Protein AF-A0A7C6WHL5-F1 (afdb_monomer)

Foldseek 3Di:
DDDDDDDDDDDDPDPPPPPPPDPFDWDKDAPAQEEEAEAFDKDARRMDTTPADLVQKDKDKPDPQQWDADSVRRMITGHDFDKMKIWIGGPPDPDIGIHIYGYFHPDFAQWDKDFQDQEDALQDKGAIATPDCPVRRHHQRQWDKDKPDCCQWDADPVRITRGNDFDKIKIKTAGPVHRVRIDIGIHTYDNDDPDPAWPKAFVVRAQEEEAFDKTAIDTNNHFAFVVNQKAKDKPCLCQWFAARRRIIHGFDFDKIKMKMARNVVRHIGMGIHGHDDDWHDDPLLCQLVVLLVVFFFQFDDPLDGVLCCRQVVPGGDLQCFLSSSLNSCRSSSHGCLQQNNDSDQLVRQVSLVVVVQKDFLVGDDDDRQWWWFWADSGRFIFGFHDDDPQKTKTFTDPDVRGTHIDMDGSVRPGTGTIRDGDVVVSGD

pLDDT: mean 89.34, std 14.06, range [28.09, 98.88]

Nearest PDB structures (foldseek):
  8gyr-assembly1_A  TM=4.249E-01  e=1.223E-08  Leptospira interrogans
  4uj6-assembly1_A  TM=2.574E-01  e=2.962E-09  Geobacillus stearothermophilus
  9hcj-assembly1_10  TM=1.976E-01  e=2.527E-11  Dictyostelium discoideum
  4uid-assembly1_A  TM=3.775E-01  e=3.553E-06  Geobacillus stearothermophilus
  7quz-assembly2_DDD  TM=4.109E-01  e=1.068E-04  Paenibacillus illinoisensis

Structure (mmCIF, N/CA/C/O backbone):
data_AF-A0A7C6WHL5-F1
#
_entry.id   AF-A0A7C6WHL5-F1
#
loop_
_atom_site.group_PDB
_atom_site.id
_atom_site.type_symbol
_atom_site.label_atom_id
_atom_site.label_alt_id
_atom_site.label_comp_id
_atom_site.label_asym_id
_atom_site.label_entity_id
_atom_site.label_seq_id
_atom_site.pdbx_PDB_ins_code
_atom_site.Cartn_x
_atom_site.Cartn_y
_atom_site.Cartn_z
_atom_site.occupancy
_atom_site.B_iso_or_equiv
_atom_site.auth_seq_id
_atom_site.auth_comp_id
_atom_site.auth_asym_id
_atom_site.auth_atom_id
_atom_site.pdbx_PDB_model_num
ATOM 1 N N . MET A 1 1 ? -115.790 -6.879 19.893 1.00 36.88 1 MET A N 1
ATOM 2 C CA . MET A 1 1 ? -115.240 -6.881 18.512 1.00 36.88 1 MET A CA 1
ATOM 3 C C . MET A 1 1 ? -113.847 -6.264 18.600 1.00 36.88 1 MET A C 1
ATOM 5 O O . MET A 1 1 ? -113.783 -5.162 19.104 1.00 36.88 1 MET A O 1
ATOM 9 N N . LYS A 1 2 ? -112.703 -6.865 18.265 1.00 33.31 2 LYS A N 1
ATOM 10 C CA . LYS A 1 2 ? -112.318 -7.961 17.366 1.00 33.31 2 LYS A CA 1
ATOM 11 C C . LYS A 1 2 ? -111.078 -8.679 17.956 1.00 33.31 2 LYS A C 1
ATOM 13 O O . LYS A 1 2 ? -110.197 -8.018 18.477 1.00 33.31 2 LYS A O 1
ATOM 18 N N . LYS A 1 3 ? -111.085 -10.010 17.812 1.00 32.56 3 LYS A N 1
ATOM 19 C CA . LYS A 1 3 ? -110.004 -11.006 17.629 1.00 32.56 3 LYS A CA 1
ATOM 20 C C . LYS A 1 3 ? -108.638 -10.871 18.339 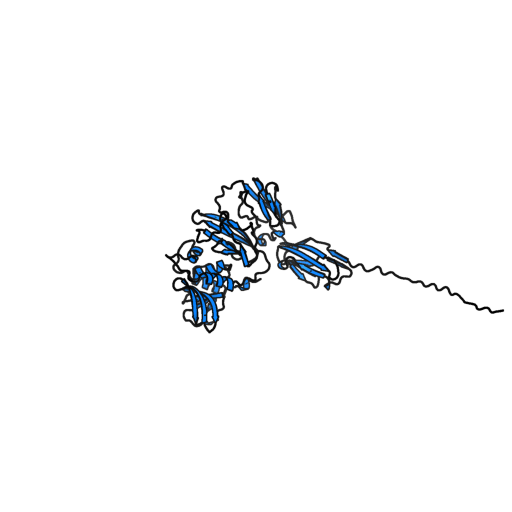1.00 32.56 3 LYS A C 1
ATOM 22 O O . LYS A 1 3 ? -107.838 -9.993 18.055 1.00 32.56 3 LYS A O 1
ATOM 27 N N . LEU A 1 4 ? -108.384 -11.922 19.120 1.00 30.11 4 LEU A N 1
ATOM 28 C CA . LEU A 1 4 ? -107.119 -12.535 19.529 1.00 30.11 4 LEU A CA 1
ATOM 29 C C . LEU A 1 4 ? -106.193 -12.857 18.332 1.00 30.11 4 LEU A C 1
ATOM 31 O O . LEU A 1 4 ? -106.668 -13.419 17.343 1.00 30.11 4 LEU A O 1
ATOM 35 N N . LEU A 1 5 ? -104.884 -12.625 18.473 1.00 28.09 5 LEU A N 1
ATOM 36 C CA . LEU A 1 5 ? -103.856 -13.489 17.883 1.00 28.09 5 LEU A CA 1
ATOM 37 C C . LEU A 1 5 ? -102.612 -13.502 18.786 1.00 28.09 5 LEU A C 1
ATOM 39 O O . LEU A 1 5 ? -102.072 -12.460 19.145 1.00 28.09 5 LEU A O 1
ATOM 43 N N . ILE A 1 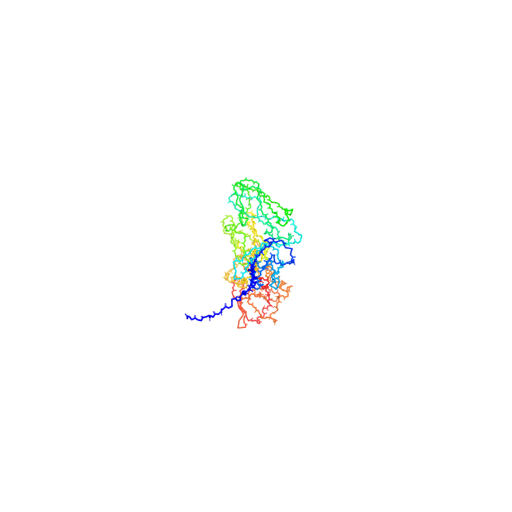6 ? -102.232 -14.711 19.185 1.00 33.47 6 ILE A N 1
ATOM 44 C CA . ILE A 1 6 ? -101.107 -15.068 20.049 1.00 33.47 6 ILE A CA 1
ATOM 45 C C . ILE A 1 6 ? -99.812 -14.960 19.237 1.00 33.47 6 ILE A C 1
ATOM 47 O O . ILE A 1 6 ? -99.758 -15.491 18.129 1.00 33.47 6 ILE A O 1
ATOM 51 N N . PHE A 1 7 ? -98.768 -14.343 19.796 1.00 29.98 7 PHE A N 1
ATOM 52 C CA . PHE A 1 7 ? -97.396 -14.527 19.321 1.00 29.98 7 PHE A CA 1
ATOM 53 C C . PHE A 1 7 ? -96.527 -15.054 20.463 1.00 29.98 7 PHE A C 1
ATOM 55 O O . PHE A 1 7 ? -96.458 -14.476 21.545 1.00 29.98 7 PHE A O 1
ATOM 62 N N . LEU A 1 8 ? -95.943 -16.217 20.198 1.00 30.08 8 LEU A N 1
ATOM 63 C CA . LEU A 1 8 ? -95.093 -17.015 21.065 1.00 30.08 8 LEU A CA 1
ATOM 64 C C . LEU A 1 8 ? -93.669 -16.439 20.977 1.00 30.08 8 LEU A C 1
ATOM 66 O O . LEU A 1 8 ? -93.036 -16.554 19.929 1.00 30.08 8 LEU A O 1
ATOM 70 N N . THR A 1 9 ? -93.163 -15.800 22.031 1.00 33.06 9 THR A N 1
ATOM 71 C CA . THR A 1 9 ? -91.786 -15.281 22.038 1.00 33.06 9 THR A CA 1
ATOM 72 C C . THR A 1 9 ? -90.849 -16.356 22.585 1.00 33.06 9 THR A C 1
ATOM 74 O O . THR A 1 9 ? -90.787 -16.587 23.790 1.00 33.06 9 THR A O 1
ATOM 77 N N . PHE A 1 10 ? -90.152 -17.051 21.685 1.00 31.25 10 PHE A N 1
ATOM 78 C CA . PHE A 1 10 ? -89.065 -17.969 22.023 1.00 31.25 10 PHE A CA 1
ATOM 79 C C . PHE A 1 10 ? -87.837 -17.159 22.458 1.00 31.25 10 PHE A C 1
ATOM 81 O O . PHE A 1 10 ? -87.348 -16.312 21.713 1.00 31.25 10 PHE A O 1
ATOM 88 N N . PHE A 1 11 ? -87.337 -17.430 23.661 1.00 31.38 11 PHE A N 1
ATOM 89 C CA . PHE A 1 11 ? -86.055 -16.929 24.147 1.00 31.38 11 PHE A CA 1
ATOM 90 C C . PHE A 1 11 ? -84.956 -17.789 23.505 1.00 31.38 11 PHE A C 1
ATOM 92 O O . PHE A 1 11 ? -84.732 -18.923 23.926 1.00 31.38 11 PHE A O 1
ATOM 99 N N . PHE A 1 12 ? -84.319 -17.298 22.441 1.00 32.84 12 PHE A N 1
ATOM 100 C CA . PHE A 1 12 ? -83.108 -17.922 21.909 1.00 32.84 12 PHE A CA 1
ATOM 101 C C . PHE A 1 12 ? -81.902 -17.334 22.638 1.00 32.84 12 PHE A C 1
ATOM 103 O O . PHE A 1 12 ? -81.552 -16.171 22.456 1.00 32.84 12 PHE A O 1
ATOM 110 N N . ILE A 1 13 ? -81.280 -18.156 23.482 1.00 44.22 13 ILE A N 1
ATOM 111 C CA . ILE A 1 13 ? -79.930 -17.927 23.990 1.00 44.22 13 ILE A CA 1
ATOM 112 C C . ILE A 1 13 ? -78.990 -18.182 22.808 1.00 44.22 13 ILE A C 1
ATOM 114 O O . ILE A 1 13 ? -78.779 -19.329 22.421 1.00 44.22 13 ILE A O 1
ATOM 118 N N . LEU A 1 14 ? -78.449 -17.120 22.216 1.00 34.38 14 LEU A N 1
ATOM 119 C CA . LEU A 1 14 ? -77.270 -17.219 21.361 1.00 34.38 14 LEU A CA 1
ATOM 120 C C . LEU A 1 14 ? -76.049 -16.992 22.249 1.00 34.38 14 LEU A C 1
ATOM 122 O O . LEU A 1 14 ? -75.711 -15.864 22.597 1.00 34.38 14 LEU A O 1
ATOM 126 N N . VAL A 1 15 ? -75.421 -18.101 22.643 1.00 48.81 15 VAL A N 1
ATOM 127 C CA . VAL A 1 15 ? -74.047 -18.116 23.146 1.00 48.81 15 VAL A CA 1
ATOM 128 C C . VAL A 1 15 ? -73.154 -17.788 21.953 1.00 48.81 15 VAL A C 1
ATOM 130 O O . VAL A 1 15 ? -72.801 -18.663 21.169 1.00 48.81 15 VAL A O 1
ATOM 133 N N . GLY A 1 16 ? -72.851 -16.507 21.770 1.00 37.12 16 GLY A N 1
ATOM 134 C CA . GLY A 1 16 ? -71.745 -16.086 20.925 1.00 37.12 16 GLY A CA 1
ATOM 135 C C . GLY A 1 16 ? -70.463 -16.172 21.741 1.00 37.12 16 GLY A C 1
ATOM 136 O O . GLY A 1 16 ? -70.140 -15.234 22.459 1.00 37.12 16 GLY A O 1
ATOM 137 N N . CYS A 1 17 ? -69.748 -17.295 21.659 1.00 44.28 17 CYS A N 1
ATOM 138 C CA . CYS A 1 17 ? -68.318 -17.301 21.957 1.00 44.28 17 CYS A CA 1
ATOM 139 C C . CYS A 1 17 ? -67.623 -16.531 20.830 1.00 44.28 17 CYS A C 1
ATOM 141 O O . CYS A 1 17 ? -67.264 -17.117 19.814 1.00 44.28 17 CYS A O 1
ATOM 143 N N . THR A 1 18 ? -67.465 -15.220 20.980 1.00 44.59 18 THR A N 1
ATOM 144 C CA . THR A 1 18 ? -66.406 -14.502 20.274 1.00 44.59 18 THR A CA 1
ATOM 145 C C . THR A 1 18 ? -65.151 -14.693 21.107 1.00 44.59 18 THR A C 1
ATOM 147 O O . THR A 1 18 ? -64.967 -14.034 22.128 1.00 44.59 18 THR A O 1
ATOM 150 N N . VAL A 1 19 ? -64.329 -15.665 20.722 1.00 50.06 19 VAL A N 1
ATOM 151 C CA . VAL A 1 19 ? -62.910 -15.597 21.057 1.00 50.06 19 VAL A CA 1
ATOM 152 C C . VAL A 1 19 ? -62.405 -14.418 20.231 1.00 50.06 19 VAL A C 1
ATOM 154 O O . VAL A 1 19 ? -62.342 -14.517 19.009 1.00 50.06 19 VAL A O 1
ATOM 157 N N . GLU A 1 20 ? -62.206 -13.262 20.863 1.00 52.31 20 GLU A N 1
ATOM 158 C CA . GLU A 1 20 ? -61.337 -12.239 20.286 1.00 52.31 20 GLU A CA 1
ATOM 159 C C . GLU A 1 20 ? -59.963 -12.906 20.184 1.00 52.31 20 GLU A C 1
ATOM 161 O O . GLU A 1 20 ? -59.330 -13.180 21.202 1.00 52.31 20 GLU A O 1
ATOM 166 N N . GLU A 1 21 ? -59.564 -13.300 18.974 1.00 57.09 21 GLU A N 1
ATOM 167 C CA . GLU A 1 21 ? -58.167 -13.625 18.711 1.00 57.09 21 GLU A CA 1
ATOM 168 C C . GLU A 1 21 ? -57.391 -12.341 18.996 1.00 57.09 21 GLU A C 1
ATOM 170 O O . GLU A 1 21 ? -57.578 -11.336 18.304 1.00 57.09 21 GLU A O 1
ATOM 175 N N . GLU A 1 22 ? -56.602 -12.337 20.074 1.00 62.59 22 GLU A N 1
ATOM 176 C CA . GLU A 1 22 ? -55.673 -11.240 20.314 1.00 62.59 22 GLU A CA 1
ATOM 177 C C . GLU A 1 22 ? -54.812 -11.067 19.057 1.00 62.59 22 GLU A C 1
ATOM 179 O O . GLU A 1 22 ? -54.400 -12.073 18.464 1.00 62.59 22 GLU A O 1
ATOM 184 N N . PRO A 1 23 ? -54.585 -9.824 18.594 1.00 60.62 23 PRO A N 1
ATOM 185 C CA . PRO A 1 23 ? -53.759 -9.602 17.421 1.00 60.62 23 PRO A CA 1
ATOM 186 C C . PRO A 1 23 ? -52.402 -10.257 17.667 1.00 60.62 23 PRO A C 1
ATOM 188 O O . PRO A 1 23 ? -51.754 -9.979 18.674 1.00 60.62 23 PRO A O 1
ATOM 191 N N . ILE A 1 24 ? -51.998 -11.153 16.764 1.00 64.50 24 ILE A N 1
ATOM 192 C CA . ILE A 1 24 ? -50.667 -11.756 16.797 1.00 64.50 24 ILE A CA 1
ATOM 193 C C . ILE A 1 24 ? -49.676 -10.597 16.680 1.00 64.50 24 ILE A C 1
ATOM 195 O O . ILE A 1 24 ? -49.615 -9.931 15.645 1.00 64.50 24 ILE A O 1
ATOM 199 N N . GLU A 1 25 ? -48.975 -10.307 17.772 1.00 83.50 25 GLU A N 1
ATOM 200 C CA . GLU A 1 25 ? -48.062 -9.175 17.855 1.00 83.50 25 GLU A CA 1
ATOM 201 C C . GLU A 1 25 ? -46.853 -9.447 16.952 1.00 83.50 25 GLU A C 1
ATOM 203 O O . GLU A 1 25 ? -46.115 -10.414 17.147 1.00 83.50 25 GLU A O 1
ATOM 208 N N . THR A 1 26 ? -46.678 -8.618 15.923 1.00 89.56 26 THR A N 1
ATOM 209 C CA . THR A 1 26 ? -45.449 -8.594 15.128 1.00 89.56 26 THR A CA 1
ATOM 210 C C . THR A 1 26 ? -44.356 -7.955 15.973 1.00 89.56 26 THR A C 1
ATOM 212 O O . THR A 1 26 ? -44.539 -6.851 16.483 1.00 89.56 26 THR A O 1
ATOM 215 N N . SER A 1 27 ? -43.220 -8.632 16.124 1.00 92.88 27 SER A N 1
ATOM 216 C CA . SER A 1 27 ? -42.106 -8.129 16.930 1.00 92.88 27 SER A CA 1
ATOM 217 C C . SER A 1 27 ? -40.764 -8.525 16.339 1.00 92.88 27 SER A C 1
ATOM 219 O O . SER A 1 27 ? -40.624 -9.641 15.846 1.00 92.88 27 SER A O 1
ATOM 221 N N . PHE A 1 28 ? -39.771 -7.651 16.477 1.00 96.12 28 PHE A N 1
ATOM 222 C CA . PHE A 1 28 ? -38.374 -7.898 16.133 1.00 96.12 28 PHE A CA 1
ATOM 223 C C . PHE A 1 28 ? -37.479 -7.381 17.262 1.00 96.12 28 PHE A C 1
ATOM 225 O O . PHE A 1 28 ? -37.707 -6.284 17.781 1.00 96.12 28 PHE A O 1
ATOM 232 N N . SER A 1 29 ? -36.457 -8.144 17.637 1.00 94.31 29 SER A N 1
ATOM 233 C CA . SER A 1 29 ? -35.461 -7.730 18.621 1.00 94.31 29 SER A CA 1
ATOM 234 C C . SER A 1 29 ? -34.076 -8.281 18.283 1.00 94.31 29 SER A C 1
ATOM 236 O O . SER A 1 29 ? -33.930 -9.332 17.663 1.00 94.31 29 SER A O 1
ATOM 238 N N . VAL A 1 30 ? -33.046 -7.554 18.714 1.00 95.56 30 VAL A N 1
ATOM 239 C CA . VAL A 1 30 ? -31.666 -8.040 18.779 1.00 95.56 30 VAL A CA 1
ATOM 240 C C . VAL A 1 30 ? -31.349 -8.283 20.247 1.00 95.56 30 VAL A C 1
ATOM 242 O O . VAL A 1 30 ? -31.504 -7.374 21.064 1.00 95.56 30 VAL A O 1
ATOM 245 N N . TYR A 1 31 ? -30.921 -9.495 20.595 1.00 94.06 31 TYR A N 1
ATOM 246 C CA . TYR A 1 31 ? -30.588 -9.849 21.981 1.00 94.06 31 TYR A CA 1
ATOM 247 C C . TYR A 1 31 ? -29.088 -9.743 22.290 1.00 94.06 31 TYR A C 1
ATOM 249 O O . TYR A 1 31 ? -28.691 -9.893 23.446 1.00 94.06 31 TYR A O 1
ATOM 257 N N . ASN A 1 32 ? -28.257 -9.475 21.276 1.00 93.38 32 ASN A N 1
ATOM 258 C CA . ASN A 1 32 ? -26.857 -9.103 21.447 1.00 93.38 32 ASN A CA 1
ATOM 259 C C . ASN A 1 32 ? -26.399 -8.138 20.339 1.00 93.38 32 ASN A C 1
ATOM 261 O O . ASN A 1 32 ? -26.343 -8.518 19.172 1.00 93.38 32 ASN A O 1
ATOM 265 N N . ASP A 1 33 ? -26.061 -6.907 20.711 1.00 95.12 33 ASP A N 1
ATOM 266 C CA . ASP A 1 33 ? -25.599 -5.846 19.809 1.00 95.12 33 ASP A CA 1
ATOM 267 C C . ASP A 1 33 ? -24.064 -5.758 19.702 1.00 95.12 33 ASP A C 1
ATOM 269 O O . ASP A 1 33 ? -23.557 -4.952 18.924 1.00 95.12 33 ASP A O 1
ATOM 273 N N . LEU A 1 34 ? -23.324 -6.617 20.417 1.00 97.25 34 LEU A N 1
ATOM 274 C CA . LEU A 1 34 ? -21.863 -6.688 20.379 1.00 97.25 34 LEU A CA 1
ATOM 275 C C . LEU A 1 34 ? -21.358 -8.135 20.316 1.00 97.25 34 LEU A C 1
ATOM 277 O O . LEU A 1 34 ? -21.555 -8.943 21.225 1.00 97.25 34 LEU A O 1
ATOM 281 N N . ILE A 1 35 ? -20.627 -8.455 19.255 1.00 97.44 35 ILE A N 1
ATOM 282 C CA . ILE A 1 35 ? -20.089 -9.788 18.994 1.00 97.44 35 ILE A CA 1
ATOM 283 C C . ILE A 1 35 ? -18.564 -9.715 18.909 1.00 97.44 35 ILE A C 1
ATOM 285 O O . ILE A 1 35 ? -18.005 -8.897 18.179 1.00 97.44 35 ILE A O 1
ATOM 289 N N . TYR A 1 36 ? -17.900 -10.624 19.619 1.00 96.88 36 TYR A N 1
ATOM 290 C CA . TYR A 1 36 ? -16.504 -10.981 19.379 1.00 96.88 36 TYR A CA 1
ATOM 291 C C . TYR A 1 36 ? -16.490 -12.374 18.764 1.00 96.88 36 TYR A C 1
ATOM 293 O O . TYR A 1 36 ? -17.084 -13.289 19.334 1.00 96.88 36 TYR A O 1
ATOM 301 N N . LEU A 1 37 ? -15.874 -12.510 17.593 1.00 97.19 37 LEU A N 1
ATOM 302 C CA . LEU A 1 37 ? -15.892 -13.736 16.803 1.00 97.19 37 LEU A CA 1
ATOM 303 C C . LEU A 1 37 ? -14.460 -14.160 16.478 1.00 97.19 37 LEU A C 1
ATOM 305 O O . LEU A 1 37 ? -13.668 -13.350 15.983 1.00 97.19 37 LEU A O 1
ATOM 309 N N . ASP A 1 38 ? -14.131 -15.429 16.713 1.00 97.56 38 ASP A N 1
ATOM 310 C CA . ASP A 1 38 ? -12.831 -15.955 16.309 1.00 97.56 38 ASP A CA 1
ATOM 311 C C . ASP A 1 38 ? -12.761 -16.060 14.775 1.00 97.56 38 ASP A C 1
ATOM 313 O O . ASP A 1 38 ? -13.737 -16.387 14.097 1.00 97.56 38 ASP A O 1
ATOM 317 N N . LEU A 1 39 ? -11.583 -15.852 14.189 1.00 96.00 39 LEU A N 1
ATOM 318 C CA . LEU A 1 39 ? -11.370 -16.045 12.756 1.00 96.00 39 LEU A CA 1
ATOM 319 C C . LEU A 1 39 ? -11.809 -17.456 12.317 1.00 96.00 39 LEU A C 1
ATOM 321 O O . LEU A 1 39 ? -11.349 -18.461 12.866 1.00 96.00 39 LEU A O 1
ATOM 325 N N . ASN A 1 40 ? -12.621 -17.531 11.258 1.00 95.56 40 ASN A N 1
ATOM 326 C CA . ASN A 1 40 ? -13.294 -18.728 10.727 1.00 95.56 40 ASN A CA 1
ATOM 327 C C . ASN A 1 40 ? -14.467 -19.270 11.561 1.00 95.56 40 ASN A C 1
ATOM 329 O O . ASN A 1 40 ? -15.146 -20.200 11.101 1.00 95.56 40 ASN A O 1
ATOM 333 N N . GLU A 1 41 ? -14.735 -18.726 12.747 1.00 97.38 41 GLU A N 1
ATOM 334 C CA . GLU A 1 41 ? -15.943 -19.037 13.507 1.00 97.38 41 GLU A CA 1
ATOM 335 C C . GLU A 1 41 ? -17.175 -18.472 12.793 1.00 97.38 41 GLU A C 1
ATOM 337 O O . GLU A 1 41 ? -17.094 -17.493 12.050 1.00 97.38 41 GLU A O 1
ATOM 342 N N . GLY A 1 42 ? -18.318 -19.128 12.972 1.00 96.50 42 GLY A N 1
ATOM 343 C CA . GLY A 1 42 ? -19.589 -18.638 12.468 1.00 96.50 42 GLY A CA 1
ATOM 344 C C . GLY A 1 42 ? -20.707 -18.852 13.471 1.00 96.50 42 GLY A C 1
ATOM 345 O O . GLY A 1 42 ? -20.621 -19.731 14.330 1.00 96.50 42 GLY A O 1
ATOM 346 N N . MET A 1 43 ? -21.748 -18.039 13.352 1.00 97.44 43 MET A N 1
ATOM 347 C CA . MET A 1 43 ? -22.902 -18.044 14.242 1.00 97.44 43 MET A CA 1
ATOM 348 C C . MET A 1 43 ? -24.145 -17.519 13.528 1.00 97.44 43 MET A C 1
ATOM 350 O O . MET A 1 43 ? -24.040 -16.829 12.517 1.00 97.44 43 MET A O 1
ATOM 354 N N . LEU A 1 44 ? -25.319 -17.812 14.082 1.00 97.25 44 LEU A N 1
ATOM 355 C CA . LEU A 1 44 ? -26.551 -17.129 13.695 1.00 97.25 44 LEU A CA 1
ATOM 356 C C . LEU A 1 44 ? -26.488 -15.669 14.150 1.00 97.25 44 LEU A C 1
ATOM 358 O O . LEU A 1 44 ? -25.990 -15.381 15.244 1.00 97.25 44 LEU A O 1
ATOM 362 N N . VAL A 1 45 ? -27.011 -14.758 13.333 1.00 96.94 45 VAL A N 1
ATOM 363 C CA . VAL A 1 45 ? -27.205 -13.366 13.750 1.00 96.94 45 VAL A CA 1
ATOM 364 C C . VAL A 1 45 ? -28.176 -13.355 14.945 1.00 96.94 45 VAL A C 1
ATOM 366 O O . VAL A 1 45 ? -29.205 -14.029 14.885 1.00 96.94 45 VAL A O 1
ATOM 369 N N . PRO A 1 46 ? -27.874 -12.637 16.046 1.00 96.44 46 PRO A N 1
ATOM 370 C CA . PRO A 1 46 ? -28.628 -12.723 17.297 1.00 96.44 46 PRO A CA 1
ATOM 371 C C . PRO A 1 46 ? -29.926 -11.902 17.265 1.00 96.44 46 PRO A C 1
ATOM 373 O O . PRO A 1 46 ? -30.100 -10.940 18.019 1.00 96.44 46 PRO A O 1
ATOM 376 N N . ILE A 1 47 ? -30.831 -12.294 16.371 1.00 96.69 47 ILE A N 1
ATOM 377 C CA . ILE A 1 47 ? -32.161 -11.717 16.193 1.00 96.69 47 ILE A CA 1
ATOM 378 C C . ILE A 1 47 ? -33.252 -12.685 16.641 1.00 96.69 47 ILE A C 1
ATOM 380 O O . ILE A 1 47 ? -33.147 -13.897 16.464 1.00 96.69 47 ILE A O 1
ATOM 384 N N . GLU A 1 48 ? -34.335 -12.132 17.170 1.00 95.38 48 GLU A N 1
ATOM 385 C CA . GLU A 1 48 ? -35.599 -12.828 17.386 1.00 95.38 48 GLU A CA 1
ATOM 386 C C . GLU A 1 48 ? -36.708 -12.072 16.656 1.00 95.38 48 GLU A C 1
ATOM 388 O O . GLU A 1 48 ? -36.759 -10.840 16.671 1.00 95.38 48 GLU A O 1
ATOM 393 N N . PHE A 1 49 ? -37.606 -12.807 16.003 1.00 94.31 49 PHE A N 1
ATOM 394 C CA . PHE A 1 49 ? -38.720 -12.215 15.276 1.00 94.31 49 PHE A CA 1
ATOM 395 C C . PHE A 1 49 ? -39.977 -13.084 15.344 1.00 94.31 49 PHE A C 1
ATOM 397 O O . PHE A 1 49 ? -39.912 -14.313 15.359 1.00 94.31 49 PHE A O 1
ATOM 404 N N . ILE A 1 50 ? -41.135 -12.429 15.408 1.00 93.94 50 ILE A N 1
ATOM 405 C CA . ILE A 1 50 ? -42.463 -13.046 15.479 1.00 93.94 50 ILE A CA 1
ATOM 406 C C . ILE A 1 50 ? -43.322 -12.416 14.390 1.00 93.94 50 ILE A C 1
ATOM 408 O O . ILE A 1 50 ? -43.375 -11.191 14.282 1.00 93.94 50 ILE A O 1
ATOM 412 N N . ASN A 1 51 ? -44.016 -13.255 13.613 1.00 91.88 51 ASN A N 1
ATOM 413 C CA . ASN A 1 51 ? -44.894 -12.820 12.521 1.00 91.88 51 ASN A CA 1
ATOM 414 C C . ASN A 1 51 ? -44.171 -11.924 11.487 1.00 91.88 51 ASN A C 1
ATOM 416 O O . ASN A 1 51 ? -44.726 -10.931 11.018 1.00 91.88 51 ASN A O 1
ATOM 420 N N . ILE A 1 52 ? -42.914 -12.271 11.195 1.00 93.25 52 ILE A N 1
ATOM 421 C CA . ILE A 1 52 ? -42.044 -11.682 10.170 1.00 93.25 52 ILE A CA 1
ATOM 422 C C . ILE A 1 52 ? -41.501 -12.853 9.353 1.00 93.25 52 ILE A C 1
ATOM 424 O O . ILE A 1 52 ? -40.999 -13.822 9.929 1.00 93.25 52 ILE A O 1
ATOM 428 N N . GLU A 1 53 ? -41.622 -12.777 8.034 1.00 93.38 53 GLU A N 1
ATOM 429 C CA . GLU A 1 53 ? -41.027 -13.762 7.133 1.00 93.38 53 GLU A CA 1
ATOM 430 C C . GLU A 1 53 ? -39.530 -13.476 6.958 1.00 93.38 53 GLU A C 1
ATOM 432 O O . GLU A 1 53 ? -39.090 -12.326 6.956 1.00 93.38 53 GLU A O 1
ATOM 437 N N . GLN A 1 54 ? -38.724 -14.528 6.814 1.00 92.50 54 GLN A N 1
ATOM 438 C CA . GLN A 1 54 ? -37.263 -14.402 6.736 1.00 92.50 54 GLN A CA 1
ATOM 439 C C . GLN A 1 54 ? -36.807 -13.535 5.551 1.00 92.50 54 GLN A C 1
ATOM 441 O O . GLN A 1 54 ? -35.824 -12.810 5.662 1.00 92.50 54 GLN A O 1
ATOM 446 N N . ASP A 1 55 ? -37.535 -13.577 4.434 1.00 94.12 55 ASP A N 1
ATOM 447 C CA . ASP A 1 55 ? -37.252 -12.786 3.231 1.00 94.12 55 ASP A CA 1
ATOM 448 C C . ASP A 1 55 ? -37.530 -11.282 3.404 1.00 94.12 55 ASP A C 1
ATOM 450 O O . ASP A 1 55 ? -37.097 -10.475 2.580 1.00 94.12 55 ASP A O 1
ATOM 454 N N . GLN A 1 56 ? -38.194 -10.885 4.494 1.00 95.88 56 GLN A N 1
ATOM 455 C CA . GLN A 1 56 ? -38.331 -9.487 4.892 1.00 95.88 56 GLN A CA 1
ATOM 456 C C . GLN A 1 56 ? -37.090 -8.967 5.622 1.00 95.88 56 GLN A C 1
ATOM 458 O O . GLN A 1 56 ? -36.985 -7.763 5.830 1.00 95.88 56 GLN A O 1
ATOM 463 N N . ILE A 1 57 ? -36.160 -9.831 6.035 1.00 96.75 57 ILE A N 1
ATOM 464 C CA . ILE A 1 57 ? -34.979 -9.439 6.805 1.00 96.75 57 ILE A CA 1
ATOM 465 C C . ILE A 1 57 ? -33.825 -9.180 5.841 1.00 96.75 57 ILE A C 1
ATOM 467 O O . ILE A 1 57 ? -33.249 -10.098 5.263 1.00 96.75 57 ILE A O 1
ATOM 471 N N . VAL A 1 58 ? -33.458 -7.910 5.697 1.00 96.88 58 VAL A N 1
ATOM 472 C CA . VAL A 1 58 ? -32.314 -7.481 4.894 1.00 96.88 58 VAL A CA 1
ATOM 473 C C . VAL A 1 58 ? -31.130 -7.228 5.814 1.00 96.88 58 VAL A C 1
ATOM 475 O O . VAL A 1 58 ? -31.205 -6.413 6.734 1.00 96.88 58 VAL A O 1
ATOM 478 N N . VAL A 1 59 ? -30.023 -7.916 5.542 1.00 97.06 59 VAL A N 1
ATOM 479 C CA . VAL A 1 59 ? -28.758 -7.770 6.263 1.00 97.06 59 VAL A CA 1
ATOM 480 C C . VAL A 1 59 ? -27.719 -7.147 5.338 1.00 97.06 59 VAL A C 1
ATOM 482 O O . VAL A 1 59 ? -27.530 -7.590 4.208 1.00 97.06 59 VAL A O 1
ATOM 485 N N . SER A 1 60 ? -27.029 -6.119 5.820 1.00 96.00 60 SER A N 1
ATOM 486 C CA . SER A 1 60 ? -25.890 -5.504 5.132 1.00 96.00 60 SER A CA 1
ATOM 487 C C . SER A 1 60 ? -24.769 -5.189 6.117 1.00 96.00 60 SER A C 1
ATOM 489 O O . SER A 1 60 ? -24.968 -5.251 7.331 1.00 96.00 60 SER A O 1
ATOM 491 N N . PHE A 1 61 ? -23.577 -4.869 5.611 1.00 95.44 61 PHE A N 1
ATOM 492 C CA . PHE A 1 61 ? -22.383 -4.704 6.439 1.00 95.44 61 PHE A CA 1
ATOM 493 C C . PHE A 1 61 ? -21.691 -3.374 6.158 1.00 95.44 61 PHE A C 1
ATOM 495 O O . PHE A 1 61 ? -21.600 -2.952 5.007 1.00 95.44 61 PHE A O 1
ATOM 502 N N . SER A 1 62 ? -21.136 -2.732 7.191 1.00 93.25 62 SER A N 1
ATOM 503 C CA . SER A 1 62 ? -20.255 -1.573 6.984 1.00 93.25 62 SER A CA 1
ATOM 504 C C . SER A 1 62 ? -18.949 -1.959 6.282 1.00 93.25 62 SER A C 1
ATOM 506 O O . SER A 1 62 ? -18.358 -1.136 5.583 1.00 93.25 62 SER A O 1
ATOM 508 N N . ASN A 1 63 ? -18.509 -3.212 6.443 1.00 88.62 63 ASN A N 1
ATOM 509 C CA . ASN A 1 63 ? -17.359 -3.781 5.760 1.00 88.62 63 ASN A CA 1
ATOM 510 C C . ASN A 1 63 ? -17.586 -5.269 5.426 1.00 88.62 63 ASN A C 1
ATOM 512 O O . ASN A 1 63 ? -17.315 -6.166 6.224 1.00 88.62 63 ASN A O 1
ATOM 516 N N . GLU A 1 64 ? -18.021 -5.532 4.194 1.00 89.81 64 GLU A N 1
ATOM 517 C CA . GLU A 1 64 ? -18.319 -6.882 3.689 1.00 89.81 64 GLU A CA 1
ATOM 518 C C . GLU A 1 64 ? -17.090 -7.807 3.586 1.00 89.81 64 GLU A C 1
ATOM 520 O O . GLU A 1 64 ? -17.236 -9.021 3.461 1.00 89.81 64 GLU A O 1
ATOM 525 N N . SER A 1 65 ? -15.862 -7.276 3.667 1.00 88.62 65 SER A N 1
ATOM 526 C CA . SER A 1 65 ? -14.651 -8.114 3.610 1.00 88.62 65 SER A CA 1
ATOM 527 C C . SER A 1 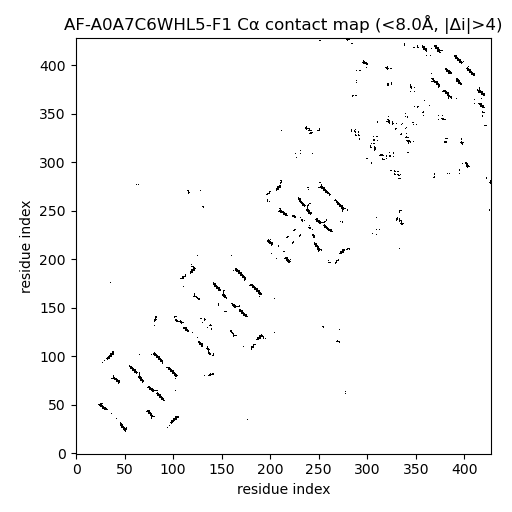65 ? -14.384 -8.907 4.891 1.00 88.62 65 SER A C 1
ATOM 529 O O . SER A 1 65 ? -13.563 -9.825 4.881 1.00 88.62 65 SER A O 1
ATOM 531 N N . ILE A 1 66 ? -15.055 -8.555 5.992 1.00 93.12 66 ILE A N 1
ATOM 532 C CA . ILE A 1 66 ? -14.804 -9.131 7.318 1.00 93.12 66 ILE A CA 1
ATOM 533 C C . ILE A 1 66 ? -15.646 -10.389 7.562 1.00 93.12 66 ILE A C 1
ATOM 535 O O . ILE A 1 66 ? -15.176 -11.297 8.252 1.00 93.12 66 ILE A O 1
ATOM 539 N N . LEU A 1 67 ? -16.841 -10.488 6.965 1.00 96.12 67 LEU A N 1
ATOM 540 C CA . LEU A 1 67 ? -17.796 -11.577 7.201 1.00 96.12 67 LEU A CA 1
ATOM 541 C C . LEU A 1 67 ? -18.271 -12.248 5.892 1.00 96.12 67 LEU A C 1
ATOM 543 O O . LEU A 1 67 ? -18.397 -11.612 4.848 1.00 96.12 67 LEU A O 1
ATOM 547 N N . ASP A 1 68 ? -18.536 -13.556 5.920 1.00 95.81 68 ASP A N 1
ATOM 548 C CA . ASP A 1 68 ? -19.526 -14.197 5.035 1.00 95.81 68 ASP A CA 1
ATOM 549 C C . ASP A 1 68 ? -20.903 -14.020 5.652 1.00 95.81 68 ASP A C 1
ATOM 551 O O . ASP A 1 68 ? -21.027 -14.051 6.875 1.00 95.81 68 ASP A O 1
ATOM 555 N N . TYR A 1 69 ? -21.914 -13.920 4.796 1.00 96.50 69 TYR A N 1
ATOM 556 C CA . TYR A 1 69 ? -23.317 -13.966 5.170 1.00 96.50 69 TYR A CA 1
ATOM 557 C C . TYR A 1 69 ? -24.021 -15.066 4.379 1.00 96.50 69 TYR A C 1
ATOM 559 O O . TYR A 1 69 ? -23.885 -15.126 3.156 1.00 96.50 69 TYR A O 1
ATOM 567 N N . ASP A 1 70 ? -24.748 -15.927 5.084 1.00 96.12 70 ASP A N 1
ATOM 568 C CA . ASP A 1 70 ? -25.636 -16.928 4.505 1.00 96.12 70 ASP A CA 1
ATOM 569 C C . ASP A 1 70 ? -27.086 -16.514 4.778 1.00 96.12 70 ASP A C 1
ATOM 571 O O . ASP A 1 70 ? -27.565 -16.526 5.913 1.00 96.12 70 ASP A O 1
ATOM 575 N N . GLU A 1 71 ? -27.788 -16.119 3.719 1.00 93.94 71 GLU A N 1
ATOM 576 C CA . GLU A 1 71 ? -29.187 -15.693 3.783 1.00 93.94 71 GLU A CA 1
ATOM 577 C C . GLU A 1 71 ? -30.154 -16.847 4.081 1.00 93.94 71 GLU A C 1
ATOM 579 O O . GLU A 1 71 ? -31.290 -16.600 4.486 1.00 93.94 71 GLU A O 1
ATOM 584 N N . THR A 1 72 ? -29.729 -18.107 3.898 1.00 92.81 72 THR A N 1
ATOM 585 C CA . THR A 1 72 ? -30.610 -19.272 4.060 1.00 92.81 72 THR A CA 1
ATOM 586 C C . THR A 1 72 ? -30.971 -19.532 5.515 1.00 92.81 72 THR A C 1
ATOM 588 O O . THR A 1 72 ? -32.093 -19.957 5.793 1.00 92.81 72 THR A O 1
ATOM 591 N N . ASP A 1 73 ? -30.063 -19.229 6.441 1.00 94.19 73 ASP A N 1
ATOM 592 C CA . ASP A 1 73 ? -30.268 -19.360 7.883 1.00 94.19 73 ASP A CA 1
ATOM 593 C C . ASP A 1 73 ? -29.925 -18.084 8.669 1.00 94.19 73 ASP A C 1
ATOM 595 O O . ASP A 1 73 ? -29.969 -18.094 9.897 1.00 94.19 73 ASP A O 1
ATOM 599 N N . ILE A 1 74 ? -29.635 -16.975 7.978 1.00 95.75 74 ILE A N 1
ATOM 600 C CA . ILE A 1 74 ? -29.195 -15.702 8.566 1.00 95.75 74 ILE A CA 1
ATOM 601 C C . ILE A 1 74 ? -27.986 -15.934 9.489 1.00 95.75 74 ILE A C 1
ATOM 603 O O . ILE A 1 74 ? -27.961 -15.538 10.660 1.00 95.75 74 ILE A O 1
ATOM 607 N N . SER A 1 75 ? -26.965 -16.603 8.957 1.00 97.12 75 SER A N 1
ATOM 608 C CA . SER A 1 75 ? -25.703 -16.829 9.656 1.00 97.12 75 SER A CA 1
ATOM 609 C C . SER A 1 75 ? -24.571 -15.988 9.085 1.00 97.12 75 SER A C 1
ATOM 611 O O . SER A 1 75 ? -24.581 -15.556 7.932 1.00 97.12 75 SER A O 1
ATOM 613 N N . ILE A 1 76 ? -23.580 -15.735 9.933 1.00 98.00 76 ILE A N 1
ATOM 614 C CA . ILE A 1 76 ? -22.346 -15.042 9.583 1.00 98.00 76 ILE A CA 1
ATOM 615 C C . ILE A 1 76 ? -21.136 -15.928 9.860 1.00 98.00 76 ILE A C 1
ATOM 617 O O . ILE A 1 76 ? -21.168 -16.775 10.756 1.00 98.00 76 ILE A O 1
ATOM 621 N N . ARG A 1 77 ? -20.039 -15.705 9.132 1.00 97.81 77 ARG A N 1
ATOM 622 C CA . ARG A 1 77 ? -18.740 -16.337 9.409 1.00 97.81 77 ARG A CA 1
ATOM 623 C C . ARG A 1 77 ? -17.592 -15.347 9.270 1.00 97.81 77 ARG A C 1
ATOM 625 O O . ARG A 1 77 ? -17.499 -14.647 8.271 1.00 97.81 77 ARG A O 1
ATOM 632 N N . ALA A 1 78 ? -16.687 -15.328 10.241 1.00 97.25 78 ALA A N 1
ATOM 633 C CA . ALA A 1 78 ? -15.487 -14.500 10.218 1.00 97.25 78 ALA A CA 1
ATOM 634 C C . ALA A 1 78 ? -14.510 -14.900 9.099 1.00 97.25 78 ALA A C 1
ATOM 636 O O . ALA A 1 78 ? -14.064 -16.047 9.050 1.00 97.25 78 ALA A O 1
ATOM 637 N N . LYS A 1 79 ? -14.111 -13.931 8.265 1.00 94.19 79 LYS A N 1
ATOM 638 C CA . LYS A 1 79 ? -13.112 -14.083 7.187 1.00 94.19 79 LYS A CA 1
ATOM 639 C C . LYS A 1 79 ? -11.786 -13.391 7.455 1.00 94.19 79 LYS A C 1
ATOM 641 O O . LYS A 1 79 ? -10.752 -13.847 6.973 1.00 94.19 79 LYS A O 1
ATOM 646 N N . LYS A 1 80 ? -11.830 -12.248 8.139 1.00 92.31 80 LYS A N 1
ATOM 647 C CA . LYS A 1 80 ? -10.694 -11.338 8.294 1.00 92.31 80 LYS A CA 1
ATOM 648 C C . LYS A 1 80 ? -10.776 -10.632 9.640 1.00 92.31 80 LYS A C 1
ATOM 650 O O . LYS A 1 80 ? -11.873 -10.294 10.066 1.00 92.31 80 LYS A O 1
ATOM 655 N N . TYR A 1 81 ? -9.634 -10.388 10.281 1.00 93.56 81 TYR A N 1
ATOM 656 C CA . TYR A 1 81 ? -9.574 -9.540 11.471 1.00 93.56 81 TYR A CA 1
ATOM 657 C C . TYR A 1 81 ? -10.094 -8.133 11.170 1.00 93.56 81 TYR A C 1
ATOM 659 O O . TYR A 1 81 ? -9.887 -7.611 10.072 1.00 93.56 81 TYR A O 1
ATOM 667 N N . GLY A 1 82 ? -10.752 -7.516 12.145 1.00 93.44 82 GLY A N 1
ATOM 668 C CA . GLY A 1 82 ? -11.300 -6.179 11.963 1.00 93.44 82 GLY A CA 1
ATOM 669 C C . GLY A 1 82 ? -12.567 -5.922 12.749 1.00 93.44 82 GLY A C 1
ATOM 670 O O . GLY A 1 82 ? -13.044 -6.754 13.519 1.00 93.44 82 GLY A O 1
ATOM 671 N N . HIS A 1 83 ? -13.132 -4.751 12.485 1.00 94.75 83 HIS A N 1
ATOM 672 C CA . HIS A 1 83 ? -14.444 -4.336 12.951 1.00 94.75 83 HIS A CA 1
ATOM 673 C C . HIS A 1 83 ? -15.375 -4.123 11.758 1.00 94.75 83 HIS A C 1
ATOM 675 O O . HIS A 1 83 ? -15.019 -3.446 10.793 1.00 94.75 83 HIS A O 1
ATOM 681 N N . THR A 1 84 ? -16.572 -4.693 11.832 1.00 96.06 84 THR A N 1
ATOM 682 C CA . THR A 1 84 ? -17.686 -4.361 10.942 1.00 96.06 84 THR A CA 1
ATOM 683 C C . THR A 1 84 ? -18.948 -4.169 11.763 1.00 96.06 84 THR A C 1
ATOM 685 O O . THR A 1 84 ? -19.098 -4.728 12.847 1.00 96.06 84 THR A O 1
ATOM 688 N N . GLN A 1 85 ? -19.881 -3.404 11.219 1.00 97.62 85 GLN A N 1
ATOM 689 C CA . GLN A 1 85 ? -21.241 -3.313 11.721 1.00 97.62 85 GLN A CA 1
ATOM 690 C C . GLN A 1 85 ? -22.152 -4.141 10.827 1.00 97.62 85 GLN A C 1
ATOM 692 O O . GLN A 1 85 ? -22.001 -4.103 9.606 1.00 97.62 85 GLN A O 1
ATOM 697 N N . ILE A 1 86 ? -23.074 -4.884 11.428 1.00 97.94 86 ILE A N 1
ATOM 698 C CA . ILE A 1 86 ? -24.205 -5.503 10.739 1.00 97.94 86 ILE A CA 1
ATOM 699 C C . ILE A 1 86 ? -25.371 -4.528 10.838 1.00 97.94 86 ILE A C 1
ATOM 701 O O . ILE A 1 86 ? -25.764 -4.173 11.946 1.00 97.94 86 ILE A O 1
ATOM 705 N N . TYR A 1 87 ? -25.929 -4.122 9.705 1.00 97.94 87 TYR A N 1
ATOM 706 C CA . TYR A 1 87 ? -27.176 -3.372 9.637 1.00 97.94 87 TYR A CA 1
ATOM 707 C C . TYR A 1 87 ? -28.302 -4.318 9.244 1.00 97.94 87 TYR A C 1
ATOM 709 O O . TYR A 1 87 ? -28.208 -5.007 8.227 1.00 97.94 87 TYR A O 1
ATOM 717 N N . ILE A 1 88 ? -29.359 -4.337 10.048 1.00 97.94 88 ILE A N 1
ATOM 718 C CA . ILE A 1 88 ? -30.539 -5.170 9.830 1.00 97.94 88 ILE A CA 1
ATOM 719 C C . ILE A 1 88 ? -31.734 -4.248 9.615 1.00 97.94 88 ILE A C 1
ATOM 721 O O . ILE A 1 88 ? -31.983 -3.356 10.429 1.00 97.94 88 ILE A O 1
ATOM 725 N N . GLU A 1 89 ? -32.473 -4.474 8.536 1.00 97.75 89 GLU A N 1
ATOM 726 C CA . GLU A 1 89 ? -33.727 -3.795 8.212 1.00 97.75 89 GLU A CA 1
ATOM 727 C C . GLU A 1 89 ? -34.809 -4.842 7.952 1.00 97.75 89 GLU A C 1
ATOM 729 O O . GLU A 1 89 ? -34.599 -5.771 7.174 1.00 97.75 89 GLU A O 1
ATOM 734 N N . VAL A 1 90 ? -35.966 -4.696 8.600 1.00 97.38 90 VAL A N 1
ATOM 735 C CA . VAL A 1 90 ? -37.135 -5.536 8.316 1.00 97.38 90 VAL A CA 1
ATOM 736 C C . VAL A 1 90 ? -38.075 -4.775 7.385 1.00 97.38 90 VAL A C 1
ATOM 738 O O . VAL A 1 90 ? -38.654 -3.755 7.772 1.00 97.38 90 VAL A O 1
ATOM 741 N N . LEU A 1 91 ? -38.238 -5.275 6.162 1.00 96.00 91 LEU A N 1
ATOM 742 C CA . LEU A 1 91 ? -39.070 -4.675 5.120 1.00 96.00 91 LEU A CA 1
ATOM 743 C C . LEU A 1 91 ? -40.521 -4.489 5.582 1.00 96.00 91 LEU A C 1
ATOM 745 O O . LEU A 1 91 ? -41.060 -5.293 6.339 1.00 96.00 91 LEU A O 1
ATOM 749 N N . ASP A 1 92 ? -41.156 -3.418 5.099 1.00 93.75 92 ASP A N 1
ATOM 750 C CA . ASP A 1 92 ? -42.534 -3.022 5.433 1.00 93.75 92 ASP A CA 1
ATOM 751 C C . ASP A 1 92 ? -42.785 -2.733 6.928 1.00 93.75 92 ASP A C 1
ATOM 753 O O . ASP A 1 92 ? -43.932 -2.634 7.372 1.00 93.75 92 ASP A O 1
ATOM 757 N N . THR A 1 93 ? -41.717 -2.536 7.704 1.00 93.56 93 THR A N 1
ATOM 758 C CA . THR A 1 93 ? -41.766 -2.119 9.109 1.00 93.56 93 THR A CA 1
ATOM 759 C C . THR A 1 93 ? -40.756 -1.000 9.385 1.00 93.56 93 THR A C 1
ATOM 761 O O . THR A 1 93 ? -39.912 -0.684 8.548 1.00 93.56 93 THR A O 1
ATOM 764 N N . ASP A 1 94 ? -40.812 -0.416 10.583 1.00 94.38 94 ASP A N 1
ATOM 765 C CA . ASP A 1 94 ? -39.800 0.536 11.060 1.00 94.38 94 ASP A CA 1
ATOM 766 C C . ASP A 1 94 ? -38.647 -0.151 11.826 1.00 94.38 94 ASP A C 1
ATOM 768 O O . ASP A 1 94 ? -37.790 0.531 12.397 1.00 94.38 94 ASP A O 1
ATOM 772 N N . TYR A 1 95 ? -38.607 -1.490 11.884 1.00 97.19 95 TYR A N 1
ATOM 773 C CA . TYR A 1 95 ? -37.583 -2.202 12.648 1.00 97.19 95 TYR A CA 1
ATOM 774 C C . TYR A 1 95 ? -36.219 -2.124 11.967 1.00 97.19 95 TYR A C 1
ATOM 776 O O . TYR A 1 95 ? -36.027 -2.569 10.832 1.00 97.19 95 TYR A O 1
ATOM 784 N N . LYS A 1 96 ? -35.256 -1.577 12.712 1.00 96.94 96 LYS A N 1
ATOM 785 C CA . LYS A 1 96 ? -33.849 -1.474 12.330 1.00 96.94 96 LYS A CA 1
ATOM 786 C C . LYS A 1 96 ? -32.968 -1.808 13.519 1.00 96.94 96 LYS A C 1
ATOM 788 O O . LYS A 1 96 ? -33.296 -1.439 14.647 1.00 96.94 96 LYS A O 1
ATOM 793 N N . ALA A 1 97 ? -31.844 -2.461 13.265 1.00 97.12 97 ALA A N 1
ATOM 794 C CA . ALA A 1 97 ? -30.835 -2.708 14.283 1.00 97.12 97 ALA A CA 1
ATOM 795 C C . ALA A 1 97 ? -29.422 -2.637 13.709 1.00 97.12 97 ALA A C 1
ATOM 797 O O . ALA A 1 97 ? -29.203 -2.876 12.521 1.00 97.12 97 ALA A O 1
ATOM 798 N N . THR A 1 98 ? -28.477 -2.330 14.592 1.00 98.06 98 THR A N 1
ATOM 799 C CA . THR A 1 98 ? -27.047 -2.343 14.301 1.00 98.06 98 THR A CA 1
ATOM 800 C C . THR A 1 98 ? -26.360 -3.241 15.318 1.00 98.06 98 THR A C 1
ATOM 802 O O . THR A 1 98 ? -26.656 -3.139 16.506 1.00 98.06 98 THR A O 1
ATOM 805 N N . ILE A 1 99 ? -25.459 -4.106 14.857 1.00 98.31 99 ILE A N 1
ATOM 806 C CA . ILE A 1 99 ? -24.649 -4.987 15.707 1.00 98.31 99 ILE A CA 1
ATOM 807 C C . ILE A 1 99 ? -23.179 -4.730 15.394 1.00 98.31 99 ILE A C 1
ATOM 809 O O . ILE A 1 99 ? -22.777 -4.825 14.234 1.00 98.31 99 ILE A O 1
ATOM 813 N N . ASP A 1 100 ? -22.370 -4.429 16.404 1.00 97.94 100 ASP A N 1
ATOM 814 C CA . ASP A 1 100 ? -20.920 -4.339 16.268 1.00 97.94 100 ASP A CA 1
ATOM 815 C C . ASP A 1 100 ? -20.295 -5.736 16.309 1.00 97.94 100 ASP A C 1
ATOM 817 O O . ASP A 1 100 ? -20.551 -6.524 17.219 1.00 97.94 100 ASP A O 1
ATOM 821 N N . VAL A 1 101 ? -19.440 -6.042 15.334 1.00 98.00 101 VAL A N 1
ATOM 822 C CA . VAL A 1 101 ? -18.727 -7.318 15.248 1.00 98.00 101 VAL A CA 1
ATOM 823 C C . VAL A 1 101 ? -17.236 -7.060 15.162 1.00 98.00 101 VAL A C 1
ATOM 825 O O . VAL A 1 101 ? -16.757 -6.402 14.237 1.00 98.00 101 VAL A O 1
ATOM 828 N N . TYR A 1 102 ? -16.503 -7.620 16.115 1.00 97.75 102 TYR A N 1
ATOM 829 C CA . TYR A 1 102 ? -15.049 -7.627 16.145 1.00 97.75 102 TYR A CA 1
ATOM 830 C C . TYR A 1 102 ? -14.554 -9.037 15.857 1.00 97.75 102 TYR A C 1
ATOM 832 O O . TYR A 1 102 ? -14.904 -9.984 16.560 1.00 97.75 102 TYR A O 1
ATOM 840 N N . VAL A 1 103 ? -13.734 -9.171 14.821 1.00 97.69 103 VAL A N 1
ATOM 841 C CA . VAL A 1 103 ? -13.099 -10.433 14.450 1.00 97.69 103 VAL A CA 1
ATOM 842 C C . VAL A 1 103 ? -11.646 -10.415 14.896 1.00 97.69 103 VAL A C 1
ATOM 844 O O . VAL A 1 103 ? -10.900 -9.481 14.588 1.00 97.69 103 VAL A O 1
ATOM 847 N N . GLU A 1 104 ? -11.235 -11.457 15.606 1.00 97.38 104 GLU A N 1
ATOM 848 C CA . GLU A 1 104 ? -9.880 -11.636 16.129 1.00 97.38 104 GLU A CA 1
ATOM 849 C C . GLU A 1 104 ? -9.456 -13.105 16.098 1.00 97.38 104 GLU A C 1
ATOM 851 O O . GLU A 1 104 ? -10.208 -13.999 15.727 1.00 97.38 104 GLU A O 1
ATOM 856 N N . ALA A 1 105 ? -8.197 -13.374 16.404 1.00 96.44 105 ALA A N 1
ATOM 857 C CA . ALA A 1 105 ? -7.694 -14.718 16.573 1.00 96.44 105 ALA A CA 1
ATOM 858 C C . ALA A 1 105 ? -8.130 -15.247 17.936 1.00 96.44 105 ALA A C 1
ATOM 860 O O . ALA A 1 105 ? -8.095 -14.529 18.930 1.00 96.44 105 ALA A O 1
ATOM 861 N N . LYS A 1 106 ? -8.365 -16.557 17.997 1.00 94.25 106 LYS A N 1
ATOM 862 C CA . LYS A 1 106 ? -8.637 -17.278 19.245 1.00 94.25 106 LYS A CA 1
ATOM 863 C C . LYS A 1 106 ? -7.644 -16.984 20.374 1.00 94.25 106 LYS A C 1
ATOM 865 O O . LYS A 1 106 ? -7.987 -17.010 21.552 1.00 94.25 106 LYS A O 1
ATOM 870 N N . GLU A 1 107 ? -6.385 -16.754 20.008 1.00 94.62 107 GLU A N 1
ATOM 871 C CA . GLU A 1 107 ? -5.345 -16.302 20.925 1.00 94.62 107 GLU A CA 1
ATOM 872 C C . GLU A 1 107 ? -4.719 -15.015 20.386 1.00 94.62 107 GLU A C 1
ATOM 874 O O . GLU A 1 107 ? -3.817 -15.046 19.542 1.00 94.62 107 GLU A O 1
ATOM 879 N N . VAL A 1 108 ? -5.192 -13.879 20.896 1.00 95.94 108 VAL A N 1
ATOM 880 C CA . VAL A 1 108 ? -4.610 -12.567 20.606 1.00 95.94 108 VAL A CA 1
ATOM 881 C C . VAL A 1 108 ? -3.336 -12.373 21.432 1.00 95.94 108 VAL A C 1
ATOM 883 O O . VAL A 1 108 ? -3.288 -12.646 22.634 1.00 95.94 108 VAL A O 1
ATOM 886 N N . LYS A 1 109 ? -2.268 -11.903 20.790 1.00 95.06 109 LYS A N 1
ATOM 887 C CA . LYS A 1 109 ? -0.998 -11.574 21.448 1.00 95.06 109 LYS A CA 1
ATOM 888 C C . LYS A 1 109 ? -0.988 -10.122 21.906 1.00 95.06 109 LYS A C 1
ATOM 890 O O . LYS A 1 109 ? -1.735 -9.288 21.410 1.00 95.06 109 LYS A O 1
ATOM 895 N N . THR A 1 110 ? -0.080 -9.794 22.821 1.00 93.81 110 THR A N 1
ATOM 896 C CA . THR A 1 110 ? 0.141 -8.405 23.237 1.00 93.81 110 THR A CA 1
ATOM 897 C C . THR A 1 110 ? 0.501 -7.534 22.026 1.00 93.81 110 THR A C 1
ATOM 899 O O . THR A 1 110 ? 1.480 -7.847 21.335 1.00 93.81 110 THR A O 1
ATOM 902 N N . PRO A 1 111 ? -0.252 -6.451 21.757 1.00 92.75 111 PRO A N 1
ATOM 903 C CA . PRO A 1 111 ? 0.043 -5.563 20.642 1.00 92.75 111 PRO A CA 1
ATOM 904 C C . PRO A 1 111 ? 1.343 -4.799 20.903 1.00 92.75 111 PRO A C 1
ATOM 906 O O . PRO A 1 111 ? 1.689 -4.506 22.047 1.00 92.75 111 PRO A O 1
ATOM 909 N N . LYS A 1 112 ? 2.062 -4.433 19.841 1.00 91.00 112 LYS A N 1
ATOM 910 C CA . LYS A 1 112 ? 3.275 -3.614 19.939 1.00 91.00 112 LYS A CA 1
ATOM 911 C C . LYS A 1 112 ? 3.077 -2.301 19.205 1.00 91.00 112 LYS A C 1
ATOM 913 O O . LYS A 1 112 ? 2.713 -2.302 18.036 1.00 91.00 112 LYS A O 1
ATOM 918 N N . PHE A 1 113 ? 3.337 -1.188 19.880 1.00 91.25 113 PHE A N 1
ATOM 919 C CA . PHE A 1 113 ? 3.254 0.132 19.265 1.00 91.25 113 PHE A CA 1
ATOM 920 C C . PHE A 1 113 ? 4.424 0.392 18.316 1.00 91.25 113 PHE A C 1
ATOM 922 O O . PHE A 1 113 ? 5.572 0.056 18.617 1.00 91.25 113 PHE A O 1
ATOM 929 N N . VAL A 1 114 ? 4.131 1.084 17.217 1.00 86.75 114 VAL A N 1
ATOM 930 C CA . VAL A 1 114 ? 5.114 1.766 16.373 1.00 86.75 114 VAL A CA 1
ATOM 931 C C . VAL A 1 114 ? 4.661 3.189 16.099 1.00 86.75 114 VAL A C 1
ATOM 933 O O . VAL A 1 114 ? 3.484 3.462 15.895 1.00 86.75 114 VAL A O 1
ATOM 936 N N . ALA A 1 115 ? 5.606 4.116 16.106 1.00 83.12 115 ALA A N 1
ATOM 937 C CA . ALA A 1 115 ? 5.357 5.518 15.819 1.00 83.12 115 ALA A CA 1
ATOM 938 C C . ALA A 1 115 ? 6.545 6.085 15.048 1.00 83.12 115 ALA A C 1
ATOM 940 O O . ALA A 1 115 ? 7.674 5.601 15.181 1.00 83.12 115 ALA A O 1
ATOM 941 N N . SER A 1 116 ? 6.300 7.133 14.264 1.00 77.56 116 SER A N 1
ATOM 942 C CA . SER A 1 116 ? 7.359 7.822 13.522 1.00 77.56 116 SER A CA 1
ATOM 943 C C . SER A 1 116 ? 8.418 8.405 14.462 1.00 77.56 116 SER A C 1
ATOM 945 O O . SER A 1 116 ? 9.609 8.341 14.165 1.00 77.56 116 SER A O 1
ATOM 947 N N . ASN A 1 117 ? 7.993 8.919 15.624 1.00 76.00 117 ASN A N 1
ATOM 948 C CA . ASN A 1 117 ? 8.848 9.538 16.633 1.00 76.00 117 ASN A CA 1
ATOM 949 C C . ASN A 1 117 ? 8.331 9.247 18.053 1.00 76.00 117 ASN A C 1
ATOM 951 O O . ASN A 1 117 ? 7.133 9.119 18.274 1.00 76.00 117 ASN A O 1
ATOM 955 N N . THR A 1 118 ? 9.247 9.187 19.023 1.00 83.31 118 THR A N 1
ATOM 956 C CA . THR A 1 118 ? 8.948 9.037 20.463 1.00 83.31 118 THR A CA 1
ATOM 957 C C . THR A 1 118 ? 9.107 10.348 21.245 1.00 83.31 118 THR A C 1
ATOM 959 O O . THR A 1 118 ? 8.812 10.405 22.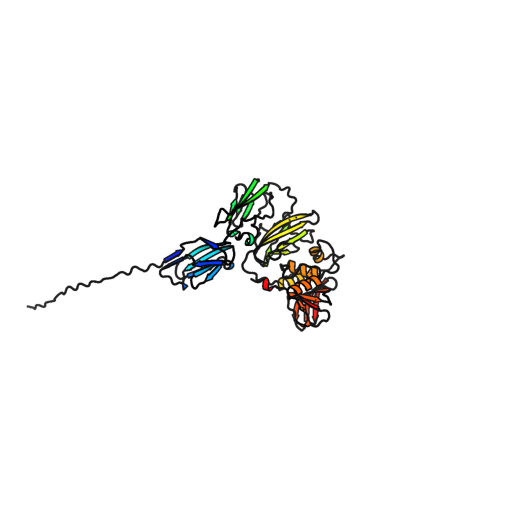436 1.00 83.31 118 THR A O 1
ATOM 962 N N . THR A 1 119 ? 9.591 11.400 20.579 1.00 87.38 119 THR A N 1
ATOM 963 C CA . THR A 1 119 ? 9.695 12.768 21.096 1.00 87.38 119 THR A CA 1
ATOM 964 C C . THR A 1 119 ? 9.005 13.679 20.095 1.00 87.38 119 THR A C 1
ATOM 966 O O . THR A 1 119 ? 9.342 13.631 18.912 1.00 87.38 119 THR A O 1
ATOM 969 N N . ILE A 1 120 ? 8.045 14.479 20.549 1.00 85.44 120 ILE A N 1
ATOM 970 C CA . ILE A 1 120 ? 7.188 15.298 19.693 1.00 85.44 120 ILE A CA 1
ATOM 971 C C . ILE A 1 120 ? 7.236 16.753 20.155 1.00 85.44 120 ILE A C 1
ATOM 973 O O . ILE A 1 120 ? 7.144 17.045 21.348 1.00 85.44 120 ILE A O 1
ATOM 977 N N . ASN A 1 121 ? 7.387 17.665 19.196 1.00 84.88 121 ASN A N 1
ATOM 978 C CA . ASN A 1 121 ? 7.250 19.096 19.437 1.00 84.88 121 ASN A CA 1
ATOM 979 C C . ASN A 1 121 ? 5.772 19.442 19.660 1.00 84.88 121 ASN A C 1
ATOM 981 O O . ASN A 1 121 ? 4.912 18.965 18.924 1.00 84.88 121 ASN A O 1
ATOM 985 N N . LEU A 1 122 ? 5.496 20.308 20.629 1.00 86.19 122 LEU A N 1
ATOM 986 C CA . LEU A 1 122 ? 4.165 20.783 20.986 1.00 86.19 122 LEU A CA 1
ATOM 987 C C . LEU A 1 122 ? 3.343 21.318 19.796 1.00 86.19 122 LEU A C 1
ATOM 989 O O . LEU A 1 122 ? 2.123 21.208 19.796 1.00 86.19 122 LEU A O 1
ATOM 993 N N . ALA A 1 123 ? 3.999 21.876 18.778 1.00 81.38 123 ALA A N 1
ATOM 994 C CA . ALA A 1 123 ? 3.360 22.410 17.578 1.00 81.38 123 ALA A CA 1
ATOM 995 C C . ALA A 1 123 ? 2.896 21.333 16.579 1.00 81.38 123 ALA A C 1
ATOM 997 O O . ALA A 1 123 ? 2.106 21.632 15.685 1.00 81.38 123 ALA A O 1
ATOM 998 N N . ASN A 1 124 ? 3.383 20.096 16.704 1.00 79.88 124 ASN A N 1
ATOM 999 C CA . ASN A 1 124 ? 3.168 19.045 15.717 1.00 79.88 124 ASN A CA 1
ATOM 1000 C C . ASN A 1 124 ? 2.195 17.995 16.249 1.00 79.88 124 ASN A C 1
ATOM 1002 O O . ASN A 1 124 ? 2.442 17.356 17.272 1.00 79.88 124 ASN A O 1
ATOM 1006 N N . SER A 1 125 ? 1.109 17.769 15.511 1.00 85.50 125 SER A N 1
ATOM 1007 C CA . SER A 1 125 ? 0.278 16.586 15.738 1.00 85.50 125 SER A CA 1
ATOM 1008 C C . SER A 1 125 ? 1.030 15.331 15.303 1.00 85.50 125 SER A C 1
ATOM 1010 O O . SER A 1 125 ? 1.928 15.386 14.461 1.00 85.50 125 SER A O 1
ATOM 1012 N N . PHE A 1 126 ? 0.678 14.191 15.881 1.00 84.31 126 PHE A N 1
ATOM 1013 C CA . PHE A 1 126 ? 1.291 12.918 15.530 1.00 84.31 126 PHE A CA 1
ATOM 1014 C C . PHE A 1 126 ? 0.286 11.783 15.650 1.00 84.31 126 PHE A C 1
ATOM 1016 O O . PHE A 1 126 ? -0.791 11.942 16.212 1.00 84.31 126 PHE A O 1
ATOM 1023 N N . THR A 1 127 ? 0.647 10.614 15.144 1.00 87.25 127 THR A N 1
ATOM 1024 C CA . THR A 1 127 ? -0.130 9.396 15.355 1.00 87.25 127 THR A CA 1
ATOM 1025 C C . THR A 1 127 ? 0.790 8.244 15.743 1.00 87.25 127 THR A C 1
ATOM 1027 O O . THR A 1 127 ? 2.020 8.366 15.771 1.00 87.25 127 THR A O 1
ATOM 1030 N N . PHE A 1 128 ? 0.177 7.115 16.052 1.00 88.56 128 PHE A N 1
ATOM 1031 C CA . PHE A 1 128 ? 0.820 5.875 16.441 1.00 88.56 128 PHE A CA 1
ATOM 1032 C C . PHE A 1 128 ? 0.071 4.717 15.792 1.00 88.56 128 PHE A C 1
ATOM 1034 O O . PHE A 1 128 ? -1.119 4.802 15.510 1.00 88.56 128 PHE A O 1
ATOM 1041 N N . PHE A 1 129 ? 0.745 3.593 15.633 1.00 87.56 129 PHE A N 1
ATOM 1042 C CA . PHE A 1 129 ? 0.236 2.392 14.989 1.00 87.56 129 PHE A CA 1
ATOM 1043 C C . PHE A 1 129 ? 0.500 1.184 15.880 1.00 87.56 129 PHE A C 1
ATOM 1045 O O . PHE A 1 129 ? 1.310 1.250 16.805 1.00 87.56 129 PHE A O 1
ATOM 1052 N N . LEU A 1 130 ? -0.190 0.084 15.599 1.00 88.19 130 LEU A N 1
ATOM 1053 C CA . LEU A 1 130 ? 0.165 -1.222 16.141 1.00 88.19 130 LEU A CA 1
ATOM 1054 C C . LEU A 1 130 ? 0.884 -2.010 15.043 1.00 88.19 130 LEU A C 1
ATOM 1056 O O . LEU A 1 130 ? 0.527 -1.900 13.871 1.00 88.19 130 LEU A O 1
ATOM 1060 N N . GLU A 1 131 ? 1.925 -2.758 15.402 1.00 80.31 131 GLU A N 1
ATOM 1061 C CA . GLU A 1 131 ? 2.599 -3.651 14.463 1.00 80.31 131 GLU A CA 1
ATOM 1062 C C . GLU A 1 131 ? 1.644 -4.751 14.011 1.00 80.31 131 GLU A C 1
ATOM 1064 O O . GLU A 1 131 ? 1.091 -5.447 14.853 1.00 80.31 131 GLU A O 1
ATOM 1069 N N . ASP A 1 132 ? 1.550 -4.929 12.690 1.00 77.69 132 ASP A N 1
ATOM 1070 C CA . ASP A 1 132 ? 1.134 -6.152 11.992 1.00 77.69 132 ASP A CA 1
ATOM 1071 C C . ASP A 1 132 ? 0.009 -6.952 12.678 1.00 77.69 132 ASP A C 1
ATOM 1073 O O . ASP A 1 132 ? 0.260 -7.850 13.490 1.00 77.69 132 ASP A O 1
ATOM 1077 N N . GLU A 1 133 ? -1.234 -6.644 12.302 1.00 83.81 133 GLU A N 1
ATOM 1078 C CA . GLU A 1 133 ? -2.442 -7.296 12.821 1.00 83.81 133 GLU A CA 1
ATOM 1079 C C . GLU A 1 133 ? -2.406 -8.826 12.710 1.00 83.81 133 GLU A C 1
ATOM 1081 O O . GLU A 1 133 ? -2.897 -9.504 13.606 1.00 83.81 133 GLU A O 1
ATOM 1086 N N . GLU A 1 134 ? -1.736 -9.389 11.698 1.00 84.88 134 GLU A N 1
ATOM 1087 C CA . GLU A 1 134 ? -1.580 -10.841 11.528 1.00 84.88 134 GLU A CA 1
ATOM 1088 C C . GLU A 1 134 ? -0.677 -11.461 12.603 1.00 84.88 134 GLU A C 1
ATOM 1090 O O . GLU A 1 134 ? -0.874 -12.599 13.037 1.00 84.88 134 GLU A O 1
ATOM 1095 N N . LYS A 1 135 ? 0.334 -10.724 13.080 1.00 87.19 135 LYS A N 1
ATOM 1096 C CA . LYS A 1 135 ? 1.203 -11.205 14.167 1.00 87.19 135 LYS A CA 1
ATOM 1097 C C . LYS A 1 135 ? 0.501 -11.164 15.513 1.00 87.19 135 LYS A C 1
ATOM 1099 O O . LYS A 1 135 ? 0.748 -12.056 16.337 1.00 87.19 135 LYS A O 1
ATOM 1104 N N . VAL A 1 136 ? -0.296 -10.119 15.722 1.00 91.06 136 VAL A N 1
ATOM 1105 C CA . VAL A 1 136 ? -1.071 -9.868 16.941 1.00 91.06 136 VAL A CA 1
ATOM 1106 C C . VAL A 1 136 ? -2.297 -10.777 16.997 1.00 91.06 136 VAL A C 1
ATOM 1108 O O . VAL A 1 136 ? -2.628 -11.268 18.071 1.00 91.06 136 VAL A O 1
ATOM 1111 N N . GLY A 1 137 ? -2.914 -11.065 15.852 1.00 93.44 137 GLY A N 1
ATOM 1112 C CA . GLY A 1 137 ? -4.194 -11.756 15.756 1.00 93.44 137 GLY A CA 1
ATOM 1113 C C . GLY A 1 137 ? -5.389 -10.836 16.013 1.00 93.44 137 GLY A C 1
ATOM 1114 O O . GLY A 1 137 ? -6.444 -11.321 16.382 1.00 93.44 137 GLY A O 1
ATOM 1115 N N . ALA A 1 138 ? -5.239 -9.520 15.889 1.00 93.44 138 ALA A N 1
ATOM 1116 C CA . ALA A 1 138 ? -6.339 -8.573 16.049 1.00 93.44 138 ALA A CA 1
ATOM 1117 C C . ALA A 1 138 ? -6.011 -7.281 15.302 1.00 93.44 138 ALA A C 1
ATOM 1119 O O . ALA A 1 138 ? -4.869 -6.809 15.342 1.00 93.44 138 ALA A O 1
ATOM 1120 N N . ALA A 1 139 ? -7.016 -6.713 14.638 1.00 90.88 139 ALA A N 1
ATOM 1121 C CA . ALA A 1 139 ? -6.883 -5.428 13.971 1.00 90.88 139 ALA A CA 1
ATOM 1122 C C . ALA A 1 139 ? -6.872 -4.289 14.994 1.00 90.88 139 ALA A C 1
ATOM 1124 O O . ALA A 1 139 ? -7.213 -4.459 16.168 1.00 90.88 139 ALA A O 1
ATOM 1125 N N . ARG A 1 140 ? -6.478 -3.097 14.552 1.00 88.94 140 ARG A N 1
ATOM 1126 C CA . ARG A 1 140 ? -6.370 -1.922 15.425 1.00 88.94 140 ARG A CA 1
ATOM 1127 C C . ARG A 1 140 ? -7.713 -1.554 16.060 1.00 88.94 140 ARG A C 1
ATOM 1129 O O . ARG A 1 140 ? -7.743 -1.119 17.206 1.00 88.94 140 ARG A O 1
ATOM 1136 N N . GLU A 1 141 ? -8.804 -1.752 15.336 1.00 90.75 141 GLU A N 1
ATOM 1137 C CA . GLU A 1 141 ? -10.171 -1.426 15.737 1.00 90.75 141 GLU A CA 1
ATOM 1138 C C . GLU A 1 141 ? -10.650 -2.293 16.911 1.00 90.75 141 GLU A C 1
ATOM 1140 O O . GLU A 1 141 ? -11.514 -1.860 17.678 1.00 90.75 141 GLU A O 1
ATOM 1145 N N . ASN A 1 142 ? -10.056 -3.475 17.112 1.00 95.12 142 ASN A N 1
ATOM 1146 C CA . ASN A 1 142 ? -10.317 -4.351 18.258 1.00 95.12 142 ASN A CA 1
ATOM 1147 C C . ASN A 1 142 ? -9.750 -3.795 19.573 1.00 95.12 142 ASN A C 1
ATOM 1149 O O . ASN A 1 142 ? -10.072 -4.311 20.645 1.00 95.12 142 ASN A O 1
ATOM 1153 N N . PHE A 1 143 ? -8.915 -2.754 19.519 1.00 95.69 143 PHE A N 1
ATOM 1154 C CA . PHE A 1 143 ? -8.324 -2.134 20.696 1.00 95.69 143 PHE A CA 1
ATOM 1155 C C . PHE A 1 143 ? -9.032 -0.828 21.053 1.00 95.69 143 PHE A C 1
ATOM 1157 O O . PHE A 1 143 ? -9.366 -0.000 20.206 1.00 95.69 143 PHE A O 1
ATOM 1164 N N . GLU A 1 144 ? -9.243 -0.634 22.346 1.00 95.88 144 GLU A N 1
ATOM 1165 C CA . GLU A 1 144 ? -9.547 0.657 22.941 1.00 95.88 144 GLU A CA 1
ATOM 1166 C C . GLU A 1 144 ? -8.231 1.390 23.227 1.00 95.88 144 GLU A C 1
ATOM 1168 O O . GLU A 1 144 ? -7.304 0.811 23.804 1.00 95.88 144 GLU A O 1
ATOM 1173 N N . PHE A 1 145 ? -8.148 2.662 22.827 1.00 96.31 145 PHE A N 1
ATOM 1174 C CA . PHE A 1 145 ? -6.974 3.499 23.058 1.00 96.31 145 PHE A CA 1
ATOM 1175 C C . PHE A 1 145 ? -7.271 4.587 24.079 1.00 96.31 145 PHE A C 1
ATOM 1177 O O . PHE A 1 145 ? -8.268 5.296 23.960 1.00 96.31 145 PHE A O 1
ATOM 1184 N N . THR A 1 146 ? -6.378 4.760 25.051 1.00 96.56 146 THR A N 1
ATOM 1185 C CA . THR A 1 146 ? -6.510 5.786 26.092 1.00 96.56 146 THR A CA 1
ATOM 1186 C C . THR A 1 146 ? -5.219 6.567 26.286 1.00 96.56 146 THR A C 1
ATOM 1188 O O . THR A 1 146 ? -4.119 6.083 25.997 1.00 96.56 146 THR A O 1
ATOM 1191 N N . LEU A 1 147 ? -5.368 7.794 26.783 1.00 97.56 147 LEU A N 1
ATOM 1192 C CA . LEU A 1 147 ? -4.274 8.673 27.172 1.00 97.56 147 LEU A CA 1
ATOM 1193 C C . LEU A 1 147 ? -4.131 8.676 28.694 1.00 97.56 147 LEU A C 1
ATOM 1195 O O . LEU A 1 147 ? -5.127 8.696 29.412 1.00 97.56 147 LEU A O 1
ATOM 1199 N N . SER A 1 148 ? -2.897 8.697 29.198 1.00 97.44 148 SER A N 1
ATOM 1200 C CA . SER A 1 148 ? -2.645 8.819 30.640 1.00 97.44 148 SER A CA 1
ATOM 1201 C C . SER A 1 148 ? -3.063 10.166 31.224 1.00 97.44 148 SER A C 1
ATOM 1203 O O . SER A 1 148 ? -3.316 10.246 32.423 1.00 97.44 148 SER A O 1
ATOM 1205 N N . ASP A 1 149 ? -3.067 11.220 30.402 1.00 96.75 149 ASP A N 1
ATOM 1206 C CA . ASP A 1 149 ? -3.377 12.588 30.816 1.00 96.75 149 ASP A CA 1
ATOM 1207 C C . ASP A 1 149 ? -3.888 13.426 29.627 1.00 96.75 149 ASP A C 1
ATOM 1209 O O . ASP A 1 149 ? -3.127 13.794 28.727 1.00 96.75 149 ASP A O 1
ATOM 1213 N N . GLU A 1 150 ? -5.183 13.747 29.634 1.00 95.38 150 GLU A N 1
ATOM 1214 C CA . GLU A 1 150 ? -5.835 14.574 28.607 1.00 95.38 150 GLU A CA 1
ATOM 1215 C C . GLU A 1 150 ? -5.476 16.071 28.699 1.00 95.38 150 GLU A C 1
ATOM 1217 O O . GLU A 1 150 ? -5.768 16.853 27.785 1.00 95.38 150 GLU A O 1
ATOM 1222 N N . GLU A 1 151 ? -4.819 16.506 29.782 1.00 96.38 151 GLU A N 1
ATOM 1223 C CA . GLU A 1 151 ? -4.251 17.850 29.854 1.00 96.38 151 GLU A CA 1
ATOM 1224 C C . GLU A 1 151 ? -2.964 17.985 29.033 1.00 96.38 151 GLU A C 1
ATOM 1226 O O . GLU A 1 151 ? -2.618 19.101 28.628 1.00 96.38 151 GLU A O 1
ATOM 1231 N N . LEU A 1 152 ? -2.249 16.876 28.798 1.00 96.50 152 LEU A N 1
ATOM 1232 C CA . LEU A 1 152 ? -1.026 16.858 27.994 1.00 96.50 152 LEU A CA 1
ATOM 1233 C C . LEU A 1 152 ? -1.324 16.831 26.498 1.00 96.50 152 LEU A C 1
ATOM 1235 O O . LEU A 1 152 ? -0.581 17.445 25.730 1.00 96.50 152 LEU A O 1
ATOM 1239 N N . ALA A 1 153 ? -2.390 16.149 26.078 1.00 96.56 153 ALA A N 1
ATOM 1240 C CA . ALA A 1 153 ? -2.812 16.059 24.685 1.00 96.56 153 ALA A CA 1
ATOM 1241 C C . ALA A 1 153 ? -4.280 15.625 24.560 1.00 96.56 153 ALA A C 1
ATOM 1243 O O . ALA A 1 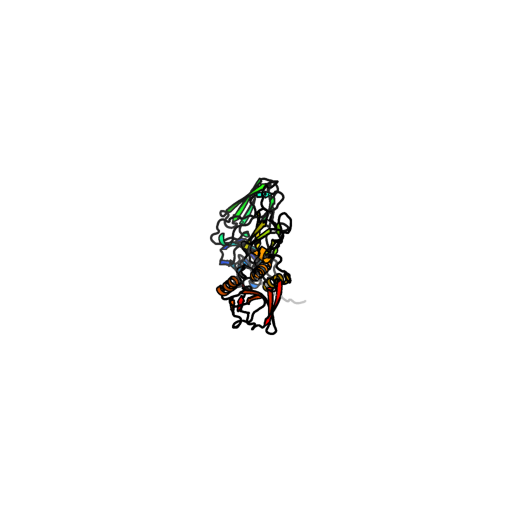153 ? -4.859 15.087 25.495 1.00 96.56 153 ALA A O 1
ATOM 1244 N N . GLU A 1 154 ? -4.869 15.812 23.383 1.00 95.62 154 GLU A N 1
ATOM 1245 C CA . GLU A 1 154 ? -6.125 15.153 22.997 1.00 95.62 154 GLU A CA 1
ATOM 1246 C C . GLU A 1 154 ? -5.901 14.164 21.860 1.00 95.62 154 GLU A C 1
ATOM 1248 O O . GLU A 1 154 ? -4.977 14.334 21.065 1.00 95.62 154 GLU A O 1
ATOM 1253 N N . MET A 1 155 ? -6.764 13.154 21.790 1.00 94.12 155 MET A N 1
ATOM 1254 C CA . MET A 1 155 ? -6.822 12.184 20.705 1.00 94.12 155 MET A CA 1
ATOM 1255 C C . MET A 1 155 ? -8.165 12.320 19.996 1.00 94.12 155 MET A C 1
ATOM 1257 O O . MET A 1 155 ? -9.202 12.296 20.657 1.00 94.12 155 MET A O 1
ATOM 1261 N N . ASP A 1 156 ? -8.149 12.477 18.675 1.00 90.50 156 ASP A N 1
ATOM 1262 C CA . ASP A 1 156 ? -9.377 12.472 17.879 1.00 90.50 156 ASP A CA 1
ATOM 1263 C C . ASP A 1 156 ? -9.795 11.056 17.441 1.00 90.50 156 ASP A C 1
ATOM 1265 O O . ASP A 1 156 ? -9.123 10.062 17.725 1.00 90.50 156 ASP A O 1
ATOM 1269 N N . GLU A 1 157 ? -10.926 10.965 16.739 1.00 84.62 157 GLU A N 1
ATOM 1270 C CA . GLU A 1 157 ? -11.494 9.710 16.223 1.00 84.62 157 GLU A CA 1
ATOM 1271 C C . GLU A 1 157 ? -10.575 8.971 15.236 1.00 84.62 157 GLU A C 1
ATOM 1273 O O . GLU A 1 157 ? -10.648 7.750 15.106 1.00 84.62 157 GLU A O 1
ATOM 1278 N N . ASN A 1 158 ? -9.664 9.694 14.580 1.00 80.50 158 ASN A N 1
ATOM 1279 C CA . ASN A 1 158 ? -8.674 9.133 13.664 1.00 80.50 158 ASN A CA 1
ATOM 1280 C C . ASN A 1 158 ? -7.377 8.744 14.382 1.00 80.50 158 ASN A C 1
ATOM 1282 O O . ASN A 1 158 ? -6.420 8.305 13.737 1.00 80.50 158 ASN A O 1
ATOM 1286 N N . LEU A 1 159 ? -7.357 8.852 15.716 1.00 87.81 159 LEU A N 1
ATOM 1287 C CA . LEU A 1 159 ? -6.225 8.546 16.582 1.00 87.81 159 LEU A CA 1
ATOM 1288 C C . LEU A 1 159 ? -5.024 9.453 16.277 1.00 87.81 159 LEU A C 1
ATOM 1290 O O . LEU A 1 159 ? -3.860 9.047 16.391 1.00 87.81 159 LEU A O 1
ATOM 1294 N N . ILE A 1 160 ? -5.317 10.692 15.878 1.00 86.75 160 ILE A N 1
ATOM 1295 C CA . ILE A 1 160 ? -4.344 11.773 15.804 1.00 86.75 160 ILE A CA 1
ATOM 1296 C C . ILE A 1 160 ? -4.262 12.422 17.180 1.00 86.75 160 ILE A C 1
ATOM 1298 O O . ILE A 1 160 ? -5.260 12.865 17.750 1.00 86.75 160 ILE A O 1
ATOM 1302 N N . ILE A 1 161 ? -3.045 12.481 17.707 1.00 91.31 161 ILE A N 1
ATOM 1303 C CA . ILE A 1 161 ? -2.724 13.134 18.964 1.00 91.31 161 ILE A CA 1
ATOM 1304 C C . ILE A 1 161 ? -2.330 14.579 18.689 1.00 91.31 161 ILE A C 1
ATOM 1306 O O . ILE A 1 161 ? -1.379 14.843 17.947 1.00 91.31 161 ILE A O 1
ATOM 1310 N N . LYS A 1 162 ? -3.031 15.511 19.336 1.00 91.81 162 LYS A N 1
ATOM 1311 C CA . LYS A 1 162 ? -2.736 16.947 19.328 1.00 91.81 162 LYS A CA 1
ATOM 1312 C C . LYS A 1 162 ? -2.151 17.344 20.685 1.00 91.81 162 LYS A C 1
ATOM 1314 O O . LYS A 1 162 ? -2.893 17.394 21.673 1.00 91.81 162 LYS A O 1
ATOM 1319 N N . PRO A 1 163 ? -0.832 17.592 20.769 1.00 93.12 163 PRO A N 1
ATOM 1320 C CA . PRO A 1 163 ? -0.194 18.025 22.006 1.00 93.12 163 PRO A CA 1
ATOM 1321 C C . PRO A 1 163 ? -0.763 19.349 22.541 1.00 93.12 163 PRO A C 1
ATOM 1323 O O . PRO A 1 163 ? -1.064 20.264 21.779 1.00 93.12 163 PRO A O 1
ATOM 1326 N N . LYS A 1 164 ? -0.876 19.461 23.869 1.00 95.44 164 LYS A N 1
ATOM 1327 C CA . LYS A 1 164 ? -1.362 20.648 24.600 1.00 95.44 164 LYS A CA 1
ATOM 1328 C C . LYS A 1 164 ? -0.327 21.210 25.564 1.00 95.44 164 LYS A C 1
ATOM 1330 O O . LYS A 1 164 ? -0.225 22.429 25.701 1.00 95.44 164 LYS A O 1
ATOM 1335 N N . LYS A 1 165 ? 0.453 20.344 26.223 1.00 95.38 165 LYS A N 1
ATOM 1336 C CA . LYS A 1 165 ? 1.510 20.739 27.168 1.00 95.38 165 LYS A CA 1
ATOM 1337 C C . LYS A 1 165 ? 2.721 19.797 27.092 1.00 95.38 165 LYS A C 1
ATOM 1339 O O . LYS A 1 165 ? 2.548 18.615 26.797 1.00 95.38 165 LYS A O 1
ATOM 1344 N N . PRO A 1 166 ? 3.936 20.279 27.410 1.00 95.81 166 PRO A N 1
ATOM 1345 C CA . PRO A 1 166 ? 5.100 19.418 27.594 1.00 95.81 166 PRO A CA 1
ATOM 1346 C C . PRO A 1 166 ? 4.895 18.407 28.725 1.00 95.81 166 PRO A C 1
ATOM 1348 O O . PRO A 1 166 ? 4.323 18.730 29.765 1.00 95.81 166 PRO A O 1
ATOM 1351 N N . GLY A 1 167 ? 5.412 17.195 28.546 1.00 95.50 167 GLY A N 1
ATOM 1352 C CA . GLY A 1 167 ? 5.242 16.108 29.505 1.00 95.50 167 GLY A CA 1
ATOM 1353 C C . GLY A 1 167 ? 5.592 14.748 28.914 1.00 95.50 167 GLY A C 1
ATOM 1354 O O . GLY A 1 167 ? 6.060 14.649 27.781 1.00 95.50 167 GLY A O 1
ATOM 1355 N N . ILE A 1 168 ? 5.379 13.692 29.694 1.00 96.19 168 ILE A N 1
ATOM 1356 C CA . ILE A 1 168 ? 5.423 12.314 29.199 1.00 96.19 168 ILE A CA 1
ATOM 1357 C C . ILE A 1 168 ? 3.978 11.835 29.138 1.00 96.19 168 ILE A C 1
ATOM 1359 O O . ILE A 1 168 ? 3.314 11.750 30.166 1.00 96.19 168 ILE A O 1
ATOM 1363 N N . LEU A 1 169 ? 3.507 11.572 27.925 1.00 97.06 169 LEU A N 1
ATOM 1364 C CA . LEU A 1 169 ? 2.187 11.034 27.644 1.00 97.06 169 LEU A CA 1
ATOM 1365 C C . LEU A 1 169 ? 2.314 9.530 27.414 1.00 97.06 169 LEU A C 1
ATOM 1367 O O . LEU A 1 169 ? 3.049 9.115 26.520 1.00 97.06 169 LEU A O 1
ATOM 1371 N N . THR A 1 170 ? 1.575 8.722 28.165 1.00 97.25 170 THR A N 1
ATOM 1372 C CA . THR A 1 170 ? 1.466 7.284 27.912 1.00 97.25 170 THR A CA 1
ATOM 1373 C C . THR A 1 170 ? 0.187 7.008 27.131 1.00 97.25 170 THR A C 1
ATOM 1375 O O . THR A 1 170 ? -0.908 7.365 27.565 1.00 97.25 170 THR A O 1
ATOM 1378 N N . ILE A 1 171 ? 0.327 6.344 25.987 1.00 96.94 171 ILE A N 1
ATOM 1379 C CA . ILE A 1 171 ? -0.780 5.840 25.174 1.00 96.94 171 ILE A CA 1
ATOM 1380 C C . ILE A 1 171 ? -0.938 4.357 25.487 1.00 96.94 171 ILE A C 1
ATOM 1382 O O . ILE A 1 171 ? 0.042 3.616 25.440 1.00 96.94 171 ILE A O 1
ATOM 1386 N N . THR A 1 172 ? -2.151 3.916 25.807 1.00 97.06 172 THR A N 1
ATOM 1387 C CA . THR A 1 172 ? -2.440 2.512 26.132 1.00 97.06 172 THR A CA 1
ATOM 1388 C C . THR A 1 172 ? -3.395 1.920 25.110 1.00 97.06 172 THR A C 1
ATOM 1390 O O . THR A 1 172 ? -4.360 2.574 24.740 1.00 97.06 172 THR A O 1
ATOM 1393 N N . ALA A 1 173 ? -3.118 0.697 24.661 1.00 97.25 173 ALA A N 1
ATOM 1394 C CA . ALA A 1 173 ? -3.995 -0.112 23.822 1.00 97.25 173 ALA A CA 1
ATOM 1395 C C . ALA A 1 173 ? -4.493 -1.294 24.645 1.00 97.25 173 ALA A C 1
ATOM 1397 O O . ALA A 1 173 ? -3.677 -2.062 25.156 1.00 97.25 173 ALA A O 1
ATOM 1398 N N . LYS A 1 174 ? -5.809 -1.453 24.745 1.00 97.31 174 LYS A N 1
ATOM 1399 C CA . LYS A 1 174 ? -6.454 -2.512 25.520 1.00 97.31 174 LYS A CA 1
ATOM 1400 C C . LYS A 1 174 ? -7.402 -3.287 24.620 1.00 97.31 174 LYS A C 1
ATOM 1402 O O . LYS A 1 174 ? -8.252 -2.677 23.980 1.00 97.31 174 LYS A O 1
ATOM 1407 N N . LEU A 1 175 ? -7.248 -4.605 24.526 1.00 97.38 175 LEU A N 1
ATOM 1408 C CA . LEU A 1 175 ? -8.147 -5.405 23.697 1.00 97.38 175 LEU A CA 1
ATOM 1409 C C . LEU A 1 175 ? -9.563 -5.349 24.283 1.00 97.38 175 LEU A C 1
ATOM 1411 O O . LEU A 1 175 ? -9.748 -5.564 25.483 1.00 97.38 175 LEU A O 1
ATOM 1415 N N . LYS A 1 176 ? -10.556 -5.051 23.442 1.00 96.94 176 LYS A N 1
ATOM 1416 C CA . LYS A 1 176 ? -11.943 -4.853 23.881 1.00 96.94 176 LYS A CA 1
ATOM 1417 C C . LYS A 1 176 ? -12.577 -6.141 24.433 1.00 96.94 176 LYS A C 1
ATOM 1419 O O . LYS A 1 176 ? -13.296 -6.080 25.427 1.00 96.94 176 LYS A O 1
ATOM 1424 N N . SER A 1 177 ? -12.266 -7.298 23.842 1.00 96.31 177 SER A N 1
ATOM 1425 C CA . SER A 1 177 ? -12.767 -8.619 24.265 1.00 96.31 177 SER A CA 1
ATOM 1426 C C . SER A 1 177 ? -12.114 -9.138 25.551 1.00 96.31 177 SER A C 1
ATOM 1428 O O . SER A 1 177 ? -12.769 -9.761 26.387 1.00 96.31 177 SER A O 1
ATOM 1430 N N . ASN A 1 178 ? -10.815 -8.879 25.724 1.00 96.56 178 ASN A N 1
ATOM 1431 C CA . ASN A 1 178 ? -10.029 -9.313 26.870 1.00 96.56 178 ASN A CA 1
ATOM 1432 C C . ASN A 1 178 ? -9.080 -8.198 27.328 1.00 96.56 178 ASN A C 1
ATOM 1434 O O . ASN A 1 178 ? -7.931 -8.126 26.881 1.00 96.56 178 ASN A O 1
ATOM 1438 N N . PRO A 1 179 ? -9.519 -7.367 28.284 1.00 95.62 179 PRO A N 1
ATOM 1439 C CA . PRO A 1 179 ? -8.760 -6.196 28.683 1.00 95.62 179 PRO A CA 1
ATOM 1440 C C . PRO A 1 179 ? -7.420 -6.489 29.397 1.00 95.62 179 PRO A C 1
ATOM 1442 O O . PRO A 1 179 ? -6.632 -5.567 29.610 1.00 95.62 179 PRO A O 1
ATOM 1445 N N . GLU A 1 180 ? -7.130 -7.745 29.754 1.00 96.31 180 GLU A N 1
ATOM 1446 C CA . GLU A 1 180 ? -5.808 -8.163 30.253 1.00 96.31 180 GLU A CA 1
ATOM 1447 C C . GLU A 1 180 ? -4.739 -8.148 29.148 1.00 96.31 180 GLU A C 1
ATOM 1449 O O . GLU A 1 180 ? -3.544 -8.024 29.426 1.00 96.31 180 GLU A O 1
ATOM 1454 N N . ILE A 1 181 ? -5.153 -8.241 27.880 1.00 96.38 181 ILE A N 1
ATOM 1455 C CA . ILE A 1 181 ? -4.269 -8.053 26.732 1.00 96.38 181 ILE A CA 1
ATOM 1456 C C . ILE A 1 181 ? -4.135 -6.552 26.502 1.00 96.38 181 ILE A C 1
ATOM 1458 O O . ILE A 1 181 ? -4.986 -5.898 25.897 1.00 96.38 181 ILE A O 1
ATOM 1462 N N . THR A 1 182 ? -3.044 -6.003 27.022 1.00 96.75 182 THR A N 1
ATOM 1463 C CA . THR A 1 182 ? -2.774 -4.568 27.000 1.00 96.75 182 THR A CA 1
ATOM 1464 C C . THR A 1 182 ? -1.304 -4.277 26.728 1.00 96.75 182 THR A C 1
ATOM 1466 O O . THR A 1 182 ? -0.423 -5.071 27.064 1.00 96.75 182 THR A O 1
ATOM 1469 N N . SER A 1 183 ? -1.033 -3.128 26.120 1.00 96.50 183 SER A N 1
ATOM 1470 C CA . SER A 1 183 ? 0.310 -2.567 25.981 1.00 96.50 183 SER A CA 1
ATOM 1471 C C . SER A 1 183 ? 0.251 -1.055 26.117 1.00 96.50 183 SER A C 1
ATOM 1473 O O . SER A 1 183 ? -0.768 -0.435 25.815 1.00 96.50 183 SER A O 1
ATOM 1475 N N . SER A 1 184 ? 1.377 -0.453 26.483 1.00 95.81 184 SER A N 1
ATOM 1476 C CA . SER A 1 184 ? 1.517 0.998 26.557 1.00 95.81 184 SER A CA 1
ATOM 1477 C C . SER A 1 184 ? 2.771 1.482 25.835 1.00 95.81 184 SER A C 1
ATOM 1479 O O . SER A 1 184 ? 3.727 0.728 25.641 1.00 95.81 184 SER A O 1
ATOM 1481 N N . PHE A 1 185 ? 2.751 2.746 25.428 1.00 94.06 185 PHE A N 1
ATOM 1482 C CA . PHE A 1 185 ? 3.833 3.425 24.733 1.00 94.06 185 PHE A CA 1
ATOM 1483 C C . PHE A 1 185 ? 3.947 4.869 25.221 1.00 94.06 185 PHE A C 1
ATOM 1485 O O . PHE A 1 185 ? 2.970 5.616 25.192 1.00 94.06 185 PHE A O 1
ATOM 1492 N N . ASP A 1 186 ? 5.149 5.252 25.649 1.00 94.88 186 ASP A N 1
ATOM 1493 C CA . ASP A 1 186 ? 5.430 6.595 26.150 1.00 94.88 186 ASP A CA 1
ATOM 1494 C C . ASP A 1 186 ? 5.935 7.511 25.035 1.00 94.88 186 ASP A C 1
ATOM 1496 O O . ASP A 1 186 ? 6.863 7.179 24.290 1.00 94.88 186 ASP A O 1
ATOM 1500 N N . VAL A 1 187 ? 5.366 8.712 24.985 1.00 92.50 187 VAL A N 1
ATOM 1501 C CA . VAL A 1 187 ? 5.770 9.802 24.101 1.00 92.50 187 VAL A CA 1
ATOM 1502 C C . VAL A 1 187 ? 6.169 11.005 24.937 1.00 92.50 187 VAL A C 1
ATOM 1504 O O . VAL A 1 187 ? 5.421 11.470 25.795 1.00 92.50 187 VAL A O 1
ATOM 1507 N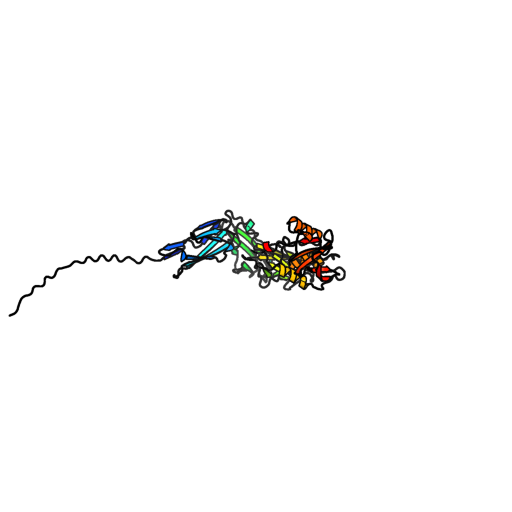 N . LYS A 1 188 ? 7.352 11.553 24.663 1.00 93.06 188 LYS A N 1
ATOM 1508 C CA . LYS A 1 188 ? 7.821 12.786 25.294 1.00 93.06 188 LYS A CA 1
ATOM 1509 C C . LYS A 1 188 ? 7.383 14.000 24.475 1.00 93.06 188 LYS A C 1
ATOM 1511 O O . LYS A 1 188 ? 7.868 14.197 23.365 1.00 93.06 188 LYS A O 1
ATOM 1516 N N . ILE A 1 189 ? 6.528 14.845 25.036 1.00 92.69 189 ILE A N 1
ATOM 1517 C CA . ILE A 1 189 ? 6.123 16.126 24.448 1.00 92.69 189 ILE A CA 1
ATOM 1518 C C . ILE A 1 189 ? 7.045 17.228 24.980 1.00 92.69 189 ILE A C 1
ATOM 1520 O O . ILE A 1 189 ? 7.260 17.341 26.189 1.00 92.69 189 ILE A O 1
ATOM 1524 N N . VAL A 1 190 ? 7.595 18.043 24.081 1.00 90.38 190 VAL A N 1
ATOM 1525 C CA . VAL A 1 190 ? 8.530 19.139 24.389 1.00 90.38 190 VAL A CA 1
ATOM 1526 C C . VAL A 1 190 ? 8.109 20.433 23.689 1.00 90.38 190 VAL A C 1
ATOM 1528 O O . VAL A 1 190 ? 7.473 20.375 22.642 1.00 90.38 190 VAL A O 1
ATOM 1531 N N . GLU A 1 191 ? 8.459 21.599 24.242 1.00 87.50 191 GLU A N 1
ATOM 1532 C CA . GLU A 1 191 ? 8.172 22.901 23.601 1.00 87.50 191 GLU A CA 1
ATOM 1533 C C . GLU A 1 191 ? 8.949 23.068 22.293 1.00 87.50 191 GLU A C 1
ATOM 1535 O O . GLU A 1 191 ? 8.383 23.384 21.251 1.00 87.50 191 GLU A O 1
ATOM 1540 N N . GLU A 1 192 ? 10.247 22.783 22.346 1.00 78.44 192 GLU A N 1
ATOM 1541 C CA . GLU A 1 192 ? 11.137 22.738 21.199 1.00 78.44 192 GLU A CA 1
ATOM 1542 C C . GLU A 1 192 ? 11.880 21.410 21.207 1.00 78.44 192 GLU A C 1
ATOM 1544 O O . GLU A 1 192 ? 12.174 20.834 22.259 1.00 78.44 192 GLU A O 1
ATOM 1549 N N . THR A 1 193 ? 12.133 20.894 20.011 1.00 67.50 193 THR A N 1
ATOM 1550 C CA . THR A 1 193 ? 12.825 19.627 19.835 1.00 67.50 193 THR A CA 1
ATOM 1551 C C . THR A 1 193 ? 14.248 19.893 19.359 1.00 67.50 193 THR A C 1
ATOM 1553 O O . THR A 1 193 ? 14.441 20.530 18.329 1.00 67.50 193 THR A O 1
ATOM 1556 N N . ASP A 1 194 ? 15.236 19.362 20.082 1.00 65.94 194 ASP A N 1
ATOM 1557 C CA . ASP A 1 194 ? 16.628 19.257 19.612 1.00 65.94 194 ASP A CA 1
ATOM 1558 C C . ASP A 1 194 ? 16.801 18.080 18.632 1.00 65.94 194 ASP A C 1
ATOM 1560 O O . ASP A 1 194 ? 17.917 17.696 18.280 1.00 65.94 194 ASP A O 1
ATOM 1564 N N . ASP A 1 195 ? 15.696 17.438 18.242 1.00 64.56 195 ASP A N 1
ATOM 1565 C CA . ASP A 1 195 ? 15.704 16.28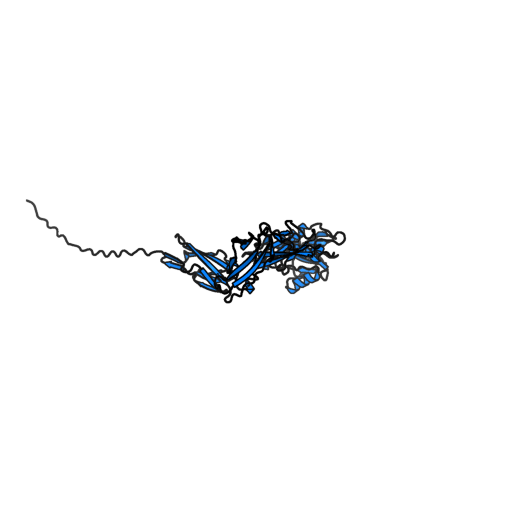7 17.358 1.00 64.56 195 ASP A CA 1
ATOM 1566 C C . ASP A 1 195 ? 16.236 16.680 15.985 1.00 64.56 195 ASP A C 1
ATOM 1568 O O . ASP A 1 195 ? 15.611 17.399 15.209 1.00 64.56 195 ASP A O 1
ATOM 1572 N N . GLU A 1 196 ? 17.428 16.178 15.690 1.00 67.88 196 GLU A N 1
ATOM 1573 C CA . GLU A 1 196 ? 18.084 16.403 14.420 1.00 67.88 196 GLU A CA 1
ATOM 1574 C C . GLU A 1 196 ? 17.390 15.690 13.250 1.00 67.88 196 GLU A C 1
ATOM 1576 O O . GLU A 1 196 ? 17.809 15.911 12.111 1.00 67.88 196 GLU A O 1
ATOM 1581 N N . ARG A 1 197 ? 16.383 14.837 13.489 1.00 76.38 197 ARG A N 1
ATOM 1582 C CA . ARG A 1 197 ? 15.625 14.148 12.437 1.00 76.38 197 ARG A CA 1
ATOM 1583 C C . ARG A 1 197 ? 14.837 15.123 11.567 1.00 76.38 197 ARG A C 1
ATOM 1585 O O . ARG A 1 197 ? 14.434 16.199 11.989 1.00 76.38 197 ARG A O 1
ATOM 1592 N N . ILE A 1 198 ? 14.618 14.699 10.327 1.00 83.19 198 ILE A N 1
ATOM 1593 C CA . ILE A 1 198 ? 13.803 15.436 9.361 1.00 83.19 198 ILE A CA 1
ATOM 1594 C C . ILE A 1 198 ? 12.338 15.322 9.778 1.00 83.19 198 ILE A C 1
ATOM 1596 O O . ILE A 1 198 ? 11.866 14.212 10.052 1.00 83.19 198 ILE A O 1
ATOM 1600 N N . ILE A 1 199 ? 11.608 16.439 9.768 1.00 82.12 199 ILE A N 1
ATOM 1601 C CA . ILE A 1 199 ? 10.155 16.410 9.911 1.00 82.12 199 ILE A CA 1
ATOM 1602 C C . ILE A 1 199 ? 9.593 15.885 8.594 1.00 82.12 199 ILE A C 1
ATOM 1604 O O . ILE A 1 199 ? 9.632 16.572 7.576 1.00 82.12 199 ILE A O 1
ATOM 1608 N N . PHE A 1 200 ? 9.100 14.649 8.613 1.00 87.44 200 PHE A N 1
ATOM 1609 C CA . PHE A 1 200 ? 8.514 13.995 7.452 1.00 87.44 200 PHE A CA 1
ATOM 1610 C C . PHE A 1 200 ? 7.042 13.700 7.723 1.00 87.44 200 PHE A C 1
ATOM 1612 O O . PHE A 1 200 ? 6.722 12.872 8.575 1.00 87.44 200 PHE A O 1
ATOM 1619 N N . THR A 1 201 ? 6.161 14.432 7.048 1.00 85.56 201 THR A N 1
ATOM 1620 C CA . THR A 1 201 ? 4.719 14.439 7.328 1.00 85.56 201 THR A CA 1
ATOM 1621 C C . THR A 1 201 ? 3.892 14.509 6.042 1.00 85.56 201 THR A C 1
ATOM 1623 O O . THR A 1 201 ? 4.443 14.461 4.943 1.00 85.56 201 THR A O 1
ATOM 1626 N N . THR A 1 202 ? 2.575 14.608 6.176 1.00 87.00 202 THR A N 1
ATOM 1627 C CA . THR A 1 202 ? 1.569 14.676 5.110 1.00 87.00 202 THR A CA 1
ATOM 1628 C C . THR A 1 202 ? 0.678 15.902 5.298 1.00 87.00 202 THR A C 1
ATOM 1630 O O . THR A 1 202 ? 0.710 16.543 6.353 1.00 87.00 202 THR A O 1
ATOM 1633 N N . ASP A 1 203 ? -0.116 16.239 4.278 1.00 79.62 203 ASP A N 1
ATOM 1634 C CA . ASP A 1 203 ? -1.165 17.253 4.427 1.00 79.62 203 ASP A CA 1
ATOM 1635 C C . ASP A 1 203 ? -2.153 16.828 5.525 1.00 79.62 203 ASP A C 1
ATOM 1637 O O . ASP A 1 203 ? -2.550 15.662 5.607 1.00 79.62 203 ASP A O 1
ATOM 1641 N N . ASP A 1 204 ? -2.501 17.775 6.399 1.00 71.50 204 ASP A N 1
ATOM 1642 C CA . ASP A 1 204 ? -3.451 17.614 7.508 1.00 71.50 204 ASP A CA 1
ATOM 1643 C C . ASP A 1 204 ? -3.169 16.443 8.472 1.00 71.50 204 ASP A C 1
ATOM 1645 O O . ASP A 1 204 ? -4.029 16.074 9.269 1.00 71.50 204 ASP A O 1
ATOM 1649 N N . ASN A 1 205 ? -1.949 15.887 8.462 1.00 70.88 205 ASN A N 1
ATOM 1650 C CA . ASN A 1 205 ? -1.580 14.686 9.221 1.00 70.88 205 ASN A CA 1
ATOM 1651 C C . ASN A 1 205 ? -2.475 13.476 8.889 1.00 70.88 205 ASN A C 1
ATOM 1653 O O . ASN A 1 205 ? -2.838 12.687 9.763 1.00 70.88 205 ASN A O 1
ATOM 1657 N N . ILE A 1 206 ? -2.841 13.326 7.615 1.00 76.19 206 ILE A N 1
ATOM 1658 C CA . ILE A 1 206 ? -3.531 12.136 7.118 1.00 76.19 206 ILE A CA 1
ATOM 1659 C C . ILE A 1 206 ? -2.507 11.014 6.943 1.00 76.19 206 ILE A C 1
ATOM 1661 O O . ILE A 1 206 ? -1.531 11.164 6.210 1.00 76.19 206 ILE A O 1
ATOM 1665 N N . PHE A 1 207 ? -2.737 9.871 7.588 1.00 83.75 207 PHE A N 1
ATOM 1666 C CA . PHE A 1 207 ? -1.849 8.699 7.523 1.00 83.75 207 PHE A CA 1
ATOM 1667 C C . PHE A 1 207 ? -2.568 7.425 7.065 1.00 83.75 207 PHE A C 1
ATOM 1669 O O . PHE A 1 207 ? -2.052 6.320 7.240 1.00 83.75 207 PHE A O 1
ATOM 1676 N N . LYS A 1 208 ? -3.768 7.579 6.503 1.00 86.44 208 LYS A N 1
ATOM 1677 C CA . LYS A 1 208 ? -4.603 6.502 5.973 1.00 86.44 208 LYS A CA 1
ATOM 1678 C C . LYS A 1 208 ? -4.940 6.800 4.518 1.00 86.44 208 LYS A C 1
ATOM 1680 O O . LYS A 1 208 ? -5.284 7.937 4.207 1.00 86.44 208 LYS A O 1
ATOM 1685 N N . ILE A 1 209 ? -4.828 5.798 3.655 1.00 91.19 209 ILE A N 1
ATOM 1686 C CA . ILE A 1 209 ? -5.198 5.876 2.237 1.00 91.19 209 ILE A CA 1
ATOM 1687 C C . ILE A 1 209 ? -5.804 4.566 1.755 1.00 91.19 209 ILE A C 1
ATOM 1689 O O . ILE A 1 209 ? -5.598 3.517 2.360 1.00 91.19 209 ILE A O 1
ATOM 1693 N N . LYS A 1 210 ? -6.496 4.609 0.623 1.00 92.50 210 LYS A N 1
ATOM 1694 C CA . LYS A 1 210 ? -6.980 3.414 -0.071 1.00 92.50 210 LYS A CA 1
ATOM 1695 C C . LYS A 1 210 ? -5.980 2.900 -1.109 1.00 92.50 210 LYS A C 1
ATOM 1697 O O . LYS A 1 210 ? -5.100 3.646 -1.549 1.00 92.50 210 LYS A O 1
ATOM 1702 N N . PRO A 1 211 ? -6.084 1.629 -1.538 1.00 93.44 211 PRO A N 1
ATOM 1703 C CA . PRO A 1 211 ? -5.395 1.164 -2.735 1.00 93.44 211 PRO A CA 1
ATOM 1704 C C . PRO A 1 211 ? -5.615 2.118 -3.923 1.00 93.44 211 PRO A C 1
ATOM 1706 O O . PRO A 1 211 ? -6.744 2.499 -4.219 1.00 93.44 211 PRO A O 1
ATOM 1709 N N . GLY A 1 212 ? -4.529 2.529 -4.580 1.00 91.81 212 GLY A N 1
ATOM 1710 C CA . GLY A 1 212 ? -4.538 3.477 -5.698 1.00 91.81 212 GLY A CA 1
ATOM 1711 C C . GLY A 1 212 ? -4.511 4.955 -5.327 1.00 91.81 212 GLY A C 1
ATOM 1712 O O . GLY A 1 212 ? -4.180 5.785 -6.175 1.00 91.81 212 GLY A O 1
ATOM 1713 N N . GLU A 1 213 ? -4.802 5.310 -4.077 1.00 94.81 213 GLU A N 1
ATOM 1714 C CA . GLU A 1 213 ? -4.701 6.698 -3.640 1.00 94.81 213 GLU A CA 1
ATOM 1715 C C . GLU A 1 213 ? -3.239 7.134 -3.496 1.00 94.81 213 GLU A C 1
ATOM 1717 O O . GLU A 1 213 ? -2.335 6.352 -3.175 1.00 94.81 213 GLU A O 1
ATOM 1722 N N . ARG A 1 214 ? -3.024 8.426 -3.750 1.00 94.19 214 ARG A N 1
ATOM 1723 C CA . ARG A 1 214 ? -1.725 9.090 -3.693 1.00 94.19 214 ARG A CA 1
ATOM 1724 C C . ARG A 1 214 ? -1.727 10.076 -2.531 1.00 94.19 214 ARG A C 1
ATOM 1726 O O . ARG A 1 214 ? -2.568 10.970 -2.485 1.00 94.19 214 ARG A O 1
ATOM 1733 N N . LEU A 1 215 ? -0.770 9.934 -1.623 1.00 93.19 215 LEU A N 1
ATOM 1734 C CA . LEU A 1 215 ? -0.610 10.787 -0.452 1.00 93.19 215 LEU A CA 1
ATOM 1735 C C . LEU A 1 215 ? 0.667 11.601 -0.573 1.00 93.19 215 LEU A C 1
ATOM 1737 O O . LEU A 1 215 ? 1.776 11.067 -0.623 1.00 93.19 215 LEU A O 1
ATOM 1741 N N . LYS A 1 216 ? 0.499 12.915 -0.619 1.00 93.00 216 LYS A N 1
ATOM 1742 C CA . LYS A 1 216 ? 1.611 13.844 -0.731 1.00 93.00 216 LYS A CA 1
ATOM 1743 C C . LYS A 1 216 ? 2.313 14.007 0.610 1.00 93.00 216 LYS A C 1
ATOM 1745 O O . LYS A 1 216 ? 1.668 14.088 1.655 1.00 93.00 216 LYS A O 1
ATOM 1750 N N . THR A 1 217 ? 3.637 14.092 0.562 1.00 93.00 217 THR A N 1
ATOM 1751 C CA . THR A 1 217 ? 4.468 14.251 1.756 1.00 93.00 217 THR A CA 1
ATOM 1752 C C . THR A 1 217 ? 5.262 15.547 1.737 1.00 93.00 217 THR A C 1
ATOM 1754 O O . THR A 1 217 ? 5.580 16.079 0.670 1.00 93.00 217 THR A O 1
ATOM 1757 N N . TYR A 1 218 ? 5.656 15.990 2.926 1.00 90.12 218 TYR A N 1
ATOM 1758 C CA . TYR A 1 218 ? 6.426 17.201 3.153 1.00 90.12 218 TYR A CA 1
ATOM 1759 C C . TYR A 1 218 ? 7.628 16.902 4.033 1.00 90.12 218 TYR A C 1
ATOM 1761 O O . TYR A 1 218 ? 7.530 16.201 5.041 1.00 90.12 218 TYR A O 1
ATOM 1769 N N . VAL A 1 219 ? 8.755 17.472 3.635 1.00 89.19 219 VAL A N 1
ATOM 1770 C CA . VAL A 1 219 ? 10.036 17.432 4.324 1.00 89.19 219 VAL A CA 1
ATOM 1771 C C . VAL A 1 219 ? 10.310 18.834 4.841 1.00 89.19 219 VAL A C 1
ATOM 1773 O O . VAL A 1 219 ? 10.485 19.763 4.053 1.00 89.19 219 VAL A O 1
ATOM 1776 N N . ASP A 1 220 ? 10.291 18.988 6.163 1.00 83.94 220 ASP A N 1
ATOM 1777 C CA . ASP A 1 220 ? 10.440 20.273 6.853 1.00 83.94 220 ASP A CA 1
ATOM 1778 C C . ASP A 1 220 ? 9.469 21.352 6.318 1.00 83.94 220 ASP A C 1
ATOM 1780 O O . ASP A 1 220 ? 9.814 22.523 6.178 1.00 83.94 220 ASP A O 1
ATOM 1784 N N . GLY A 1 221 ? 8.236 20.936 6.002 1.00 81.31 221 GLY A N 1
ATOM 1785 C CA . GLY A 1 221 ? 7.154 21.807 5.524 1.00 81.31 221 GLY A CA 1
ATOM 1786 C C . GLY A 1 221 ? 7.125 22.053 4.012 1.00 81.31 221 GLY A C 1
ATOM 1787 O O . GLY A 1 221 ? 6.230 22.743 3.530 1.00 81.31 221 GLY A O 1
ATOM 1788 N N . GLU A 1 222 ? 8.052 21.478 3.243 1.00 84.94 222 GLU A N 1
ATOM 1789 C CA . GLU A 1 222 ? 8.115 21.654 1.790 1.00 84.94 222 GLU A CA 1
ATOM 1790 C C . GLU A 1 222 ? 8.049 20.325 1.036 1.00 84.94 222 GLU A C 1
ATOM 1792 O O . GLU A 1 222 ? 8.484 19.281 1.516 1.00 84.94 222 GLU A O 1
ATOM 1797 N N . VAL A 1 223 ? 7.544 20.371 -0.195 1.00 87.56 223 VAL A N 1
ATOM 1798 C CA . VAL A 1 223 ? 7.613 19.232 -1.116 1.00 87.56 223 VAL A CA 1
ATOM 1799 C C . VAL A 1 223 ? 9.031 19.144 -1.645 1.00 87.56 223 VAL A C 1
ATOM 1801 O O . VAL A 1 223 ? 9.542 20.114 -2.207 1.00 87.56 223 VAL A O 1
ATOM 1804 N N . LYS A 1 224 ? 9.661 17.987 -1.476 1.00 89.75 224 LYS A N 1
ATOM 1805 C CA . LYS A 1 224 ? 11.035 17.752 -1.906 1.00 89.75 224 LYS A CA 1
ATOM 1806 C C . LYS A 1 224 ? 11.103 16.490 -2.740 1.00 89.75 224 LYS A C 1
ATOM 1808 O O . LYS A 1 224 ? 10.524 15.478 -2.371 1.00 89.75 224 LYS A O 1
ATOM 1813 N N . SER A 1 225 ? 11.858 16.527 -3.821 1.00 87.12 225 SER A N 1
ATOM 1814 C CA . SER A 1 225 ? 12.108 15.359 -4.661 1.00 87.12 225 SER A CA 1
ATOM 1815 C C . SER A 1 225 ? 13.533 14.844 -4.488 1.00 87.12 225 SER A C 1
ATOM 1817 O O . SER A 1 225 ? 14.371 15.454 -3.818 1.00 87.12 225 SER A O 1
ATOM 1819 N N . ILE A 1 226 ? 13.845 13.728 -5.139 1.00 83.19 226 ILE A N 1
ATOM 1820 C CA . ILE A 1 226 ? 15.206 13.195 -5.157 1.00 83.19 226 ILE A CA 1
ATOM 1821 C C . ILE A 1 226 ? 16.222 14.149 -5.790 1.00 83.19 226 ILE A C 1
ATOM 1823 O O . ILE A 1 226 ? 17.373 14.202 -5.348 1.00 83.19 226 ILE A O 1
ATOM 1827 N N . VAL A 1 227 ? 15.801 14.957 -6.773 1.00 82.44 227 VAL A N 1
ATOM 1828 C CA . VAL A 1 227 ? 16.695 15.947 -7.392 1.00 82.44 227 VAL A CA 1
ATOM 1829 C C . VAL A 1 227 ? 17.085 17.052 -6.409 1.00 82.44 227 VAL A C 1
ATOM 1831 O O . VAL A 1 227 ? 18.146 17.658 -6.550 1.00 82.44 227 VAL A O 1
ATOM 1834 N N . ASP A 1 228 ? 16.300 17.235 -5.347 1.00 83.44 228 ASP A N 1
ATOM 1835 C CA . ASP A 1 228 ? 16.564 18.164 -4.256 1.00 83.44 228 ASP A CA 1
ATOM 1836 C C . ASP A 1 228 ? 17.404 17.527 -3.143 1.00 83.44 228 ASP A C 1
ATOM 1838 O O . ASP A 1 228 ? 17.158 17.845 -1.990 1.00 83.44 228 ASP A O 1
ATOM 1842 N N . LYS A 1 229 ? 18.362 16.632 -3.452 1.00 87.50 229 LYS A N 1
ATOM 1843 C CA . LYS A 1 229 ? 19.255 15.888 -2.518 1.00 87.50 229 LYS A CA 1
ATOM 1844 C C . LYS A 1 229 ? 18.573 14.917 -1.534 1.00 87.50 229 LYS A C 1
ATOM 1846 O O . LYS A 1 229 ? 19.249 14.452 -0.610 1.00 87.50 229 LYS A O 1
ATOM 1851 N N . PHE A 1 230 ? 17.299 14.575 -1.709 1.00 91.12 230 PHE A N 1
ATOM 1852 C CA . PHE A 1 230 ? 16.612 13.623 -0.828 1.00 91.12 230 PHE A CA 1
ATOM 1853 C C . PHE A 1 230 ? 16.601 12.201 -1.391 1.00 91.12 230 PHE A C 1
ATOM 1855 O O . PHE A 1 230 ? 16.718 11.977 -2.585 1.00 91.12 230 PHE A O 1
ATOM 1862 N N . GLU A 1 231 ? 16.490 11.201 -0.530 1.00 91.75 231 GLU A N 1
ATOM 1863 C CA . GLU A 1 231 ? 16.294 9.810 -0.937 1.00 91.75 231 GLU A CA 1
ATOM 1864 C C . GLU A 1 231 ? 15.080 9.245 -0.216 1.00 91.75 231 GLU A C 1
ATOM 1866 O O . GLU A 1 231 ? 15.014 9.280 1.014 1.00 91.75 231 GLU A O 1
ATOM 1871 N N . TYR A 1 232 ? 14.157 8.693 -1.000 1.00 93.88 232 TYR A N 1
ATOM 1872 C CA . TYR A 1 232 ? 12.945 8.056 -0.511 1.00 93.88 232 TYR A CA 1
ATOM 1873 C C . TYR A 1 232 ? 13.035 6.538 -0.611 1.00 93.88 232 TYR A C 1
ATOM 1875 O O . TYR A 1 232 ? 13.531 5.980 -1.593 1.00 93.88 232 TYR A O 1
ATOM 1883 N N . LYS A 1 233 ? 12.531 5.854 0.417 1.00 93.06 233 LYS A N 1
ATOM 1884 C CA . LYS A 1 233 ? 12.498 4.392 0.462 1.00 93.06 233 LYS A CA 1
ATOM 1885 C C . LYS A 1 233 ? 11.246 3.887 1.160 1.00 93.06 233 LYS A C 1
ATOM 1887 O O . LYS A 1 233 ? 10.966 4.307 2.276 1.00 93.06 233 LYS A O 1
ATOM 1892 N N . SER A 1 234 ? 10.562 2.927 0.540 1.00 94.19 234 SER A N 1
ATOM 1893 C CA . SER A 1 234 ? 9.527 2.109 1.183 1.00 94.19 234 SER A CA 1
ATOM 1894 C C . SER A 1 234 ? 10.120 0.794 1.693 1.00 94.19 234 SER A C 1
ATOM 1896 O O . SER A 1 234 ? 10.977 0.195 1.034 1.00 94.19 234 SER A O 1
ATOM 1898 N N . TYR A 1 235 ? 9.663 0.345 2.862 1.00 89.88 235 TYR A N 1
ATOM 1899 C CA . TYR A 1 235 ? 10.080 -0.917 3.484 1.00 89.88 235 TYR A CA 1
ATOM 1900 C C . TYR A 1 235 ? 9.025 -2.032 3.366 1.00 89.88 235 TYR A C 1
ATOM 1902 O O . TYR A 1 235 ? 9.355 -3.200 3.560 1.00 89.88 235 TYR A O 1
ATOM 1910 N N . ASN A 1 236 ? 7.801 -1.699 2.938 1.00 90.75 236 ASN A N 1
ATOM 1911 C CA . ASN A 1 236 ? 6.703 -2.635 2.675 1.00 90.75 236 ASN A CA 1
ATOM 1912 C C . ASN A 1 236 ? 6.057 -2.306 1.322 1.00 90.75 236 ASN A C 1
ATOM 1914 O O . ASN A 1 236 ? 4.883 -1.963 1.233 1.00 90.75 236 ASN A O 1
ATOM 1918 N N . ASN A 1 237 ? 6.844 -2.407 0.250 1.00 92.56 237 ASN A N 1
ATOM 1919 C CA . ASN A 1 237 ? 6.447 -1.952 -1.085 1.00 92.56 237 ASN A CA 1
ATOM 1920 C C . ASN A 1 237 ? 5.238 -2.693 -1.695 1.00 92.56 237 ASN A C 1
ATOM 1922 O O . ASN A 1 237 ? 4.626 -2.176 -2.618 1.00 92.56 237 ASN A O 1
ATOM 1926 N N . ASN A 1 238 ? 4.856 -3.853 -1.156 1.00 92.88 238 ASN A N 1
ATOM 1927 C CA . ASN A 1 238 ? 3.620 -4.535 -1.551 1.00 92.88 238 ASN A CA 1
ATOM 1928 C C . ASN A 1 238 ? 2.357 -3.870 -0.978 1.00 92.88 238 ASN A C 1
ATOM 1930 O O . ASN A 1 238 ? 1.275 -4.109 -1.501 1.00 92.88 238 ASN A O 1
ATOM 1934 N N . ILE A 1 239 ? 2.499 -3.094 0.102 1.00 93.69 239 ILE A N 1
ATOM 1935 C CA . ILE A 1 239 ? 1.420 -2.360 0.776 1.00 93.69 239 ILE A CA 1
ATOM 1936 C C . ILE A 1 239 ? 1.381 -0.931 0.243 1.00 93.69 239 ILE A C 1
ATOM 1938 O O . ILE A 1 239 ? 0.337 -0.503 -0.235 1.00 93.69 239 ILE A O 1
ATOM 1942 N N . ALA A 1 240 ? 2.515 -0.220 0.278 1.00 95.50 240 ALA A N 1
ATOM 1943 C CA . ALA A 1 240 ? 2.632 1.128 -0.274 1.00 95.50 240 ALA A CA 1
ATOM 1944 C C . ALA A 1 240 ? 4.029 1.400 -0.850 1.00 95.50 240 ALA A C 1
ATOM 1946 O O . ALA A 1 240 ? 5.048 1.015 -0.264 1.00 95.50 240 ALA A O 1
ATOM 1947 N N . SER A 1 241 ? 4.102 2.101 -1.980 1.00 95.38 241 SER A N 1
ATOM 1948 C CA . SER A 1 241 ? 5.355 2.618 -2.546 1.00 95.38 241 SER A CA 1
ATOM 1949 C C . SER A 1 241 ? 5.559 4.095 -2.194 1.00 95.38 241 SER A C 1
ATOM 1951 O O . SER A 1 241 ? 4.680 4.741 -1.627 1.00 95.38 241 SER A O 1
ATOM 1953 N N . ILE A 1 242 ? 6.741 4.622 -2.517 1.00 95.75 242 ILE A N 1
ATOM 1954 C CA . ILE A 1 242 ? 7.006 6.060 -2.483 1.00 95.75 242 ILE A CA 1
ATOM 1955 C C . ILE A 1 242 ? 7.708 6.478 -3.775 1.00 95.75 242 ILE A C 1
ATOM 1957 O O . ILE A 1 242 ? 8.739 5.909 -4.149 1.00 95.75 242 ILE A O 1
ATOM 1961 N N . ALA A 1 243 ? 7.101 7.428 -4.474 1.00 95.25 243 ALA A N 1
ATOM 1962 C CA . ALA A 1 243 ? 7.582 8.059 -5.692 1.00 95.25 243 ALA A CA 1
ATOM 1963 C C . ALA A 1 243 ? 8.864 8.870 -5.443 1.00 95.25 243 ALA A C 1
ATOM 1965 O O . ALA A 1 243 ? 9.293 9.082 -4.306 1.00 95.25 243 ALA A O 1
ATOM 1966 N N . ASP A 1 244 ? 9.516 9.309 -6.520 1.00 92.38 244 ASP A N 1
ATOM 1967 C CA . ASP A 1 244 ? 10.774 10.056 -6.397 1.00 92.38 244 ASP A CA 1
ATOM 1968 C C . ASP A 1 244 ? 10.576 11.522 -5.970 1.00 92.38 244 ASP A C 1
ATOM 1970 O O . ASP A 1 244 ? 11.528 12.171 -5.534 1.00 92.38 244 ASP A O 1
ATOM 1974 N N . ASP A 1 245 ? 9.336 12.007 -6.014 1.00 92.25 245 ASP A N 1
ATOM 1975 C CA . ASP A 1 245 ? 8.873 13.288 -5.481 1.00 92.25 245 ASP A CA 1
ATOM 1976 C C . ASP A 1 245 ? 8.356 13.204 -4.029 1.00 92.25 245 ASP A C 1
ATOM 1978 O O . ASP A 1 245 ? 7.875 14.197 -3.485 1.00 92.25 245 ASP A O 1
ATOM 1982 N N . GLY A 1 246 ? 8.455 12.026 -3.403 1.00 93.44 246 GLY A N 1
ATOM 1983 C CA . GLY A 1 246 ? 7.971 11.760 -2.049 1.00 93.44 246 GLY A CA 1
ATOM 1984 C C . GLY A 1 246 ? 6.510 11.306 -1.968 1.00 93.44 246 GLY A C 1
ATOM 1985 O O . GLY A 1 246 ? 6.065 10.902 -0.899 1.00 93.44 246 GLY A O 1
ATOM 1986 N N . THR A 1 247 ? 5.757 11.292 -3.070 1.00 95.38 247 THR A N 1
ATOM 1987 C CA . THR A 1 247 ? 4.353 10.857 -3.057 1.00 95.38 247 THR A CA 1
ATOM 1988 C C . THR A 1 247 ? 4.233 9.377 -2.690 1.00 95.38 247 THR A C 1
ATOM 1990 O O . THR A 1 247 ? 4.773 8.507 -3.372 1.00 95.38 247 THR A O 1
ATOM 1993 N N . ILE A 1 248 ? 3.498 9.068 -1.626 1.00 96.06 248 ILE A N 1
ATOM 1994 C CA . ILE A 1 248 ? 3.174 7.697 -1.221 1.00 96.06 248 ILE A CA 1
ATOM 1995 C C . ILE A 1 248 ? 2.012 7.191 -2.075 1.00 96.06 248 ILE A C 1
ATOM 1997 O O . ILE A 1 248 ? 1.072 7.938 -2.334 1.00 96.06 248 ILE A O 1
ATOM 2001 N N . ILE A 1 249 ? 2.054 5.928 -2.498 1.00 95.94 249 ILE A N 1
ATOM 2002 C CA . ILE A 1 249 ? 1.000 5.310 -3.315 1.00 95.94 249 ILE A CA 1
ATOM 2003 C C . ILE A 1 249 ? 0.534 4.029 -2.628 1.00 95.94 249 ILE A C 1
ATOM 2005 O O . ILE A 1 249 ? 1.350 3.137 -2.385 1.00 95.94 249 ILE A O 1
ATOM 2009 N N . GLY A 1 250 ? -0.757 3.940 -2.309 1.00 95.69 250 GLY A N 1
ATOM 2010 C CA . GLY A 1 250 ? -1.359 2.755 -1.698 1.00 95.69 250 GLY A CA 1
ATOM 2011 C C . GLY A 1 250 ? -1.530 1.615 -2.705 1.00 95.69 250 GLY A C 1
ATOM 2012 O O . GLY A 1 250 ? -1.852 1.843 -3.870 1.00 95.69 250 GLY A O 1
ATOM 2013 N N . THR A 1 251 ? -1.337 0.371 -2.272 1.00 94.75 251 THR A N 1
ATOM 2014 C CA . THR A 1 251 ? -1.434 -0.816 -3.142 1.00 94.75 251 THR A CA 1
ATOM 2015 C C . THR A 1 251 ? -2.280 -1.923 -2.526 1.00 94.75 251 THR A C 1
ATOM 2017 O O . THR A 1 251 ? -3.204 -2.421 -3.165 1.00 94.75 251 THR A O 1
ATOM 2020 N N . LYS A 1 252 ? -1.972 -2.341 -1.297 1.00 91.31 252 LYS A N 1
ATOM 2021 C CA . LYS A 1 252 ? -2.691 -3.419 -0.604 1.00 91.31 252 LYS A CA 1
ATOM 2022 C C . LYS A 1 252 ? -2.931 -3.042 0.846 1.00 91.31 252 LYS A C 1
ATOM 2024 O O . LYS A 1 252 ? -2.059 -2.382 1.404 1.00 91.31 252 LYS A O 1
ATOM 2029 N N . PRO A 1 253 ? -4.041 -3.487 1.459 1.00 88.69 253 PRO A N 1
ATOM 2030 C CA . PRO A 1 253 ? -4.308 -3.215 2.855 1.00 88.69 253 PRO A CA 1
ATOM 2031 C C . PRO A 1 253 ? -3.173 -3.660 3.774 1.00 88.69 253 PRO A C 1
ATOM 2033 O O . PRO A 1 253 ? -2.551 -4.701 3.551 1.00 88.69 253 PRO A O 1
ATOM 2036 N N . GLY A 1 254 ? -2.925 -2.869 4.811 1.00 86.69 254 GLY A N 1
ATOM 2037 C CA . GLY A 1 254 ? -1.926 -3.140 5.835 1.00 86.69 254 GLY A CA 1
ATOM 2038 C C . GLY A 1 254 ? -1.105 -1.909 6.201 1.00 86.69 254 GLY A C 1
ATOM 2039 O O . GLY A 1 254 ? -1.327 -0.803 5.710 1.00 86.69 254 GLY A O 1
ATOM 2040 N N . LEU A 1 255 ? -0.125 -2.112 7.080 1.00 87.94 255 LEU A N 1
ATOM 2041 C CA . LEU A 1 255 ? 0.771 -1.060 7.549 1.00 87.94 255 LEU A CA 1
ATOM 2042 C C . LEU A 1 255 ? 2.071 -1.043 6.735 1.00 87.94 255 LEU A C 1
ATOM 2044 O O . LEU A 1 255 ? 2.793 -2.041 6.668 1.00 87.94 255 LEU A O 1
ATOM 2048 N N . ALA A 1 256 ? 2.406 0.113 6.170 1.00 91.50 256 ALA A N 1
ATOM 2049 C CA . ALA A 1 256 ? 3.703 0.376 5.565 1.00 91.50 256 ALA A CA 1
ATOM 2050 C C . ALA A 1 256 ? 4.414 1.520 6.284 1.00 91.50 256 ALA A C 1
ATOM 2052 O O . ALA A 1 256 ? 3.801 2.344 6.961 1.00 91.50 256 ALA A O 1
ATOM 2053 N N . TYR A 1 257 ? 5.728 1.594 6.097 1.00 91.25 257 TYR A N 1
ATOM 2054 C CA . TYR A 1 257 ? 6.472 2.796 6.433 1.00 91.25 257 TYR A CA 1
ATOM 2055 C C . TYR A 1 257 ? 7.479 3.148 5.352 1.00 91.25 257 TYR A C 1
ATOM 2057 O O . TYR A 1 257 ? 8.052 2.294 4.659 1.00 91.25 257 TYR A O 1
ATOM 2065 N N . VAL A 1 258 ? 7.681 4.450 5.232 1.00 93.94 258 VAL A N 1
ATOM 2066 C CA . VAL A 1 258 ? 8.595 5.078 4.298 1.00 93.94 258 VAL A CA 1
ATOM 2067 C C . VAL A 1 258 ? 9.613 5.913 5.065 1.00 93.94 258 VAL A C 1
ATOM 2069 O O . VAL A 1 258 ? 9.386 6.357 6.192 1.00 93.94 258 VAL A O 1
ATOM 2072 N N . ARG A 1 259 ? 10.771 6.108 4.446 1.00 93.38 259 ARG A N 1
ATOM 2073 C CA . ARG A 1 259 ? 11.873 6.914 4.962 1.00 93.38 259 ARG A CA 1
ATOM 2074 C C . ARG A 1 259 ? 12.227 7.986 3.954 1.00 93.38 259 ARG A C 1
ATOM 2076 O O . ARG A 1 259 ? 12.281 7.698 2.759 1.00 93.38 259 ARG A O 1
ATOM 2083 N N . VAL A 1 260 ? 12.595 9.149 4.474 1.00 94.12 260 VAL A N 1
ATOM 2084 C CA . VAL A 1 260 ? 13.355 10.164 3.752 1.00 94.12 260 VAL A CA 1
ATOM 2085 C C . VAL A 1 260 ? 14.757 10.308 4.353 1.00 94.12 260 VAL A C 1
ATOM 2087 O O . VAL A 1 260 ? 14.939 10.194 5.567 1.00 94.12 260 VAL A O 1
ATOM 2090 N N . LEU A 1 261 ? 15.759 10.543 3.508 1.00 92.50 261 LEU A N 1
ATOM 2091 C CA . LEU A 1 261 ? 17.139 10.859 3.883 1.00 92.50 261 LEU A CA 1
ATOM 2092 C C . LEU A 1 261 ? 17.598 12.125 3.173 1.00 92.50 261 LEU A C 1
ATOM 2094 O O . LEU A 1 261 ? 17.582 12.171 1.948 1.00 92.50 261 LEU A O 1
ATOM 2098 N N . ASP A 1 262 ? 18.100 13.104 3.919 1.00 91.88 262 ASP A N 1
ATOM 2099 C CA . ASP A 1 262 ? 18.882 14.198 3.342 1.00 91.88 262 ASP A CA 1
ATOM 2100 C C . ASP A 1 262 ? 20.303 13.684 3.075 1.00 91.88 262 ASP A C 1
ATOM 2102 O O . ASP A 1 262 ? 21.045 13.328 3.996 1.00 91.88 262 ASP A O 1
ATOM 2106 N N . ARG A 1 263 ? 20.707 13.629 1.804 1.00 88.44 263 ARG A N 1
ATOM 2107 C CA . ARG A 1 263 ? 22.013 13.082 1.407 1.00 88.44 263 ARG A CA 1
ATOM 2108 C C . ARG A 1 263 ? 23.192 13.942 1.863 1.00 88.44 263 ARG A C 1
ATOM 2110 O O . ARG A 1 263 ? 24.290 13.408 2.007 1.00 88.44 263 ARG A O 1
ATOM 2117 N N . THR A 1 264 ? 22.981 15.235 2.108 1.00 89.00 264 THR A N 1
ATOM 2118 C CA . THR A 1 264 ? 24.006 16.175 2.580 1.00 89.00 264 THR A CA 1
ATOM 2119 C C . THR A 1 264 ? 24.225 16.054 4.080 1.00 89.00 264 THR A C 1
ATOM 2121 O O . THR A 1 264 ? 25.363 15.941 4.525 1.00 89.00 264 THR A O 1
ATOM 2124 N N . THR A 1 265 ? 23.149 16.072 4.866 1.00 90.50 265 THR A N 1
ATOM 2125 C CA . THR A 1 265 ? 23.250 16.061 6.337 1.00 90.50 265 THR A CA 1
ATOM 2126 C C . THR A 1 265 ? 23.240 14.655 6.925 1.00 90.50 265 THR A C 1
ATOM 2128 O O . THR A 1 265 ? 23.609 14.473 8.080 1.00 90.50 265 THR A O 1
ATOM 2131 N N . ARG A 1 266 ? 22.832 13.653 6.134 1.00 90.25 266 ARG A N 1
ATOM 2132 C CA . ARG A 1 266 ? 22.602 12.257 6.540 1.00 90.25 266 ARG A CA 1
ATOM 2133 C C . ARG A 1 266 ? 21.475 12.073 7.562 1.00 90.25 266 ARG A C 1
ATOM 2135 O O . ARG A 1 266 ? 21.294 10.967 8.070 1.00 90.25 266 ARG A O 1
ATOM 2142 N N . LYS A 1 267 ? 20.694 13.125 7.814 1.00 89.88 267 LYS A N 1
ATOM 2143 C CA . LYS A 1 267 ? 19.509 13.100 8.674 1.00 89.88 267 LYS A CA 1
ATOM 2144 C C . LYS A 1 267 ? 18.381 12.315 8.012 1.00 89.88 267 LYS A C 1
ATOM 2146 O O . LYS A 1 267 ? 18.251 12.312 6.789 1.00 89.88 267 LYS A O 1
ATOM 2151 N N . THR A 1 268 ? 17.561 11.656 8.825 1.00 90.88 268 THR A N 1
ATOM 2152 C CA . THR A 1 268 ? 16.446 10.820 8.358 1.00 90.88 268 THR A CA 1
ATOM 2153 C C . THR A 1 268 ? 15.127 11.240 8.977 1.00 90.88 268 THR A C 1
ATOM 2155 O O . THR A 1 268 ? 15.105 11.608 10.148 1.00 90.88 268 THR A O 1
ATOM 2158 N N . GLY A 1 269 ? 14.043 11.088 8.222 1.00 89.50 269 GLY A N 1
ATOM 2159 C CA . GLY A 1 269 ? 12.667 11.125 8.712 1.00 89.50 269 GLY A CA 1
ATOM 2160 C C . GLY A 1 269 ? 11.950 9.821 8.362 1.00 89.50 269 GLY A C 1
ATOM 2161 O O . GLY A 1 269 ? 12.307 9.163 7.382 1.00 89.50 269 GLY A O 1
ATOM 2162 N N . TYR A 1 270 ? 10.961 9.440 9.165 1.00 89.06 270 TYR A N 1
ATOM 2163 C CA . TYR A 1 270 ? 10.146 8.243 8.952 1.00 89.06 270 TYR A CA 1
ATOM 2164 C C . TYR A 1 270 ? 8.673 8.608 9.008 1.00 89.06 270 TYR A C 1
ATOM 2166 O O . TYR A 1 270 ? 8.280 9.484 9.775 1.00 89.06 270 TYR A O 1
ATOM 2174 N N . LEU A 1 271 ? 7.874 7.905 8.216 1.00 89.81 271 LEU A N 1
ATOM 2175 C CA . LEU A 1 271 ? 6.437 8.091 8.161 1.00 89.81 271 LEU A CA 1
ATOM 2176 C C . LEU A 1 271 ? 5.767 6.731 7.974 1.00 89.81 271 LEU A C 1
ATOM 2178 O O . LEU A 1 271 ? 6.111 5.983 7.058 1.00 89.81 271 LEU A O 1
ATOM 2182 N N . TYR A 1 272 ? 4.841 6.411 8.869 1.00 89.94 272 TYR A N 1
ATOM 2183 C CA . TYR A 1 272 ? 3.986 5.233 8.777 1.00 89.94 272 TYR A CA 1
ATOM 2184 C C . TYR A 1 272 ? 2.673 5.607 8.085 1.00 89.94 272 TYR A C 1
ATOM 2186 O O . TYR A 1 272 ? 2.158 6.707 8.285 1.00 89.94 272 TYR A O 1
ATOM 2194 N N . VAL A 1 273 ? 2.146 4.687 7.281 1.00 90.19 273 VAL A N 1
ATOM 2195 C CA . VAL A 1 273 ? 0.888 4.839 6.547 1.00 90.19 273 VAL A CA 1
ATOM 2196 C C . VAL A 1 273 ? 0.107 3.528 6.609 1.00 90.19 273 VAL A C 1
ATOM 2198 O O . VAL A 1 273 ? 0.673 2.451 6.401 1.00 90.19 273 VAL A O 1
ATOM 2201 N N . ILE A 1 274 ? -1.186 3.615 6.903 1.00 88.12 274 ILE A N 1
ATOM 2202 C CA . ILE A 1 274 ? -2.122 2.502 6.747 1.00 88.12 274 ILE A CA 1
ATOM 2203 C C . ILE A 1 274 ? -2.727 2.599 5.354 1.00 88.12 274 ILE A C 1
ATOM 2205 O O . ILE A 1 274 ? -3.225 3.651 4.953 1.00 88.12 274 ILE A O 1
ATOM 2209 N N . VAL A 1 275 ? -2.712 1.484 4.636 1.00 90.56 275 VAL A N 1
ATOM 2210 C CA . VAL A 1 275 ? -3.576 1.295 3.478 1.00 90.56 275 VAL A CA 1
ATOM 2211 C C . VAL A 1 275 ? -4.791 0.498 3.942 1.00 90.56 275 VAL A C 1
ATOM 2213 O O . VAL A 1 275 ? -4.634 -0.568 4.535 1.00 90.56 275 VAL A O 1
ATOM 2216 N N . GLU A 1 276 ? -5.994 1.004 3.705 1.00 86.25 276 GLU A N 1
ATOM 2217 C CA . GLU A 1 276 ? -7.254 0.360 4.087 1.00 86.25 276 GLU A CA 1
ATOM 2218 C C . GLU A 1 276 ? -8.200 0.286 2.891 1.00 86.25 276 GLU A C 1
ATOM 2220 O O . GLU A 1 276 ? -8.159 1.115 1.990 1.00 86.25 276 GLU A O 1
ATOM 2225 N N . GLY A 1 277 ? -9.052 -0.729 2.852 1.00 82.25 277 GLY A N 1
ATOM 2226 C CA . GLY A 1 277 ? -9.982 -0.921 1.748 1.00 82.25 277 GLY A CA 1
ATOM 2227 C C . GLY A 1 277 ? -10.127 -2.380 1.369 1.00 82.25 277 GLY A C 1
ATOM 222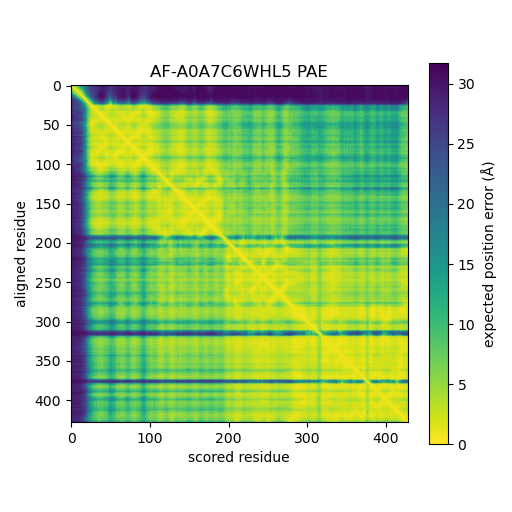8 O O . GLY A 1 277 ? -9.322 -3.235 1.739 1.00 82.25 277 GLY A O 1
ATOM 2229 N N . THR A 1 278 ? -11.199 -2.653 0.645 1.00 77.44 278 THR A N 1
ATOM 2230 C CA . THR A 1 278 ? -11.605 -4.002 0.251 1.00 77.44 278 THR A CA 1
ATOM 2231 C C . THR A 1 278 ? -11.484 -4.226 -1.242 1.00 77.44 278 THR A C 1
ATOM 2233 O O . THR A 1 278 ? -11.628 -5.358 -1.677 1.00 77.44 278 THR A O 1
ATOM 2236 N N . GLU A 1 279 ? -11.195 -3.167 -1.999 1.00 86.12 279 GLU A N 1
ATOM 2237 C CA . GLU A 1 279 ? -11.046 -3.222 -3.441 1.00 86.12 279 GLU A CA 1
ATOM 2238 C C . GLU A 1 279 ? -9.767 -2.526 -3.910 1.00 86.12 279 GLU A C 1
ATOM 2240 O O . GLU A 1 279 ? -9.340 -1.514 -3.345 1.00 86.12 279 GLU A O 1
ATOM 2245 N N . ASN A 1 280 ? -9.181 -3.048 -4.984 1.00 91.44 280 ASN A N 1
ATOM 2246 C CA . ASN A 1 280 ? -8.179 -2.350 -5.778 1.00 91.44 280 ASN A CA 1
ATOM 2247 C C . ASN A 1 280 ? -8.509 -2.506 -7.266 1.00 91.44 280 ASN A C 1
ATOM 2249 O O . ASN A 1 280 ? -8.491 -3.606 -7.814 1.00 91.44 280 ASN A O 1
ATOM 2253 N N . LYS A 1 281 ? -8.821 -1.379 -7.912 1.00 89.12 281 LYS A N 1
ATOM 2254 C CA . LYS A 1 281 ? -9.227 -1.294 -9.325 1.00 89.12 281 LYS A CA 1
ATOM 2255 C C . LYS A 1 281 ? -8.272 -0.435 -10.157 1.00 89.12 281 LYS A C 1
ATOM 2257 O O . LYS A 1 281 ? -8.664 0.095 -11.195 1.00 89.12 281 LYS A O 1
ATOM 2262 N N . VAL A 1 282 ? -7.043 -0.241 -9.682 1.00 94.62 282 VAL A N 1
ATOM 2263 C CA . VAL A 1 282 ? -6.038 0.564 -10.382 1.00 94.62 282 VAL A CA 1
ATOM 2264 C C . VAL A 1 282 ? -5.647 -0.118 -11.689 1.00 94.62 282 VAL A C 1
ATOM 2266 O O . VAL A 1 282 ? -5.239 -1.280 -11.706 1.00 94.62 282 VAL A O 1
ATOM 2269 N N . ASP A 1 283 ? -5.699 0.627 -12.791 1.00 96.88 283 ASP A N 1
ATOM 2270 C CA . ASP A 1 283 ? -5.110 0.189 -14.054 1.00 96.88 283 ASP A CA 1
ATOM 2271 C C . ASP A 1 283 ? -3.587 0.377 -14.001 1.00 96.88 283 ASP A C 1
ATOM 2273 O O . ASP A 1 283 ? -3.026 1.363 -14.477 1.00 96.88 283 ASP A O 1
ATOM 2277 N N . TYR A 1 284 ? -2.896 -0.582 -13.382 1.00 97.44 284 TYR A N 1
ATOM 2278 C CA . TYR A 1 284 ? -1.439 -0.541 -13.239 1.00 97.44 284 TYR A CA 1
ATOM 2279 C C . TYR A 1 284 ? -0.693 -0.576 -14.579 1.00 97.44 284 TYR A C 1
ATOM 2281 O O . TYR A 1 284 ? 0.458 -0.141 -14.650 1.00 97.44 284 TYR A O 1
ATOM 2289 N N . ILE A 1 285 ? -1.321 -1.086 -15.642 1.00 98.56 285 ILE A N 1
ATOM 2290 C CA . ILE A 1 285 ? -0.742 -1.051 -16.986 1.00 98.56 285 ILE A CA 1
ATOM 2291 C C . ILE A 1 285 ? -0.730 0.395 -17.484 1.00 98.56 285 ILE A C 1
ATOM 2293 O O . ILE A 1 285 ? 0.299 0.862 -17.980 1.00 98.56 285 ILE A O 1
ATOM 2297 N N . GLU A 1 286 ? -1.846 1.107 -17.325 1.00 98.31 286 GLU A N 1
ATOM 2298 C CA . GLU A 1 286 ? -1.930 2.524 -17.663 1.00 98.31 286 GLU A CA 1
ATOM 2299 C C . GLU A 1 286 ? -0.998 3.375 -16.799 1.00 98.31 286 GLU A C 1
ATOM 2301 O O . GLU A 1 286 ? -0.241 4.166 -17.353 1.00 98.31 286 GLU A O 1
ATOM 2306 N N . GLU A 1 287 ? -0.959 3.170 -15.479 1.00 97.88 287 GLU A N 1
ATOM 2307 C CA . GLU A 1 287 ? -0.058 3.910 -14.582 1.00 97.88 287 GLU A CA 1
ATOM 2308 C C . GLU A 1 287 ? 1.421 3.717 -14.964 1.00 97.88 287 GLU A C 1
ATOM 2310 O O . GLU A 1 287 ? 2.183 4.686 -15.018 1.00 97.88 287 GLU A O 1
ATOM 2315 N N . LEU A 1 288 ? 1.837 2.485 -15.293 1.00 98.75 288 LEU A N 1
ATOM 2316 C CA . LEU A 1 288 ? 3.202 2.192 -15.745 1.00 98.75 288 LEU A CA 1
ATOM 2317 C C . LEU A 1 288 ? 3.544 2.932 -17.038 1.00 98.75 288 LEU A C 1
ATOM 2319 O O . LEU A 1 288 ? 4.616 3.532 -17.154 1.00 98.75 288 LEU A O 1
ATOM 2323 N N . ILE A 1 289 ? 2.651 2.854 -18.024 1.00 98.81 289 ILE A N 1
ATOM 2324 C CA . ILE A 1 289 ? 2.865 3.463 -19.335 1.00 98.81 289 ILE A CA 1
ATOM 2325 C C . ILE A 1 289 ? 2.834 4.983 -19.213 1.00 98.81 289 ILE A C 1
ATOM 2327 O O . ILE A 1 289 ? 3.721 5.634 -19.753 1.00 98.81 289 ILE A O 1
ATOM 2331 N N . SER A 1 290 ? 1.885 5.552 -18.473 1.00 98.38 290 SER A N 1
ATOM 2332 C CA . SER A 1 290 ? 1.795 6.991 -18.222 1.00 98.38 290 SER A CA 1
ATOM 2333 C C . SER A 1 290 ? 3.051 7.522 -17.523 1.00 98.38 290 SER A C 1
ATOM 2335 O O . SER A 1 290 ? 3.626 8.512 -17.982 1.00 98.38 290 SER A O 1
ATOM 2337 N N . ALA A 1 291 ? 3.558 6.826 -16.498 1.00 98.12 291 ALA A N 1
ATOM 2338 C CA . ALA A 1 291 ? 4.820 7.182 -15.848 1.00 98.12 291 ALA A CA 1
ATOM 2339 C C . ALA A 1 291 ? 6.010 7.139 -16.822 1.00 98.12 291 ALA A C 1
ATOM 2341 O O . ALA A 1 291 ? 6.839 8.046 -16.839 1.00 98.12 291 ALA A O 1
ATOM 2342 N N . ALA A 1 292 ? 6.089 6.109 -17.668 1.00 98.62 292 ALA A N 1
ATOM 2343 C CA . ALA A 1 292 ? 7.153 5.969 -18.658 1.00 98.62 292 ALA A CA 1
ATOM 2344 C C . ALA A 1 292 ? 7.058 7.000 -19.802 1.00 98.62 292 ALA A C 1
ATOM 2346 O O . ALA A 1 292 ? 8.074 7.516 -20.263 1.00 98.62 292 ALA A O 1
ATOM 2347 N N . MET A 1 293 ? 5.849 7.324 -20.260 1.00 98.56 293 MET A N 1
ATOM 2348 C CA . MET A 1 293 ? 5.595 8.288 -21.335 1.00 98.56 293 MET A CA 1
ATOM 2349 C C . MET A 1 293 ? 5.798 9.736 -20.879 1.00 98.56 293 MET A C 1
ATOM 2351 O O . MET A 1 293 ? 6.226 10.572 -21.675 1.00 98.56 293 MET A O 1
ATOM 2355 N N . GLY A 1 294 ? 5.576 10.032 -19.594 1.00 97.94 294 GLY A N 1
ATOM 2356 C CA . GLY A 1 294 ? 5.911 11.329 -18.993 1.00 97.94 294 GLY A CA 1
ATOM 2357 C C . GLY A 1 294 ? 7.398 11.689 -19.096 1.00 97.94 294 GLY A C 1
ATOM 2358 O O . GLY A 1 294 ? 7.768 12.853 -18.976 1.00 97.94 294 GLY A O 1
ATOM 2359 N N . GLU A 1 295 ? 8.247 10.704 -19.388 1.00 97.75 295 GLU A N 1
ATOM 2360 C CA . GLU A 1 295 ? 9.695 10.849 -19.468 1.00 97.75 295 GLU A CA 1
ATOM 2361 C C . GLU A 1 295 ? 10.251 11.015 -20.879 1.00 97.75 295 GLU A C 1
ATOM 2363 O O . GLU A 1 295 ? 11.471 11.080 -21.050 1.00 97.75 295 GLU A O 1
ATOM 2368 N N . LEU A 1 296 ? 9.399 11.070 -21.906 1.00 98.38 296 LEU A N 1
ATOM 2369 C CA . LEU A 1 296 ? 9.859 11.173 -23.287 1.00 98.38 296 LEU A CA 1
ATOM 2370 C C . LEU A 1 296 ? 10.840 12.335 -23.479 1.00 98.38 296 LEU A C 1
ATOM 2372 O O . LEU A 1 296 ? 10.580 13.489 -23.147 1.00 98.38 296 LEU A O 1
ATOM 2376 N N . GLY A 1 297 ? 11.989 12.014 -24.069 1.00 97.00 297 GLY A N 1
ATOM 2377 C CA . GLY A 1 297 ? 13.058 12.967 -24.320 1.00 97.00 297 GLY A CA 1
ATOM 2378 C C . GLY A 1 297 ? 14.033 13.170 -23.160 1.00 97.00 297 GLY A C 1
ATOM 2379 O O . GLY A 1 297 ? 15.058 13.811 -23.401 1.00 97.00 297 GLY A O 1
ATOM 2380 N N . THR A 1 298 ? 13.800 12.607 -21.965 1.00 95.31 298 THR A N 1
ATOM 2381 C CA . THR A 1 298 ? 14.788 12.592 -20.870 1.00 95.31 298 THR A CA 1
ATOM 2382 C C . THR A 1 298 ? 16.072 11.902 -21.336 1.00 95.31 298 THR A C 1
ATOM 2384 O O . THR A 1 298 ? 16.022 10.834 -21.948 1.00 95.31 298 THR A O 1
ATOM 2387 N N . LYS A 1 299 ? 17.234 12.515 -21.069 1.00 91.62 299 LYS A N 1
ATOM 2388 C CA . LYS A 1 299 ? 18.557 12.043 -21.523 1.00 91.62 299 LYS A CA 1
ATOM 2389 C C . LYS A 1 299 ? 19.555 12.021 -20.387 1.00 91.62 299 LYS A C 1
ATOM 2391 O O . LYS A 1 299 ? 19.447 12.799 -19.441 1.00 91.62 299 LYS A O 1
ATOM 2396 N N . GLU A 1 300 ? 20.580 11.197 -20.546 1.00 89.19 300 GLU A N 1
ATOM 2397 C CA . GLU A 1 300 ? 21.766 11.292 -19.712 1.00 89.19 300 GLU A CA 1
ATOM 2398 C C . GLU A 1 300 ? 22.566 12.559 -20.058 1.00 89.19 300 GLU A C 1
ATOM 2400 O O . GLU A 1 300 ? 22.845 12.835 -21.231 1.00 89.19 300 GLU A O 1
ATOM 2405 N N . VAL A 1 301 ? 22.977 13.311 -19.035 1.00 86.56 301 VAL A N 1
ATOM 2406 C CA . VAL A 1 301 ? 23.883 14.461 -19.152 1.00 86.56 301 VAL A CA 1
ATOM 2407 C C . VAL A 1 301 ? 25.063 14.238 -18.215 1.00 86.56 301 VAL A C 1
ATOM 2409 O O . VAL A 1 301 ? 24.877 14.079 -17.017 1.00 86.56 301 VAL A O 1
ATOM 2412 N N . ASN A 1 302 ? 26.295 14.233 -18.734 1.00 84.62 302 ASN A N 1
ATOM 2413 C CA . ASN A 1 302 ? 27.511 14.013 -17.935 1.00 84.62 302 ASN A CA 1
ATOM 2414 C C . ASN A 1 302 ? 27.456 12.747 -17.047 1.00 84.62 302 ASN A C 1
ATOM 2416 O O . ASN A 1 302 ? 27.900 12.787 -15.900 1.00 84.62 302 ASN A O 1
ATOM 2420 N N . LYS A 1 303 ? 26.934 11.625 -17.572 1.00 81.81 303 LYS A N 1
ATOM 2421 C CA . LYS A 1 303 ? 26.712 10.356 -16.841 1.00 81.81 303 LYS A CA 1
ATOM 2422 C C . LYS A 1 303 ? 25.616 10.393 -15.774 1.00 81.81 303 LYS A C 1
ATOM 2424 O O . LYS A 1 303 ? 25.450 9.425 -15.037 1.00 81.81 303 LYS A O 1
ATOM 2429 N N . TYR A 1 304 ? 24.873 11.492 -15.682 1.00 85.94 304 TYR A N 1
ATOM 2430 C CA . TYR A 1 304 ? 23.734 11.625 -14.789 1.00 85.94 304 TYR A CA 1
ATOM 2431 C C . TYR A 1 304 ? 22.425 11.399 -15.541 1.00 85.94 304 TYR A C 1
ATOM 2433 O O . TYR A 1 304 ? 22.167 12.034 -16.562 1.00 85.94 304 TYR A O 1
ATOM 2441 N N . VAL A 1 305 ? 21.570 10.554 -14.976 1.00 88.81 305 VAL A N 1
ATOM 2442 C CA . VAL A 1 305 ? 20.150 10.442 -15.312 1.00 88.81 305 VAL A CA 1
ATOM 2443 C C . VAL A 1 305 ? 19.395 10.124 -14.025 1.00 88.81 305 VAL A C 1
ATOM 2445 O O . VAL A 1 305 ? 19.886 9.348 -13.198 1.00 88.81 305 VAL A O 1
ATOM 2448 N N . LYS A 1 306 ? 18.202 10.695 -13.841 1.00 89.06 306 LYS A N 1
ATOM 2449 C CA . LYS A 1 306 ? 17.468 10.576 -12.572 1.00 89.06 306 LYS A CA 1
ATOM 2450 C C . LYS A 1 306 ? 17.141 9.131 -12.174 1.00 89.06 306 LYS A C 1
ATOM 2452 O O . LYS A 1 306 ? 17.138 8.815 -10.993 1.00 89.06 306 LYS A O 1
ATOM 2457 N N . TYR A 1 307 ? 16.950 8.223 -13.136 1.00 92.25 307 TYR A N 1
ATOM 2458 C CA . TYR A 1 307 ? 16.692 6.805 -12.841 1.00 92.25 307 TYR A CA 1
ATOM 2459 C C . TYR A 1 307 ? 17.914 6.117 -12.223 1.00 92.25 307 TYR A C 1
ATOM 2461 O O . TYR A 1 307 ? 17.774 5.282 -11.333 1.00 92.25 307 TYR A O 1
ATOM 2469 N N . GLY A 1 308 ? 19.116 6.484 -12.682 1.00 89.62 308 GLY A N 1
ATOM 2470 C CA . GLY A 1 308 ? 20.368 6.014 -12.096 1.00 89.62 308 GLY A CA 1
ATOM 2471 C C . GLY A 1 308 ? 20.574 6.581 -10.698 1.00 89.62 308 GLY A C 1
ATOM 2472 O O . GLY A 1 308 ? 20.930 5.845 -9.787 1.00 89.62 308 GLY A O 1
ATOM 2473 N N . ASP A 1 309 ? 20.256 7.859 -10.507 1.00 87.00 309 ASP A N 1
ATOM 2474 C CA . ASP A 1 309 ? 20.322 8.525 -9.206 1.00 87.00 309 ASP A CA 1
ATOM 2475 C C . ASP A 1 309 ? 19.340 7.936 -8.171 1.00 87.00 309 ASP A C 1
ATOM 2477 O O . ASP A 1 309 ? 19.695 7.713 -7.010 1.00 87.00 309 ASP A O 1
ATOM 2481 N N . TRP A 1 310 ? 18.122 7.609 -8.611 1.00 90.38 310 TRP A N 1
ATOM 2482 C CA . TRP A 1 310 ? 17.099 6.915 -7.824 1.00 90.38 310 TRP A CA 1
ATOM 2483 C C . TRP A 1 310 ? 17.479 5.473 -7.473 1.00 90.38 310 TRP A C 1
ATOM 2485 O O . TRP A 1 310 ? 17.182 4.991 -6.376 1.00 90.38 310 TRP A O 1
ATOM 2495 N N . TYR A 1 311 ? 18.148 4.763 -8.382 1.00 89.00 311 TYR A N 1
ATOM 2496 C CA . TYR A 1 311 ? 18.510 3.368 -8.152 1.00 89.00 311 TYR A CA 1
ATOM 2497 C C . TYR A 1 311 ? 19.818 3.202 -7.359 1.00 89.00 311 TYR A C 1
ATOM 2499 O O . TYR A 1 311 ? 19.863 2.388 -6.440 1.00 89.00 311 TYR A O 1
ATOM 2507 N N . LEU A 1 312 ? 20.872 3.949 -7.710 1.00 80.88 312 LEU A N 1
ATOM 2508 C CA . LEU A 1 312 ? 22.234 3.806 -7.174 1.00 80.88 312 LEU A CA 1
ATOM 2509 C C . LEU A 1 312 ? 22.612 4.865 -6.127 1.00 80.88 312 LEU A C 1
ATOM 2511 O O . LEU A 1 312 ? 23.790 4.989 -5.809 1.00 80.88 312 LEU A O 1
ATOM 2515 N N . GLU A 1 313 ? 21.660 5.647 -5.616 1.00 69.62 313 GLU A N 1
ATOM 2516 C CA . GLU A 1 313 ? 21.916 6.671 -4.587 1.00 69.62 313 GLU A CA 1
ATOM 2517 C C . GLU A 1 313 ? 23.025 7.676 -4.987 1.00 69.62 313 GLU A C 1
ATOM 2519 O O . GLU A 1 313 ? 23.846 8.085 -4.165 1.00 69.62 313 GLU A O 1
ATOM 2524 N N . GLY A 1 314 ? 23.063 8.082 -6.265 1.00 58.38 314 GLY A N 1
ATOM 2525 C CA . GLY A 1 314 ? 23.999 9.102 -6.767 1.00 58.38 314 GLY A CA 1
ATOM 2526 C C . GLY A 1 314 ? 25.176 8.609 -7.615 1.00 58.38 314 GLY A C 1
ATOM 2527 O O . GLY A 1 314 ? 26.044 9.413 -7.959 1.00 58.38 314 GLY A O 1
ATOM 2528 N N . PHE A 1 315 ? 25.223 7.331 -8.007 1.00 56.84 315 PHE A N 1
ATOM 2529 C CA . PHE A 1 315 ? 26.224 6.836 -8.963 1.00 56.84 315 PHE A CA 1
ATOM 2530 C C . PHE A 1 315 ? 25.637 6.679 -10.375 1.00 56.84 315 PHE A C 1
ATOM 2532 O O . PHE A 1 315 ? 24.648 5.984 -10.584 1.00 56.84 315 PHE A O 1
ATOM 2539 N N . GLY A 1 316 ? 26.254 7.334 -11.362 1.00 57.41 316 GLY A N 1
ATOM 2540 C CA . GLY A 1 316 ? 25.870 7.230 -12.772 1.00 57.41 316 GLY A CA 1
ATOM 2541 C C . GLY A 1 316 ? 26.170 5.848 -13.364 1.00 57.41 316 GLY A C 1
ATOM 2542 O O . GLY A 1 316 ? 27.261 5.314 -13.160 1.00 57.41 316 GLY A O 1
ATOM 2543 N N . SER A 1 317 ? 25.225 5.284 -14.121 1.00 61.09 317 SER A N 1
ATOM 2544 C CA . SER A 1 317 ? 25.412 4.058 -14.914 1.00 61.09 317 SER A CA 1
ATOM 2545 C C . SER A 1 317 ? 25.304 4.381 -16.400 1.00 61.09 317 SER A C 1
ATOM 2547 O O . SER A 1 317 ? 24.405 5.119 -16.790 1.00 61.09 317 SER A O 1
ATOM 2549 N N . TYR A 1 318 ? 26.167 3.767 -17.214 1.00 66.69 318 TYR A N 1
ATOM 2550 C CA . TYR A 1 318 ? 26.124 3.851 -18.680 1.00 66.69 318 TYR A CA 1
ATOM 2551 C C . TYR A 1 318 ? 24.901 3.136 -19.282 1.00 66.69 318 TYR A C 1
ATOM 2553 O O . TYR A 1 318 ? 24.447 3.485 -20.370 1.00 66.69 318 TYR A O 1
ATOM 2561 N N . ASP A 1 319 ? 24.351 2.153 -18.562 1.00 84.50 319 ASP A N 1
ATOM 2562 C CA . ASP A 1 319 ? 23.210 1.353 -18.997 1.00 84.50 319 ASP A CA 1
ATOM 2563 C C . ASP A 1 319 ? 22.047 1.539 -18.020 1.00 84.50 319 ASP A C 1
ATOM 2565 O O . ASP A 1 319 ? 22.027 0.971 -16.926 1.00 84.50 319 ASP A O 1
ATOM 2569 N N . TRP A 1 320 ? 21.082 2.380 -18.403 1.00 92.12 320 TRP A N 1
ATOM 2570 C CA . TRP A 1 320 ? 19.968 2.791 -17.538 1.00 92.12 320 TRP A CA 1
ATOM 2571 C C . TRP A 1 320 ? 18.581 2.344 -18.019 1.00 92.12 320 TRP A C 1
ATOM 2573 O O . TRP A 1 320 ? 17.583 2.685 -17.389 1.00 92.12 320 TRP A O 1
ATOM 2583 N N . CYS A 1 321 ? 18.499 1.523 -19.073 1.00 94.81 321 CYS A N 1
ATOM 2584 C CA . CYS A 1 321 ? 17.229 1.008 -19.607 1.00 94.81 321 CYS A CA 1
ATOM 2585 C C . CYS A 1 321 ? 16.395 0.249 -18.556 1.00 94.81 321 CYS A C 1
ATOM 2587 O O . CYS A 1 321 ? 15.219 0.543 -18.372 1.00 94.81 321 CYS A O 1
ATOM 2589 N N . GLN A 1 322 ? 17.005 -0.664 -17.794 1.00 95.38 322 GLN A N 1
ATOM 2590 C CA . GLN A 1 322 ? 16.300 -1.414 -16.746 1.00 95.38 322 GLN A CA 1
ATOM 2591 C C . GLN A 1 322 ? 16.018 -0.580 -15.491 1.00 95.38 322 GLN A C 1
ATOM 2593 O O . GLN A 1 322 ? 14.996 -0.779 -14.831 1.00 95.38 322 GLN A O 1
ATOM 2598 N N . MET A 1 323 ? 16.891 0.378 -15.168 1.00 95.25 323 MET A N 1
ATOM 2599 C CA . MET A 1 323 ? 16.630 1.315 -14.072 1.00 95.25 323 MET A CA 1
ATOM 2600 C C . MET A 1 323 ? 15.431 2.208 -14.394 1.00 95.25 323 MET A C 1
ATOM 2602 O O . MET A 1 323 ? 14.635 2.472 -13.503 1.00 95.25 323 MET A O 1
ATOM 2606 N N . PHE A 1 324 ? 15.260 2.607 -15.659 1.00 97.00 324 PHE A N 1
ATOM 2607 C CA . PHE A 1 324 ? 14.075 3.321 -16.132 1.00 97.00 324 PHE A CA 1
ATOM 2608 C C . PHE A 1 324 ? 12.794 2.495 -15.955 1.00 97.00 324 PHE A C 1
ATOM 2610 O O . PHE A 1 324 ? 11.842 3.000 -15.371 1.00 97.00 324 PHE A O 1
ATOM 2617 N N . VAL A 1 325 ? 12.780 1.219 -16.363 1.00 98.38 325 VAL A N 1
ATOM 2618 C CA . VAL A 1 325 ? 11.611 0.336 -16.156 1.00 98.38 325 VAL A CA 1
ATOM 2619 C C . VAL A 1 325 ? 11.290 0.173 -14.666 1.00 98.38 325 VAL A C 1
ATOM 2621 O O . VAL A 1 325 ? 10.135 0.297 -14.266 1.00 98.38 325 VAL A O 1
ATOM 2624 N N . SER A 1 326 ? 12.312 -0.040 -13.830 1.00 97.00 326 SER A N 1
ATOM 2625 C CA . SER A 1 326 ? 12.146 -0.133 -12.371 1.00 97.00 326 SER A CA 1
ATOM 2626 C C . SER A 1 326 ? 11.611 1.164 -11.762 1.00 97.00 326 SER A C 1
ATOM 2628 O O . SER A 1 326 ? 10.769 1.133 -10.869 1.00 97.00 326 SER A O 1
ATOM 2630 N N . TRP A 1 327 ? 12.107 2.309 -12.237 1.00 96.75 327 TRP A N 1
ATOM 2631 C CA . TRP A 1 327 ? 11.663 3.622 -11.789 1.00 96.75 327 TRP A CA 1
ATOM 2632 C C . TRP A 1 327 ? 10.205 3.867 -12.183 1.00 96.75 327 TRP A C 1
ATOM 2634 O O . TRP A 1 327 ? 9.417 4.246 -11.322 1.00 96.75 327 TRP A O 1
ATOM 2644 N N . ALA A 1 328 ? 9.829 3.580 -13.434 1.00 98.50 328 ALA A N 1
ATOM 2645 C CA . ALA A 1 328 ? 8.460 3.742 -13.919 1.00 98.50 328 ALA A CA 1
ATOM 2646 C C . ALA A 1 328 ? 7.480 2.868 -13.122 1.00 98.50 328 ALA A C 1
ATOM 2648 O O . ALA A 1 328 ? 6.441 3.355 -12.687 1.00 98.50 328 ALA A O 1
ATOM 2649 N N . ALA A 1 329 ? 7.852 1.616 -12.830 1.00 98.38 329 ALA A N 1
ATOM 2650 C CA . ALA A 1 329 ? 7.067 0.738 -11.964 1.00 98.38 329 ALA A CA 1
ATOM 2651 C C . ALA A 1 329 ? 6.883 1.321 -10.551 1.00 98.38 329 ALA A C 1
ATOM 2653 O O . ALA A 1 329 ? 5.772 1.327 -10.025 1.00 98.38 329 ALA A O 1
ATOM 2654 N N . ASN A 1 330 ? 7.939 1.887 -9.957 1.00 97.06 330 ASN A N 1
ATOM 2655 C CA . ASN A 1 330 ? 7.847 2.537 -8.649 1.00 97.06 330 ASN A CA 1
ATOM 2656 C C . ASN A 1 330 ? 6.919 3.768 -8.661 1.00 97.06 330 ASN A C 1
ATOM 2658 O O . ASN A 1 330 ? 6.114 3.919 -7.741 1.00 97.06 330 ASN A O 1
ATOM 2662 N N . GLN A 1 331 ? 7.004 4.619 -9.695 1.00 97.06 331 GLN A N 1
ATOM 2663 C CA . GLN A 1 331 ? 6.126 5.793 -9.861 1.00 97.06 331 GLN A CA 1
ATOM 2664 C C . GLN A 1 331 ? 4.651 5.417 -10.091 1.00 97.06 331 GLN A C 1
ATOM 2666 O O . GLN A 1 331 ? 3.749 6.182 -9.740 1.00 97.06 331 GLN A O 1
ATOM 2671 N N . ALA A 1 332 ? 4.415 4.235 -10.661 1.00 97.25 332 ALA A N 1
ATOM 2672 C CA . ALA A 1 332 ? 3.097 3.646 -10.881 1.00 97.25 332 ALA A CA 1
ATOM 2673 C C . ALA A 1 332 ? 2.538 2.908 -9.649 1.00 97.25 332 ALA A C 1
ATOM 2675 O O . ALA A 1 332 ? 1.463 2.320 -9.717 1.00 97.25 332 ALA A O 1
ATOM 2676 N N . GLY A 1 333 ? 3.273 2.871 -8.531 1.00 96.25 333 GLY A N 1
ATOM 2677 C CA . GLY A 1 333 ? 2.845 2.124 -7.346 1.00 96.25 333 GLY A CA 1
ATOM 2678 C C . GLY A 1 333 ? 2.884 0.606 -7.516 1.00 96.25 333 GLY A C 1
ATOM 2679 O O . GLY A 1 333 ? 2.260 -0.102 -6.732 1.00 96.25 333 GLY A O 1
ATOM 2680 N N . ILE A 1 334 ? 3.598 0.095 -8.525 1.00 97.94 334 ILE A N 1
ATOM 2681 C CA . ILE A 1 334 ? 3.704 -1.340 -8.787 1.00 97.94 334 ILE A CA 1
ATOM 2682 C C . ILE A 1 334 ? 4.701 -1.960 -7.799 1.00 97.94 334 ILE A C 1
ATOM 2684 O O . ILE A 1 334 ? 5.859 -1.531 -7.742 1.00 97.94 334 ILE A O 1
ATOM 2688 N N . PRO A 1 335 ? 4.296 -2.995 -7.045 1.00 96.75 335 PRO A N 1
ATOM 2689 C CA . PRO A 1 335 ? 5.191 -3.681 -6.129 1.00 96.75 335 PRO A CA 1
ATOM 2690 C C . PRO A 1 335 ? 6.350 -4.429 -6.803 1.00 96.75 335 PRO A C 1
ATOM 2692 O O . PRO A 1 335 ? 6.232 -4.980 -7.900 1.00 96.75 335 PRO A O 1
ATOM 2695 N N . ASN A 1 336 ? 7.453 -4.573 -6.069 1.00 96.12 336 ASN A N 1
ATOM 2696 C CA . ASN A 1 336 ? 8.678 -5.240 -6.513 1.00 96.12 336 ASN A CA 1
ATOM 2697 C C . ASN A 1 336 ? 8.509 -6.746 -6.772 1.00 96.12 336 ASN A C 1
ATOM 2699 O O . ASN A 1 336 ? 9.359 -7.355 -7.421 1.00 96.12 336 ASN A O 1
ATOM 2703 N N . ASN A 1 337 ? 7.444 -7.368 -6.252 1.00 96.06 337 ASN A N 1
ATOM 2704 C CA . ASN A 1 337 ? 7.086 -8.753 -6.565 1.00 96.06 337 ASN A CA 1
ATOM 2705 C C . ASN A 1 337 ? 6.265 -8.893 -7.863 1.00 96.06 337 ASN A C 1
ATOM 2707 O O . ASN A 1 337 ? 6.019 -10.026 -8.272 1.00 96.06 337 ASN A O 1
ATOM 2711 N N . ILE A 1 338 ? 5.907 -7.782 -8.520 1.00 98.06 338 ILE A N 1
ATOM 2712 C CA . ILE A 1 338 ? 5.232 -7.728 -9.827 1.00 98.06 338 ILE A CA 1
ATOM 2713 C C . ILE A 1 338 ? 6.213 -7.303 -10.929 1.00 98.06 338 ILE A C 1
ATOM 2715 O O . ILE A 1 338 ? 6.324 -7.987 -11.945 1.00 98.06 338 ILE A O 1
ATOM 2719 N N . ILE A 1 339 ? 6.965 -6.216 -10.708 1.00 98.38 339 ILE A N 1
ATOM 2720 C CA . ILE A 1 339 ? 8.095 -5.783 -11.548 1.00 98.38 339 ILE A CA 1
ATOM 2721 C C . ILE A 1 339 ? 9.289 -5.504 -10.627 1.00 98.38 339 ILE A C 1
ATOM 2723 O O . ILE A 1 339 ? 9.168 -4.676 -9.728 1.00 98.38 339 ILE A O 1
ATOM 2727 N N . PRO A 1 340 ? 10.453 -6.149 -10.814 1.00 96.81 340 PRO A N 1
ATOM 2728 C CA . PRO A 1 340 ? 11.543 -6.061 -9.852 1.00 96.81 340 PRO A CA 1
ATOM 2729 C C . PRO A 1 340 ? 12.262 -4.711 -9.929 1.00 96.81 340 PRO A C 1
ATOM 2731 O O . PRO A 1 340 ? 12.692 -4.294 -11.005 1.00 96.81 340 PRO A O 1
ATOM 2734 N N . ARG A 1 341 ? 12.534 -4.088 -8.774 1.00 94.75 341 ARG A N 1
ATOM 2735 C CA . ARG A 1 341 ? 13.545 -3.025 -8.671 1.00 94.75 341 ARG A CA 1
ATOM 2736 C C . ARG A 1 341 ? 14.933 -3.616 -8.920 1.00 94.75 341 ARG A C 1
ATOM 2738 O O . ARG A 1 341 ? 15.556 -4.171 -8.017 1.00 94.75 341 ARG A O 1
ATOM 2745 N N . THR A 1 342 ? 15.431 -3.482 -10.146 1.00 93.81 342 THR A N 1
ATOM 2746 C CA . THR A 1 342 ? 16.768 -3.939 -10.546 1.00 93.81 342 THR A CA 1
ATOM 2747 C C . THR A 1 342 ? 17.410 -3.008 -11.579 1.00 93.81 342 THR A C 1
ATOM 2749 O O . THR A 1 342 ? 16.728 -2.287 -12.299 1.00 93.81 342 THR A O 1
ATOM 2752 N N . SER A 1 343 ? 18.738 -3.014 -11.679 1.00 92.12 343 SER A N 1
ATOM 2753 C CA . SER A 1 343 ? 19.473 -2.362 -12.772 1.00 92.12 343 SER A CA 1
ATOM 2754 C C . SER A 1 343 ? 19.879 -3.335 -13.880 1.00 92.12 343 SER A C 1
ATOM 2756 O O . SER A 1 343 ? 20.294 -2.900 -14.950 1.00 92.12 343 SER A O 1
ATOM 2758 N N . GLY A 1 344 ? 19.775 -4.647 -13.642 1.00 91.75 344 GLY A N 1
ATOM 2759 C CA . GLY A 1 344 ? 20.232 -5.677 -14.572 1.00 91.75 344 GLY A CA 1
ATOM 2760 C C . GLY A 1 344 ? 19.100 -6.221 -15.434 1.00 91.75 344 GLY A C 1
ATOM 2761 O O . GLY A 1 344 ? 18.155 -6.807 -14.912 1.00 91.75 344 GLY A O 1
ATOM 2762 N N . VAL A 1 345 ? 19.223 -6.100 -16.757 1.00 93.94 345 VAL A N 1
ATOM 2763 C CA . VAL A 1 345 ? 18.250 -6.670 -17.708 1.00 93.94 345 VAL A CA 1
ATOM 2764 C C . VAL A 1 345 ? 18.173 -8.203 -17.571 1.00 93.94 345 VAL A C 1
ATOM 2766 O O . VAL A 1 345 ? 17.084 -8.774 -17.575 1.00 93.94 345 VAL A O 1
ATOM 2769 N N . ALA A 1 346 ? 19.308 -8.876 -17.349 1.00 93.62 346 ALA A N 1
ATOM 2770 C CA . ALA A 1 346 ? 19.337 -10.311 -17.052 1.00 93.62 346 ALA A CA 1
ATOM 2771 C C . ALA A 1 346 ? 18.597 -10.653 -15.744 1.00 93.62 346 ALA A C 1
ATOM 2773 O O . ALA A 1 346 ? 17.807 -11.588 -15.716 1.00 93.62 346 ALA A O 1
ATOM 2774 N N . SER A 1 347 ? 18.771 -9.850 -14.688 1.00 94.81 347 SER A N 1
ATOM 2775 C CA . SER A 1 347 ? 18.058 -10.037 -13.416 1.00 94.81 347 SER A CA 1
ATOM 2776 C C . SER A 1 347 ? 16.541 -9.881 -13.563 1.00 94.81 347 SER A C 1
ATOM 2778 O O . SER A 1 347 ? 15.788 -10.600 -12.911 1.00 94.81 347 SER A O 1
ATOM 2780 N N . SER A 1 348 ? 16.090 -8.959 -14.422 1.00 96.06 348 SER A N 1
ATOM 2781 C CA . SER A 1 348 ? 14.674 -8.799 -14.779 1.00 96.06 348 SER A CA 1
ATOM 2782 C C . SER A 1 348 ? 14.133 -10.042 -15.484 1.00 96.06 348 SER A C 1
ATOM 2784 O O . SER A 1 348 ? 13.112 -10.593 -15.077 1.00 96.06 348 SER A O 1
ATOM 2786 N N . ARG A 1 349 ? 14.855 -10.556 -16.484 1.00 95.94 349 ARG A N 1
ATOM 2787 C CA . ARG A 1 349 ? 14.494 -11.811 -17.150 1.00 95.94 349 ARG A CA 1
ATOM 2788 C C . ARG A 1 349 ? 14.418 -12.981 -16.163 1.00 95.94 349 ARG A C 1
ATOM 2790 O O . ARG A 1 349 ? 13.394 -13.657 -16.120 1.00 95.94 349 ARG A O 1
ATOM 2797 N N . ASP A 1 350 ? 15.455 -13.182 -15.351 1.00 96.62 350 ASP A N 1
ATOM 2798 C CA . ASP A 1 350 ? 15.522 -14.259 -14.354 1.00 96.62 350 ASP A CA 1
ATOM 2799 C C . ASP A 1 350 ? 14.347 -14.202 -13.368 1.00 96.62 350 ASP A C 1
ATOM 2801 O O . ASP A 1 350 ? 13.841 -15.236 -12.930 1.00 96.62 350 ASP A O 1
ATOM 2805 N N . PHE A 1 351 ? 13.915 -12.994 -12.993 1.00 98.06 351 PHE A N 1
ATOM 2806 C CA . PHE A 1 351 ? 12.753 -12.789 -12.135 1.00 98.06 351 PHE A CA 1
ATOM 2807 C C . PHE A 1 351 ? 11.479 -13.354 -12.776 1.00 98.06 351 PHE A C 1
ATOM 2809 O O . PHE A 1 351 ? 10.794 -14.166 -12.153 1.00 98.06 351 PHE A O 1
ATOM 2816 N N . PHE A 1 352 ? 11.198 -12.999 -14.033 1.00 98.25 352 PHE A N 1
ATOM 2817 C CA . PHE A 1 352 ? 10.024 -13.507 -14.742 1.00 98.25 352 PHE A CA 1
ATOM 2818 C C . PHE A 1 352 ? 10.138 -15.008 -15.047 1.00 98.25 352 PHE A C 1
ATOM 2820 O O . PHE A 1 352 ? 9.146 -15.728 -14.942 1.00 98.25 352 PHE A O 1
ATOM 2827 N N . GLU A 1 353 ? 11.332 -15.516 -15.366 1.00 97.38 353 GLU A N 1
ATOM 2828 C CA . GLU A 1 353 ? 11.566 -16.951 -15.582 1.00 97.38 353 GLU A CA 1
ATOM 2829 C C . GLU A 1 353 ? 11.274 -17.773 -14.320 1.00 97.38 353 GLU A C 1
ATOM 2831 O O . GLU A 1 353 ? 10.564 -18.775 -14.398 1.00 97.38 353 GLU A O 1
ATOM 2836 N N . LYS A 1 354 ? 11.725 -17.320 -13.142 1.00 98.12 354 LYS A N 1
ATOM 2837 C CA . LYS A 1 354 ? 11.448 -17.988 -11.853 1.00 98.12 354 LYS A CA 1
ATOM 2838 C C . LYS A 1 354 ? 9.963 -18.049 -11.506 1.00 98.12 354 LYS A C 1
ATOM 2840 O O . LYS A 1 354 ? 9.548 -18.941 -10.771 1.00 98.12 354 LYS A O 1
ATOM 2845 N N . GLN A 1 355 ? 9.170 -17.122 -12.034 1.00 97.38 355 GLN A N 1
ATOM 2846 C CA . GLN A 1 355 ? 7.718 -17.104 -11.878 1.00 97.38 355 GLN A CA 1
ATOM 2847 C C . GLN A 1 355 ? 6.984 -17.865 -12.997 1.00 97.38 355 GLN A C 1
ATOM 2849 O O . GLN A 1 355 ? 5.761 -17.926 -12.978 1.00 97.38 355 GLN A O 1
ATOM 2854 N N . ASN A 1 356 ? 7.697 -18.455 -13.969 1.00 97.75 356 ASN A N 1
ATOM 2855 C CA . ASN A 1 356 ? 7.144 -19.022 -15.211 1.00 97.75 356 ASN A CA 1
ATOM 2856 C C . ASN A 1 356 ? 6.386 -18.002 -16.086 1.00 97.75 356 ASN A C 1
ATOM 2858 O O . ASN A 1 356 ? 5.502 -18.364 -16.868 1.00 97.75 356 ASN A O 1
ATOM 2862 N N . ARG A 1 357 ? 6.738 -16.719 -15.967 1.00 98.19 357 ARG A N 1
ATOM 2863 C CA . ARG A 1 357 ? 6.078 -15.577 -16.621 1.00 98.19 357 ARG A CA 1
ATOM 2864 C C . ARG A 1 357 ? 7.003 -14.853 -17.602 1.00 98.19 357 ARG A C 1
ATOM 2866 O O . ARG A 1 357 ? 6.724 -13.734 -18.009 1.00 98.19 357 ARG A O 1
ATOM 2873 N N . PHE A 1 358 ? 8.081 -15.511 -18.030 1.00 97.94 358 PHE A N 1
ATOM 2874 C CA . PHE A 1 358 ? 8.860 -15.111 -19.200 1.00 97.94 358 PHE A CA 1
ATOM 2875 C C . PHE A 1 358 ? 8.504 -16.004 -20.391 1.00 97.94 358 PHE A C 1
ATOM 2877 O O . PHE A 1 358 ? 8.510 -17.232 -20.271 1.00 97.94 358 PHE A O 1
ATOM 2884 N N . LYS A 1 359 ? 8.197 -15.402 -21.541 1.00 97.75 359 LYS A N 1
ATOM 2885 C CA . LYS A 1 359 ? 7.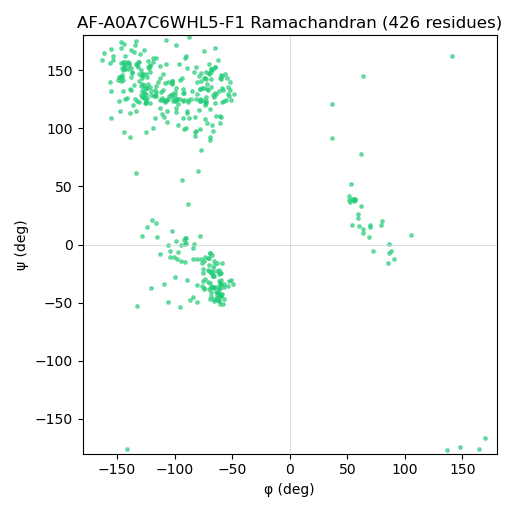900 -16.123 -22.784 1.00 97.75 359 LYS A CA 1
ATOM 2886 C C . LYS A 1 359 ? 8.853 -15.707 -23.890 1.00 97.75 359 LYS A C 1
ATOM 2888 O O . LYS A 1 359 ? 9.112 -14.521 -24.081 1.00 97.75 359 LYS A O 1
ATOM 2893 N N . LEU A 1 360 ? 9.363 -16.690 -24.629 1.00 96.06 360 LEU A N 1
ATOM 2894 C CA . LEU A 1 360 ? 10.130 -16.430 -25.841 1.00 96.06 360 LEU A CA 1
ATOM 2895 C C . LEU A 1 360 ? 9.207 -15.857 -26.915 1.00 96.06 360 LEU A C 1
ATOM 2897 O O . LEU A 1 360 ? 8.027 -16.198 -26.979 1.00 96.06 360 LEU A O 1
ATOM 2901 N N . LYS A 1 361 ? 9.766 -15.003 -27.773 1.00 94.62 361 LYS A N 1
ATOM 2902 C CA . LYS A 1 361 ? 9.034 -14.339 -28.861 1.00 94.62 361 LYS A CA 1
ATOM 2903 C C . LYS A 1 361 ? 8.286 -15.311 -29.779 1.00 94.62 361 LYS A C 1
ATOM 2905 O O . LYS A 1 361 ? 7.196 -14.998 -30.236 1.00 94.62 361 LYS A O 1
ATOM 2910 N N . GLU A 1 362 ? 8.864 -16.486 -30.021 1.00 94.38 362 GLU A N 1
ATOM 2911 C CA . GLU A 1 362 ? 8.283 -17.498 -30.915 1.00 94.38 362 GLU A CA 1
ATOM 2912 C C . GLU A 1 362 ? 7.025 -18.166 -30.332 1.00 94.38 362 GLU A C 1
ATOM 2914 O O . GLU A 1 362 ? 6.192 -18.670 -31.081 1.00 94.38 362 GLU A O 1
ATOM 2919 N N . ASP A 1 363 ? 6.858 -18.138 -29.006 1.00 95.38 363 ASP A N 1
ATOM 2920 C CA . ASP A 1 363 ? 5.790 -18.854 -28.299 1.00 95.38 363 ASP A CA 1
ATOM 2921 C C . ASP A 1 363 ? 4.674 -17.925 -27.793 1.00 95.38 363 ASP A C 1
ATOM 2923 O O . ASP A 1 363 ? 3.732 -18.378 -27.135 1.00 95.38 363 ASP A O 1
ATOM 2927 N N . TYR A 1 364 ? 4.787 -16.612 -28.023 1.00 97.50 364 TYR A N 1
ATOM 2928 C CA . TYR A 1 364 ? 3.923 -15.631 -27.377 1.00 97.50 364 TYR A CA 1
ATOM 2929 C C . TYR A 1 364 ? 3.787 -14.331 -28.171 1.00 97.50 364 TYR A C 1
ATOM 2931 O O . TYR A 1 364 ? 4.768 -13.718 -28.582 1.00 97.50 364 TYR A O 1
ATOM 2939 N N . THR A 1 365 ? 2.542 -13.876 -28.333 1.00 96.75 365 THR A N 1
ATOM 2940 C CA . THR A 1 365 ? 2.244 -12.526 -28.824 1.00 96.75 365 THR A CA 1
ATOM 2941 C C . THR A 1 365 ? 2.186 -11.572 -27.630 1.00 96.75 365 THR A C 1
ATOM 2943 O O . THR A 1 365 ? 1.378 -11.823 -26.731 1.00 96.75 365 THR A O 1
ATOM 2946 N N . PRO A 1 366 ? 3.002 -10.502 -27.601 1.00 98.12 366 PRO A N 1
ATOM 2947 C CA . PRO A 1 366 ? 3.023 -9.568 -26.484 1.00 98.12 366 PRO A CA 1
ATOM 2948 C C . PRO A 1 366 ? 1.695 -8.849 -26.291 1.00 98.12 366 PRO A C 1
ATOM 2950 O O . PRO A 1 366 ? 0.891 -8.713 -27.215 1.00 98.12 366 PRO A O 1
ATOM 2953 N N . LYS A 1 367 ? 1.507 -8.337 -25.081 1.00 98.50 367 LYS A N 1
ATOM 2954 C CA . LYS A 1 367 ? 0.393 -7.483 -24.687 1.00 98.50 367 LYS A CA 1
ATOM 2955 C C . LYS A 1 367 ? 0.917 -6.160 -24.139 1.00 98.50 367 LYS A C 1
ATOM 2957 O O . LYS A 1 367 ? 2.057 -6.053 -23.691 1.00 98.50 367 LYS A O 1
ATOM 2962 N N . ARG A 1 368 ? 0.056 -5.143 -24.170 1.00 98.56 368 ARG A N 1
ATOM 2963 C CA . ARG A 1 368 ? 0.280 -3.871 -23.473 1.00 98.56 368 ARG A CA 1
ATOM 2964 C C . ARG A 1 368 ? 0.623 -4.148 -22.002 1.00 98.56 368 ARG A C 1
ATOM 2966 O O . ARG A 1 368 ? -0.058 -4.946 -21.366 1.00 98.56 368 ARG A O 1
ATOM 2973 N N . GLY A 1 369 ? 1.673 -3.506 -21.493 1.00 98.69 369 GLY A N 1
ATOM 2974 C CA . GLY A 1 369 ? 2.193 -3.711 -20.136 1.00 98.69 369 GLY A CA 1
ATOM 2975 C C . GLY A 1 369 ? 3.279 -4.786 -20.012 1.00 98.69 369 GLY A C 1
ATOM 2976 O O . GLY A 1 369 ? 3.963 -4.830 -18.993 1.00 98.69 369 GLY A O 1
ATOM 2977 N N . ASP A 1 370 ? 3.510 -5.617 -21.034 1.00 98.88 370 ASP A N 1
ATOM 2978 C CA . ASP A 1 370 ? 4.621 -6.572 -20.998 1.00 98.88 370 ASP A CA 1
ATOM 2979 C C . ASP A 1 370 ? 5.982 -5.857 -21.030 1.00 98.88 370 ASP A C 1
ATOM 2981 O O . ASP A 1 370 ? 6.154 -4.787 -21.622 1.00 98.88 370 ASP A O 1
ATOM 2985 N N . ILE A 1 371 ? 6.990 -6.489 -20.431 1.00 98.75 371 ILE A N 1
ATOM 2986 C CA . ILE A 1 371 ? 8.375 -6.022 -20.421 1.00 98.75 371 ILE A CA 1
ATOM 2987 C C . ILE A 1 371 ? 9.149 -6.743 -21.526 1.00 98.75 371 ILE A C 1
ATOM 2989 O O . ILE A 1 371 ? 9.530 -7.911 -21.398 1.00 98.75 371 ILE A O 1
ATOM 2993 N N . ILE A 1 372 ? 9.394 -6.054 -22.637 1.00 98.50 372 ILE A N 1
ATOM 2994 C CA . ILE A 1 372 ? 10.111 -6.609 -23.791 1.00 98.50 372 ILE A CA 1
ATOM 2995 C C . ILE A 1 372 ? 11.619 -6.629 -23.531 1.00 98.50 372 ILE A C 1
ATOM 2997 O O . ILE A 1 372 ? 12.187 -5.641 -23.080 1.00 98.50 372 ILE A O 1
ATOM 3001 N N . HIS A 1 373 ? 12.277 -7.749 -23.833 1.00 97.38 373 HIS A N 1
ATOM 3002 C CA . HIS A 1 373 ? 13.724 -7.920 -23.682 1.00 97.38 373 HIS A CA 1
ATOM 3003 C C . HIS A 1 373 ? 14.381 -8.161 -25.049 1.00 97.38 373 HIS A C 1
ATOM 3005 O O . HIS A 1 373 ? 13.934 -9.012 -25.825 1.00 97.38 373 HIS A O 1
ATOM 3011 N N . PHE A 1 374 ? 15.479 -7.452 -25.328 1.00 95.00 374 PHE A N 1
ATOM 3012 C CA . PHE A 1 374 ? 16.217 -7.522 -26.594 1.00 95.00 374 PHE A CA 1
ATOM 3013 C C . PHE A 1 374 ? 17.644 -8.061 -26.436 1.00 95.00 374 PHE A C 1
ATOM 3015 O O . PHE A 1 374 ? 18.248 -7.963 -25.368 1.00 95.00 374 PHE A O 1
ATOM 3022 N N . LEU A 1 375 ? 18.199 -8.513 -27.565 1.00 84.31 375 LEU A N 1
ATOM 3023 C CA . LEU A 1 375 ? 19.528 -9.072 -27.803 1.00 84.31 375 LEU A CA 1
ATOM 3024 C C . LEU A 1 375 ? 19.759 -10.379 -27.033 1.00 84.31 375 LEU A C 1
ATOM 3026 O O . LEU A 1 375 ? 19.242 -10.579 -25.933 1.00 84.31 375 LEU A O 1
ATOM 3030 N N . THR A 1 376 ? 20.499 -11.317 -27.627 1.00 64.94 376 THR A N 1
ATOM 3031 C CA . THR A 1 376 ? 20.738 -12.640 -27.035 1.00 64.94 376 THR A CA 1
ATOM 3032 C C . THR A 1 376 ? 21.411 -12.474 -25.666 1.00 64.94 376 THR A C 1
ATOM 3034 O O . THR A 1 376 ? 22.474 -11.869 -25.576 1.00 64.94 376 THR A O 1
ATOM 3037 N N . ASN A 1 377 ? 20.781 -13.012 -24.613 1.00 61.25 377 ASN A N 1
ATOM 3038 C CA . ASN A 1 377 ? 21.074 -12.801 -23.178 1.00 61.25 377 ASN A CA 1
ATOM 3039 C C . ASN A 1 377 ? 20.548 -11.501 -22.535 1.00 61.25 377 ASN A C 1
ATOM 3041 O O . ASN A 1 377 ? 20.948 -11.188 -21.420 1.00 61.25 377 ASN A O 1
ATOM 3045 N N . ALA A 1 378 ? 19.597 -10.814 -23.172 1.00 62.88 378 ALA A N 1
ATOM 3046 C CA . ALA A 1 378 ? 18.846 -9.690 -22.613 1.00 62.88 378 ALA A CA 1
ATOM 3047 C C . ALA A 1 378 ? 19.750 -8.494 -22.242 1.00 62.88 378 ALA A C 1
ATOM 3049 O O . ALA A 1 378 ? 20.094 -8.278 -21.084 1.00 62.88 378 ALA A O 1
ATOM 3050 N N . SER A 1 379 ? 20.160 -7.717 -23.248 1.00 84.44 379 SER A N 1
ATOM 3051 C CA . SER A 1 379 ? 21.038 -6.541 -23.084 1.00 84.44 379 SER A CA 1
ATOM 3052 C C . SER A 1 379 ? 20.290 -5.204 -23.108 1.00 84.44 379 SER A C 1
ATOM 3054 O O . SER A 1 379 ? 20.874 -4.172 -22.794 1.00 84.44 379 SER A O 1
ATOM 3056 N N . HIS A 1 380 ? 19.010 -5.206 -23.485 1.00 94.62 380 HIS A N 1
ATOM 3057 C CA . HIS A 1 380 ? 18.154 -4.022 -23.472 1.00 94.62 380 HIS A CA 1
ATOM 3058 C C . HIS A 1 380 ? 16.711 -4.400 -23.134 1.00 94.62 380 HIS A C 1
ATOM 3060 O O . HIS A 1 380 ? 16.306 -5.546 -23.348 1.00 94.62 380 HIS A O 1
ATOM 3066 N N . VAL A 1 381 ? 15.946 -3.439 -22.620 1.00 96.81 381 VAL A N 1
ATOM 3067 C CA . VAL A 1 381 ? 14.576 -3.643 -22.151 1.00 96.81 381 VAL A CA 1
ATOM 3068 C C . VAL A 1 381 ? 13.700 -2.436 -22.481 1.00 96.81 381 VAL A C 1
ATOM 3070 O O . VAL A 1 381 ? 14.191 -1.308 -22.524 1.00 96.81 381 VAL A O 1
ATOM 3073 N N . GLY A 1 382 ? 12.406 -2.675 -22.666 1.00 98.19 382 GLY A N 1
ATOM 3074 C CA . GLY A 1 382 ? 11.387 -1.639 -22.806 1.00 98.19 382 GLY A CA 1
ATOM 3075 C C . GLY A 1 382 ? 10.049 -2.069 -22.214 1.00 98.19 382 GLY A C 1
ATOM 3076 O O . GLY A 1 382 ? 9.876 -3.220 -21.812 1.00 98.19 382 GLY A O 1
ATOM 3077 N N . ILE A 1 383 ? 9.096 -1.142 -22.194 1.00 98.88 383 ILE A N 1
ATOM 3078 C CA . ILE A 1 383 ? 7.705 -1.395 -21.801 1.00 98.88 383 ILE A CA 1
ATOM 3079 C C . ILE A 1 383 ? 6.864 -1.419 -23.074 1.00 98.88 383 ILE A C 1
ATOM 3081 O O . ILE A 1 383 ? 6.941 -0.486 -23.875 1.00 98.88 383 ILE A O 1
ATOM 3085 N N . VAL A 1 384 ? 6.075 -2.472 -23.277 1.00 98.88 384 VAL A N 1
ATOM 3086 C CA . VAL A 1 384 ? 5.149 -2.578 -24.410 1.00 98.88 384 VAL A CA 1
ATOM 3087 C C . VAL A 1 384 ? 3.956 -1.651 -24.182 1.00 98.88 384 VAL A C 1
ATOM 3089 O O . VAL A 1 384 ? 3.215 -1.808 -23.213 1.00 98.88 384 VAL A O 1
ATOM 3092 N N . THR A 1 385 ? 3.745 -0.700 -25.089 1.00 98.81 385 THR A N 1
ATOM 3093 C CA . THR A 1 385 ? 2.658 0.289 -25.010 1.00 98.81 385 THR A CA 1
ATOM 3094 C C . THR A 1 385 ? 1.462 -0.070 -25.889 1.00 98.81 385 THR A C 1
ATOM 3096 O O . THR A 1 385 ? 0.330 0.298 -25.570 1.00 98.81 385 THR A O 1
ATOM 3099 N N . ASP A 1 386 ? 1.692 -0.803 -26.981 1.00 98.50 386 ASP A N 1
ATOM 3100 C CA . ASP A 1 386 ? 0.648 -1.256 -27.902 1.00 98.50 386 ASP A CA 1
ATOM 3101 C C . ASP A 1 386 ? 1.143 -2.406 -28.800 1.00 98.50 386 ASP A C 1
ATOM 3103 O O . ASP A 1 386 ? 2.348 -2.577 -29.013 1.00 98.50 386 ASP A O 1
ATOM 3107 N N . VAL A 1 387 ? 0.214 -3.182 -29.363 1.00 98.19 387 VAL A N 1
ATOM 3108 C CA . VAL A 1 387 ? 0.491 -4.232 -30.353 1.00 98.19 387 VAL A CA 1
ATOM 3109 C C . VAL A 1 387 ? -0.580 -4.195 -31.435 1.00 98.19 387 VAL A C 1
ATOM 3111 O O . VAL A 1 387 ? -1.744 -4.506 -31.193 1.00 98.19 387 VAL A O 1
ATOM 3114 N N . ARG A 1 388 ? -0.178 -3.834 -32.654 1.00 97.88 388 ARG A N 1
ATOM 3115 C CA . ARG A 1 388 ? -1.078 -3.712 -33.809 1.00 97.88 388 ARG A CA 1
ATOM 3116 C C . ARG A 1 388 ? -0.315 -3.862 -35.115 1.00 97.88 388 ARG A C 1
ATOM 3118 O O . ARG A 1 388 ? 0.890 -3.629 -35.165 1.00 97.88 388 ARG A O 1
ATOM 3125 N N . ASP A 1 389 ? -1.018 -4.263 -36.170 1.00 96.12 389 ASP A N 1
ATOM 3126 C CA . ASP A 1 389 ? -0.485 -4.350 -37.539 1.00 96.12 389 ASP A CA 1
ATOM 3127 C C . ASP A 1 389 ? 0.819 -5.165 -37.661 1.00 96.12 389 ASP A C 1
ATOM 3129 O O . ASP A 1 389 ? 1.730 -4.816 -38.414 1.00 96.12 389 ASP A O 1
ATOM 3133 N N . GLY A 1 390 ? 0.933 -6.248 -36.882 1.00 96.25 390 GLY A N 1
ATOM 3134 C CA . GLY A 1 390 ? 2.126 -7.104 -36.856 1.00 96.25 390 GLY A CA 1
ATOM 3135 C C . GLY A 1 390 ? 3.357 -6.451 -36.217 1.00 96.25 390 GLY A C 1
ATOM 3136 O O . GLY A 1 390 ? 4.472 -6.947 -36.388 1.00 96.25 390 GLY A O 1
ATOM 3137 N N . LYS A 1 391 ? 3.173 -5.347 -35.485 1.00 98.44 391 LYS A N 1
ATOM 3138 C CA . LYS A 1 391 ? 4.227 -4.620 -34.781 1.00 98.44 391 LYS A CA 1
ATOM 3139 C C . LYS A 1 391 ? 3.954 -4.524 -33.288 1.00 98.44 391 LYS A C 1
ATOM 3141 O O . LYS A 1 391 ? 2.810 -4.408 -32.853 1.00 98.44 391 LYS A O 1
ATOM 3146 N N . VAL A 1 392 ? 5.039 -4.502 -32.524 1.00 98.69 392 VAL A N 1
ATOM 3147 C CA . VAL A 1 392 ? 5.057 -4.107 -31.115 1.00 98.69 392 VAL A CA 1
ATOM 3148 C C . VAL A 1 392 ? 5.527 -2.659 -31.012 1.00 98.69 392 VAL A C 1
ATOM 3150 O O . VAL A 1 392 ? 6.494 -2.273 -31.675 1.00 98.69 392 VAL A O 1
ATOM 3153 N N . TYR A 1 393 ? 4.833 -1.866 -30.202 1.00 98.75 393 TYR A N 1
ATOM 3154 C CA . TYR A 1 393 ? 5.170 -0.485 -29.864 1.00 98.75 393 TYR A CA 1
ATOM 3155 C C . TYR A 1 393 ? 5.648 -0.438 -28.421 1.00 98.75 393 TYR A C 1
ATOM 3157 O O . TYR A 1 393 ? 5.112 -1.139 -27.559 1.00 98.75 393 TYR A O 1
ATOM 3165 N N . THR A 1 394 ? 6.685 0.351 -28.169 1.00 98.81 394 THR A N 1
ATOM 3166 C CA . THR A 1 394 ? 7.373 0.363 -26.881 1.00 98.81 394 THR A CA 1
ATOM 3167 C C . THR A 1 394 ? 7.742 1.777 -26.468 1.00 98.81 394 THR A C 1
ATOM 3169 O O . THR A 1 394 ? 7.951 2.649 -27.313 1.00 98.81 394 THR A O 1
ATOM 3172 N N . VAL A 1 395 ? 7.880 1.982 -25.161 1.00 98.81 395 VAL A N 1
ATOM 3173 C CA . VAL A 1 395 ? 8.644 3.089 -24.584 1.00 98.81 395 VAL A CA 1
ATOM 3174 C C . VAL A 1 395 ? 9.886 2.509 -23.916 1.00 98.81 395 VAL A C 1
ATOM 3176 O O . VAL A 1 395 ? 9.816 1.573 -23.116 1.00 98.81 395 VAL A O 1
ATOM 3179 N N . GLU A 1 396 ? 11.047 3.024 -24.300 1.00 98.12 396 GLU A N 1
ATOM 3180 C CA . GLU A 1 396 ? 12.351 2.491 -23.911 1.00 98.12 396 GLU A CA 1
ATOM 3181 C C . GLU A 1 396 ? 13.207 3.595 -23.306 1.00 98.12 396 GLU A C 1
ATOM 3183 O O . GLU A 1 396 ? 13.272 4.701 -23.840 1.00 98.12 396 GLU A O 1
ATOM 3188 N N . GLY A 1 397 ? 13.902 3.277 -22.215 1.00 95.94 397 GLY A N 1
ATOM 3189 C CA . GLY A 1 397 ? 14.976 4.106 -21.681 1.00 95.94 397 GLY A CA 1
ATOM 3190 C C . GLY A 1 397 ? 16.310 3.721 -22.311 1.00 95.94 397 GLY A C 1
ATOM 3191 O O . GLY A 1 397 ? 16.525 2.571 -22.668 1.00 95.94 397 GLY A O 1
ATOM 3192 N N . ASN A 1 398 ? 17.241 4.660 -22.412 1.00 93.44 398 ASN A N 1
ATOM 3193 C CA . ASN A 1 398 ? 18.570 4.496 -22.999 1.00 93.44 398 ASN A CA 1
ATOM 3194 C C . ASN A 1 398 ? 18.565 4.066 -24.472 1.00 93.44 398 ASN A C 1
ATOM 3196 O O . ASN A 1 398 ? 19.547 3.521 -24.974 1.00 93.44 398 ASN A O 1
ATOM 3200 N N . THR A 1 399 ? 17.477 4.327 -25.195 1.00 92.62 399 THR A N 1
ATOM 3201 C CA . THR A 1 399 ? 17.420 4.098 -26.637 1.00 92.62 399 THR A CA 1
ATOM 3202 C C . THR A 1 399 ? 17.895 5.370 -27.340 1.00 92.62 399 THR A C 1
ATOM 3204 O O . THR A 1 399 ? 17.299 6.440 -27.230 1.00 92.62 399 THR A O 1
ATOM 3207 N N . SER A 1 400 ? 19.048 5.302 -28.012 1.00 92.75 400 SER A N 1
ATOM 3208 C CA . SER A 1 400 ? 19.724 6.492 -28.567 1.00 92.75 400 SER A CA 1
ATOM 3209 C C . SER A 1 400 ? 20.031 7.583 -27.514 1.00 92.75 400 SER A C 1
ATOM 3211 O O . SER A 1 400 ? 19.903 8.774 -27.802 1.00 92.75 400 SER A O 1
ATOM 3213 N N . ASN A 1 401 ? 20.436 7.174 -26.301 1.00 91.50 401 ASN A N 1
ATOM 3214 C CA . ASN A 1 401 ? 20.688 8.042 -25.139 1.00 91.50 401 ASN A CA 1
ATOM 3215 C C . ASN A 1 401 ? 19.488 8.929 -24.744 1.00 91.50 401 ASN A C 1
ATOM 3217 O O . ASN A 1 401 ? 19.641 10.099 -24.387 1.00 91.50 401 ASN A O 1
ATOM 3221 N N . MET A 1 402 ? 18.271 8.399 -24.852 1.00 95.19 402 MET A N 1
ATOM 3222 C CA . MET A 1 402 ? 17.079 9.062 -24.334 1.00 95.19 402 MET A CA 1
ATOM 3223 C C . MET A 1 402 ? 15.968 8.068 -24.017 1.00 95.19 402 MET A C 1
ATOM 3225 O O . MET A 1 402 ? 16.041 6.901 -24.407 1.00 95.19 402 MET A O 1
ATOM 3229 N N . VAL A 1 403 ? 14.942 8.545 -23.319 1.00 98.12 403 VAL A N 1
ATOM 3230 C CA . VAL A 1 403 ? 13.644 7.880 -23.290 1.00 98.12 403 VAL A CA 1
ATOM 3231 C C . VAL A 1 403 ? 12.922 8.211 -24.586 1.00 98.12 403 VAL A C 1
ATOM 3233 O O . VAL A 1 403 ? 12.758 9.387 -24.923 1.00 98.12 403 VAL A O 1
ATOM 3236 N N . ALA A 1 404 ? 12.522 7.194 -25.340 1.00 98.50 404 ALA A N 1
ATOM 3237 C CA . ALA A 1 404 ? 11.784 7.405 -26.573 1.00 98.50 404 ALA A CA 1
ATOM 3238 C C . ALA A 1 404 ? 10.892 6.222 -26.931 1.00 98.50 404 ALA A C 1
ATOM 3240 O O . ALA A 1 404 ? 11.134 5.081 -26.538 1.00 98.50 404 ALA A O 1
ATOM 3241 N N . GLU A 1 405 ? 9.895 6.518 -27.756 1.00 98.62 405 GLU A N 1
ATOM 3242 C CA . GLU A 1 405 ? 9.059 5.506 -28.380 1.00 98.62 405 GLU A CA 1
ATOM 3243 C C . GLU A 1 405 ? 9.826 4.759 -29.475 1.00 98.62 405 GLU A C 1
ATOM 3245 O O . GLU A 1 405 ? 10.608 5.345 -30.241 1.00 98.62 405 GLU A O 1
ATOM 3250 N N . ARG A 1 406 ? 9.581 3.456 -29.580 1.00 98.25 406 ARG A N 1
ATOM 3251 C CA . ARG A 1 406 ? 10.083 2.602 -30.658 1.00 98.25 406 ARG A CA 1
ATOM 3252 C C . ARG A 1 406 ? 8.969 1.701 -31.174 1.00 98.25 406 ARG A C 1
ATOM 3254 O O . ARG A 1 406 ? 7.897 1.576 -30.587 1.00 98.25 406 ARG A O 1
ATOM 3261 N N . SER A 1 407 ? 9.216 1.102 -32.334 1.00 98.19 407 SER A N 1
ATOM 3262 C CA . SER A 1 407 ? 8.356 0.049 -32.859 1.00 98.19 407 SER A CA 1
ATOM 3263 C C . SER A 1 407 ? 9.178 -0.956 -33.646 1.00 98.19 407 SER A C 1
ATOM 3265 O O . SER A 1 407 ? 10.123 -0.584 -34.346 1.00 98.19 407 SER A O 1
ATOM 3267 N N . TYR A 1 408 ? 8.796 -2.222 -33.549 1.00 98.06 408 TYR A N 1
ATOM 3268 C CA . TYR A 1 408 ? 9.478 -3.329 -34.205 1.00 98.06 408 TYR A CA 1
ATOM 3269 C C . TYR A 1 408 ? 8.449 -4.280 -34.794 1.00 98.06 408 TYR A C 1
ATOM 3271 O O . TYR A 1 408 ? 7.336 -4.396 -34.285 1.00 98.06 408 TYR A O 1
ATOM 3279 N N . SER A 1 409 ? 8.825 -4.979 -35.861 1.00 97.62 409 SER A N 1
ATOM 3280 C CA . SER A 1 409 ? 8.064 -6.153 -36.293 1.00 97.62 409 SER A CA 1
ATOM 3281 C C . SER A 1 409 ? 8.038 -7.194 -35.169 1.00 97.62 409 SER A C 1
ATOM 3283 O O . SER A 1 409 ? 9.024 -7.328 -34.441 1.00 97.62 409 SER A O 1
ATOM 3285 N N . LEU A 1 410 ? 6.942 -7.941 -35.022 1.00 97.00 410 LEU A N 1
ATOM 3286 C CA . LEU A 1 410 ? 6.840 -8.997 -34.003 1.00 97.00 410 LEU A CA 1
ATOM 3287 C C . LEU A 1 410 ? 7.900 -10.097 -34.169 1.00 97.00 410 LEU A C 1
ATOM 3289 O O . LEU A 1 410 ? 8.276 -10.731 -33.193 1.00 97.00 410 LEU A O 1
ATOM 3293 N N . ASP A 1 411 ? 8.427 -10.290 -35.378 1.00 94.88 411 ASP A N 1
ATOM 3294 C CA . ASP A 1 411 ? 9.499 -11.243 -35.680 1.00 94.88 411 ASP A CA 1
ATOM 3295 C C . ASP A 1 411 ? 10.912 -10.645 -35.554 1.00 94.88 411 ASP A C 1
ATOM 3297 O O . ASP A 1 411 ? 11.899 -11.353 -35.778 1.00 94.88 411 ASP A O 1
ATOM 3301 N N . HIS A 1 412 ? 11.045 -9.369 -35.162 1.00 95.69 412 HIS A N 1
ATOM 3302 C CA . HIS A 1 412 ? 12.320 -8.654 -35.180 1.00 95.69 412 HIS A CA 1
ATOM 3303 C C . HIS A 1 412 ? 13.416 -9.465 -34.476 1.00 95.69 412 HIS A C 1
ATOM 3305 O O . HIS A 1 412 ? 13.281 -9.891 -33.328 1.00 95.69 412 HIS A O 1
ATOM 3311 N N . HIS A 1 413 ? 14.506 -9.719 -35.199 1.00 92.69 413 HIS A N 1
ATOM 3312 C CA . HIS A 1 413 ? 15.516 -10.717 -34.832 1.00 92.69 413 HIS A CA 1
ATOM 3313 C C . HIS A 1 413 ? 16.226 -10.441 -33.499 1.00 92.69 413 HIS A C 1
ATOM 3315 O O . HIS A 1 413 ? 16.766 -11.362 -32.896 1.00 92.69 413 HIS A O 1
ATOM 3321 N N . THR A 1 414 ? 16.232 -9.190 -33.032 1.00 93.44 414 THR A N 1
ATOM 3322 C CA . THR A 1 414 ? 16.810 -8.836 -31.731 1.00 93.44 414 THR A CA 1
ATOM 3323 C C . THR A 1 414 ? 15.856 -9.049 -30.565 1.00 93.44 414 THR A C 1
ATOM 3325 O O . THR A 1 414 ? 16.309 -8.974 -29.435 1.00 93.44 414 THR A O 1
ATOM 3328 N N . ILE A 1 415 ? 14.561 -9.284 -30.773 1.00 96.31 415 ILE A N 1
ATOM 3329 C CA . ILE A 1 415 ? 13.642 -9.537 -29.660 1.00 96.31 415 ILE A CA 1
ATOM 3330 C C . ILE A 1 415 ? 13.915 -10.946 -29.124 1.00 96.31 415 ILE A C 1
ATOM 3332 O O . ILE A 1 415 ? 13.828 -11.927 -29.864 1.00 96.31 415 ILE A O 1
ATOM 3336 N N . THR A 1 416 ? 14.228 -11.032 -27.832 1.00 95.69 416 THR A N 1
ATOM 3337 C CA . THR A 1 416 ? 14.454 -12.294 -27.114 1.00 95.69 416 THR A CA 1
ATOM 3338 C C . THR A 1 416 ? 13.135 -12.857 -26.592 1.00 95.69 416 THR A C 1
ATOM 3340 O O . THR A 1 416 ? 12.838 -14.038 -26.771 1.00 95.69 416 THR A O 1
ATOM 3343 N N . GLY A 1 417 ? 12.327 -12.015 -25.952 1.00 96.88 417 GLY A N 1
ATOM 3344 C CA . GLY A 1 417 ? 11.077 -12.433 -25.332 1.00 96.88 417 GLY A CA 1
ATOM 3345 C C . GLY A 1 417 ? 10.473 -11.350 -24.452 1.00 96.88 417 GLY A C 1
ATOM 3346 O O . GLY A 1 417 ? 10.889 -10.189 -24.496 1.00 96.88 417 GLY A O 1
ATOM 3347 N N . TYR A 1 418 ? 9.501 -11.755 -23.646 1.00 98.31 418 TYR A N 1
ATOM 3348 C CA . TYR A 1 418 ? 8.634 -10.870 -22.885 1.00 98.31 418 TYR A CA 1
ATOM 3349 C C . TYR A 1 418 ? 8.501 -11.372 -21.450 1.00 98.31 418 TYR A C 1
ATOM 3351 O O . TYR A 1 418 ? 8.141 -12.528 -21.220 1.00 98.31 418 TYR A O 1
ATOM 3359 N N . GLY A 1 419 ? 8.802 -10.499 -20.493 1.00 98.44 419 GLY A N 1
ATOM 3360 C CA . GLY A 1 419 ? 8.386 -10.659 -19.109 1.00 98.44 419 GLY A CA 1
ATOM 3361 C C . GLY A 1 419 ? 6.953 -10.171 -18.974 1.00 98.44 419 GLY A C 1
ATOM 3362 O O . GLY A 1 419 ? 6.657 -9.045 -19.355 1.00 98.44 419 GLY A O 1
ATOM 3363 N N . ILE A 1 420 ? 6.075 -11.017 -18.464 1.00 98.69 420 ILE A N 1
ATOM 3364 C CA . ILE A 1 420 ? 4.660 -10.720 -18.259 1.00 98.69 420 ILE A CA 1
ATOM 3365 C C . ILE A 1 420 ? 4.539 -10.358 -16.777 1.00 98.69 420 ILE A C 1
ATOM 3367 O O . ILE A 1 420 ? 4.879 -11.220 -15.976 1.00 98.69 420 ILE A O 1
ATOM 3371 N N . PRO A 1 421 ? 4.138 -9.147 -16.350 1.00 98.62 421 PRO A N 1
ATOM 3372 C CA . PRO A 1 421 ? 3.905 -8.815 -14.931 1.00 98.62 421 PRO A CA 1
ATOM 3373 C C . PRO A 1 421 ? 2.524 -9.263 -14.418 1.00 98.62 421 PRO A C 1
ATOM 3375 O O . PRO A 1 421 ? 1.605 -9.477 -15.206 1.00 98.62 421 PRO A O 1
ATOM 3378 N N . ASP A 1 422 ? 2.392 -9.538 -13.114 1.00 97.75 422 ASP A N 1
ATOM 3379 C CA . ASP A 1 422 ? 1.192 -10.170 -12.517 1.00 97.75 422 ASP A CA 1
ATOM 3380 C C . ASP A 1 422 ? 0.194 -9.144 -11.992 1.00 97.75 422 ASP A C 1
ATOM 3382 O O . ASP A 1 422 ? -0.166 -9.135 -10.815 1.00 97.75 422 ASP A O 1
ATOM 3386 N N . TYR A 1 423 ? -0.218 -8.235 -12.874 1.00 97.19 423 TYR A N 1
ATOM 3387 C CA . TYR A 1 423 ? -1.135 -7.150 -12.531 1.00 97.19 423 TYR A CA 1
ATOM 3388 C C . TYR A 1 423 ? -2.458 -7.656 -11.946 1.00 97.19 423 TYR A C 1
ATOM 3390 O O . TYR A 1 423 ? -2.996 -7.035 -11.038 1.00 97.19 423 TYR A O 1
ATOM 3398 N N . GLU A 1 424 ? -2.949 -8.810 -12.410 1.00 94.25 424 GLU A N 1
ATOM 3399 C CA . GLU A 1 424 ? -4.199 -9.412 -11.930 1.00 94.25 424 GLU A CA 1
ATOM 3400 C C . GLU A 1 424 ? -4.151 -9.725 -10.428 1.00 94.25 424 GLU A C 1
ATOM 3402 O O . GLU A 1 424 ? -5.150 -9.549 -9.741 1.00 94.25 424 GLU A O 1
ATOM 3407 N N . SER A 1 425 ? -2.982 -10.088 -9.884 1.00 93.88 425 SER A N 1
ATOM 3408 C CA . SER A 1 425 ? -2.798 -10.341 -8.444 1.00 93.88 425 SER A CA 1
ATOM 3409 C C . SER A 1 425 ? -2.896 -9.091 -7.551 1.00 93.88 425 SER A C 1
ATOM 3411 O O . SER A 1 425 ? -2.824 -9.190 -6.315 1.00 93.88 425 SER A O 1
ATOM 3413 N N . LEU A 1 426 ? -2.984 -7.906 -8.161 1.00 93.06 426 LEU A N 1
ATOM 3414 C CA . LEU A 1 426 ? -3.224 -6.640 -7.475 1.00 93.06 426 LEU A CA 1
ATOM 3415 C C . LEU A 1 426 ? -4.706 -6.259 -7.457 1.00 93.06 426 LEU A C 1
ATOM 3417 O O . LEU A 1 426 ? -5.055 -5.403 -6.654 1.00 93.06 426 LEU A O 1
ATOM 3421 N N . ASN A 1 427 ? -5.552 -6.905 -8.265 1.00 89.50 427 ASN A N 1
ATOM 3422 C CA . ASN A 1 427 ? -6.991 -6.670 -8.282 1.00 89.50 427 ASN A CA 1
ATOM 3423 C C . ASN A 1 427 ? -7.673 -7.571 -7.250 1.00 89.50 427 ASN A C 1
ATOM 3425 O O . ASN A 1 427 ? -7.518 -8.794 -7.287 1.00 89.50 427 ASN A O 1
ATOM 3429 N N . PHE A 1 428 ? -8.423 -6.968 -6.340 1.00 86.62 428 PHE A N 1
ATOM 3430 C CA . PHE A 1 428 ? -9.258 -7.650 -5.353 1.00 86.62 428 PHE A CA 1
ATOM 3431 C C . PHE A 1 428 ? -10.495 -6.811 -5.066 1.00 86.62 428 PHE A C 1
ATOM 3433 O O . PHE A 1 428 ? -10.463 -5.603 -5.416 1.00 86.62 428 PHE A O 1
#

Radius of gyration: 32.31 Å; Cα contacts (8 Å, |Δi|>4): 957; chains: 1; bounding box: 143×42×68 Å

Solvent-accessible surface area (backbone atoms only — not comparable to full-atom values): 23317 Å² total; per-residue (Å²): 141,82,84,91,82,90,82,85,84,80,86,77,84,77,84,75,83,73,76,77,76,73,79,83,67,65,47,75,47,69,85,55,52,71,44,81,41,38,63,69,40,66,47,65,59,54,63,50,71,35,90,66,62,74,92,36,56,46,77,49,56,78,39,64,74,33,46,47,75,42,83,90,74,47,28,38,30,32,68,35,60,27,65,32,37,41,40,39,40,34,65,101,56,91,54,67,50,68,27,45,35,34,24,25,39,89,71,61,48,66,59,44,79,44,54,62,64,57,64,41,36,42,90,49,66,47,58,70,45,67,57,55,38,83,80,19,25,39,28,76,74,43,38,47,76,48,68,74,46,70,77,36,27,48,69,51,98,84,49,42,34,41,47,68,41,66,45,78,43,38,40,35,40,26,29,68,92,46,65,86,43,48,37,73,46,72,34,38,34,27,80,71,69,89,66,76,52,46,52,44,48,37,68,95,72,60,47,69,41,34,36,64,38,73,46,58,36,25,53,76,86,35,78,52,30,43,90,69,50,33,46,67,45,47,79,32,37,67,23,26,25,44,21,67,55,41,35,30,23,22,40,30,63,43,80,22,42,37,36,43,31,38,69,87,81,69,32,45,20,41,41,61,38,37,19,46,71,77,57,25,86,67,59,54,51,57,35,27,48,51,46,50,58,74,39,59,67,47,50,66,53,97,57,40,38,70,40,28,36,71,71,55,78,67,46,61,54,98,70,37,20,32,21,35,53,27,45,18,30,36,62,34,33,48,26,52,94,47,54,57,78,43,61,45,44,46,59,51,48,52,52,21,46,77,68,72,31,46,40,46,44,93,82,46,83,81,52,62,52,22,35,38,28,24,37,96,81,30,80,42,38,32,38,26,68,39,67,57,96,70,27,40,29,30,46,24,33,57,52,93,61,16,24,39,77,49,73,42,53,69,78,41,86,49,55,48,26,34,32,51,56,58,65,68,83,56,52,80

Mean predicted aligned error: 8.64 Å

Secondary structure (DSSP, 8-state):
--------------------------EEEES-SEEEEETT-EEE-SEEEES--GGGEEEEES-TTSEEEETTTTEEEE-SSEEEEEEEEETTS--EEEEEEEEE-SSPPPP-EE-S-SEEETT--EE-EES-HHHHTB-GGGEEEEES-TTTEEE-TT-EEEE-SSEEEEEEEEESS-TTSEEEEEEEEESS----S--EEEGGG--EE-TT-EE-EEETTB---GGGTEEEEES-TTTEEE-TTS-EEE-SSEEEEEEEEETTT--EEEEEEEE--S-----HHHHHHHHHHTTTT---BTTB-HHHHHHHSS---S--HHHHHHHHHHHTT--TTTS---S-HHHHHHHHHHTT-EEEGGG----TT-EEEETTTT-EEEEEEEEETTEEEEEEEEETTEEEEEEEETT-TTEEEEEPP-GGGG--

Sequence (428 aa):
MKKLLIFLTFFFILVGCTVEEEPIETSFSVYNDLIYLDLNEGMLVPIEFINIEQDQIVVSFSNESILDYDETDISIRAKKYGHTQIYIEVLDTDYKATIDVYVEAKEVKTPKFVASNTTINLANSFTFFLEDEEKVGAARENFEFTLSDEELAEMDENLIIKPKKPGILTITAKLKSNPEITSSFDVKIVEETDDERIIFTTDDNIFKIKPGERLKTYVDGEVKSIVDKFEYKSYNNNIASIADDGTIIGTKPGLAYVRVLDRTTRKTGYLYVIVEGTENKVDYIEELISAAMGELGTKEVNKYVKYGDWYLEGFGSYDWCQMFVSWAANQAGIPNNIIPRTSGVASSRDFFEKQNRFKLKEDYTPKRGDIIHFLTNASHVGIVTDVRDGKVYTVEGNTSNMVAERSYSLDHHTITGYGIPDYESLNF